Protein AF-0000000078801993 (afdb_homodimer)

Sequence (586 aa):
MRALAEVVNDGVCADDKLSDLYARVQRRPVNREADTLVFENTMMALHNLSSLKSMNENARDKYDICRSAIISWYYSIYFSASAMVAASSGSIQETHTATAKVWQSDIAEKELIPYPFNLLLTSLVSKTADAEITAYRGSNRYDLNDRAYDNETAHGALVSYLKGTHGYKKWETEERVRTSRDFKALGVDNFRTKAAREVRDRALEKGQVNFLIQAFRYRGKANYRDSIFLSYGDNNEATIEEFIQDLYDVSIGFIRSTSHYCSRRVERGAWAEFVEDISDNSRLSIDPIVLEIMRALAEVVNDGVCADDKLSDLYARVQRRPVNREADTLVFENTMMALHNLSSLKSMNENARDKYDICRSAIISWYYSIYFSASAMVAASSGSIQETHTATAKVWQSDIAEKELIPYPFNLLLTSLVSKTADAEITAYRGSNRYDLNDRAYDNETAHGALVSYLKGTHGYKKWETEERVRTSRDFKALGVDNFRTKAAREVRDRALEKGQVNFLIQAFRYRGKANYRDSIFLSYGDNNEATIEEFIQDLYDVSIGFIRSTSHYCSRRVERGAWAEFVEDISDNSRLSIDPIVLEI

Organism: NCBI:txid675817

Nearest PDB structures (foldseek):
  4tql-assembly1_A  TM=1.986E-01  e=1.973E+00  synthetic construct
  1x0i-assembly1_1  TM=2.907E-01  e=7.068E+00  Halobacterium salinarum
  4tql-assembly1_A  TM=1.986E-01  e=2.171E+00  synthetic construct
  1x0i-assembly1_1  TM=2.910E-01  e=7.757E+00  Halobacterium salinarum

pLDDT: mean 94.58, std 6.26, range [57.09, 98.75]

Radius of gyration: 25.3 Å; Cα contacts (8 Å, |Δi|>4): 920; chains: 2; bounding box: 64×71×62 Å

Foldseek 3Di:
DQLLLQVLVVDCLPPVNLCVLCVPPAAAPADVLLLVLLLVLLVQLVVLLLVLVCLLPPPPALLVCLLVLLVSLLSNLQSLLQSLLSLQPNDHDDDLVVSVLSSVVRDLVVPLFTPPQNDKQQWLPCVRRVVSLCVQCPPQDEACVDRDDHNSNSSRHSSNLQVVLSVVVLVVQLVVLQPDPLLVVVVDNDCPDPSSVVSSRVSRNSDMGGNSSSSVVCSVCCNPPVSVVQSDDDPPRVVSSVVSVSSSSSSLSSLLSSLSSSCNHHPPPVLVVSLVCCVVPPPRPDRSVSNPD/DQLLLQVLVVDCLPPVNLCVLCVPPAAAPADVLLLVLLLVLLVQLVVLLLVLVCLLPPPPALLVCLLVLLVSLLSNLQSLLQSLLSLQPNDHDDDLVVSVLSSCVRDLVVPLFTPPQNDKQQWLPCVRRVVSLCVQCPPQDEACVDRDDHNSNSSRHSSNLQVVLSVVVLVVQLVVLQPDPLLVVVVDNDCPDPSSVVSSRVSRNSDMGGNSSSSVVCSVCCNPPVSVVQSDDDPPRVVSSVVSVSSSSSSLSSLLSSLSSSCNHHPPPVLVVSLVCCVVPPPRPDRSVSNPD

Solvent-accessible surface area (backbone atoms only — not comparable to full-atom values): 30286 Å² total; per-residue (Å²): 97,57,28,56,22,47,44,41,72,70,45,50,48,32,67,70,51,46,48,61,70,47,62,79,56,65,60,44,76,86,46,68,69,25,42,51,46,22,54,53,23,42,51,52,12,48,46,23,46,27,25,31,48,40,50,62,74,36,40,88,55,57,59,23,36,48,53,58,40,45,53,23,35,46,46,21,49,50,25,26,50,49,13,39,38,12,38,66,74,46,54,81,64,91,43,72,67,55,41,37,54,50,37,37,68,68,28,40,74,64,62,70,45,55,71,80,59,37,55,64,35,83,27,42,39,61,73,61,31,51,52,54,49,47,63,72,40,64,87,58,82,45,29,75,87,44,79,44,83,43,62,68,37,12,48,17,21,50,52,43,50,52,53,51,46,43,54,52,54,38,49,54,50,50,54,51,44,64,70,30,69,75,45,47,71,67,72,56,94,62,61,81,47,70,70,42,36,50,57,50,48,57,56,27,52,73,32,64,41,38,43,57,51,48,48,52,52,46,45,56,46,43,52,61,53,46,42,51,54,55,29,36,66,66,90,46,63,70,59,48,50,52,48,47,50,24,45,46,49,38,41,50,34,51,39,32,50,35,32,55,50,33,51,41,20,36,49,89,66,48,49,61,50,48,53,52,47,45,68,73,31,43,58,47,81,59,68,63,65,57,60,61,124,98,57,28,56,22,47,44,39,72,71,44,51,48,32,66,71,52,46,49,62,70,47,65,80,57,65,59,46,78,84,48,69,70,24,42,51,46,21,51,52,24,42,51,52,14,48,46,22,46,27,25,33,48,40,50,62,73,36,40,88,55,56,58,22,36,48,53,59,39,45,52,23,37,46,45,20,49,50,25,26,49,48,14,41,37,10,39,68,74,46,55,82,66,91,42,73,65,55,40,38,54,50,36,37,67,67,27,39,75,66,62,69,45,55,71,79,58,36,56,64,35,82,28,42,38,60,72,61,30,50,52,53,49,46,62,73,41,64,85,58,83,44,28,75,86,45,77,46,83,45,62,68,36,10,47,18,22,51,50,42,50,50,51,52,46,44,54,49,54,39,50,54,50,52,55,52,43,64,71,30,70,75,44,46,70,68,72,56,93,61,62,81,47,70,70,43,36,50,55,48,48,58,57,29,51,73,32,65,37,38,44,58,51,47,47,53,51,46,45,56,46,43,55,61,51,46,42,52,54,55,31,35,68,66,89,47,63,70,59,48,51,50,48,48,50,24,46,46,48,37,42,49,32,52,41,30,49,35,33,55,51,34,51,42,19,35,48,88,65,46,48,62,50,49,55,51,46,46,68,74,31,42,58,48,82,58,69,64,65,57,59,60,125

Structure (mmCIF, N/CA/C/O backbone):
data_AF-0000000078801993-model_v1
#
loop_
_entity.id
_entity.type
_entity.pdbx_description
1 polymer 'Uncharacterized protein'
#
loop_
_atom_site.group_PDB
_atom_site.id
_atom_site.type_symbol
_atom_site.label_atom_id
_atom_site.label_alt_id
_atom_site.label_comp_id
_atom_site.label_asym_id
_atom_site.label_entity_id
_atom_site.label_seq_id
_atom_site.pdbx_PDB_ins_code
_atom_site.Cartn_x
_atom_site.Cartn_y
_atom_site.Cartn_z
_atom_site.occupancy
_atom_site.B_iso_or_equiv
_atom_site.auth_seq_id
_atom_site.auth_comp_id
_atom_site.auth_asym_id
_atom_site.auth_atom_id
_atom_site.pdbx_PDB_model_num
ATOM 1 N N . MET A 1 1 ? 12.398 -14.734 -3.248 1 95.38 1 MET A N 1
ATOM 2 C CA . MET A 1 1 ? 12.289 -14.055 -4.535 1 95.38 1 MET A CA 1
ATOM 3 C C . MET A 1 1 ? 13.273 -14.625 -5.543 1 95.38 1 MET A C 1
ATOM 5 O O . MET A 1 1 ? 12.938 -14.82 -6.711 1 95.38 1 MET A O 1
ATOM 9 N N . ARG A 1 2 ? 14.461 -14.914 -5.07 1 96.38 2 ARG A N 1
ATOM 10 C CA . ARG A 1 2 ? 15.453 -15.539 -5.945 1 96.38 2 ARG A CA 1
ATOM 11 C C . ARG A 1 2 ? 14.938 -16.875 -6.484 1 96.38 2 ARG A C 1
ATOM 13 O O . ARG A 1 2 ? 15.117 -17.172 -7.668 1 96.38 2 ARG A O 1
ATOM 20 N N . ALA A 1 3 ? 14.352 -17.625 -5.633 1 98.19 3 ALA A N 1
ATOM 21 C CA . ALA A 1 3 ? 13.805 -18.922 -6.039 1 98.19 3 ALA A CA 1
ATOM 22 C C . ALA A 1 3 ? 12.727 -18.75 -7.105 1 98.19 3 ALA A C 1
ATOM 24 O O . ALA A 1 3 ? 12.719 -19.453 -8.109 1 98.19 3 ALA A O 1
ATOM 25 N N . LEU A 1 4 ? 11.773 -17.844 -6.906 1 98.56 4 LEU A N 1
ATOM 26 C CA . LEU A 1 4 ? 10.742 -17.562 -7.902 1 98.56 4 LEU A CA 1
ATOM 27 C C . LEU A 1 4 ? 11.367 -17.172 -9.234 1 98.56 4 LEU A C 1
ATOM 29 O O . LEU A 1 4 ? 10.953 -17.672 -10.289 1 98.56 4 LEU A O 1
ATOM 33 N N . ALA A 1 5 ? 12.32 -16.281 -9.164 1 98.5 5 ALA A N 1
ATOM 34 C CA . ALA A 1 5 ? 12.961 -15.758 -10.367 1 98.5 5 ALA A CA 1
ATOM 35 C C . ALA A 1 5 ? 13.688 -16.875 -11.125 1 98.5 5 ALA A C 1
ATOM 37 O O . ALA A 1 5 ? 13.672 -16.891 -12.359 1 98.5 5 ALA A O 1
ATOM 38 N N . GLU A 1 6 ? 14.336 -17.766 -10.359 1 98.44 6 GLU A N 1
ATOM 39 C CA . GLU A 1 6 ? 15.047 -18.875 -10.992 1 98.44 6 GLU A CA 1
ATOM 40 C C . GLU A 1 6 ? 14.094 -19.719 -11.836 1 98.44 6 GLU A C 1
ATOM 42 O O . GLU A 1 6 ? 14.422 -20.094 -12.961 1 98.44 6 GLU A O 1
ATOM 47 N N . VAL A 1 7 ? 12.984 -20.016 -11.312 1 98.56 7 VAL A N 1
ATOM 48 C CA . VAL A 1 7 ? 12.016 -20.859 -11.992 1 98.56 7 VAL A CA 1
ATOM 49 C C . VAL A 1 7 ? 11.422 -20.109 -13.188 1 98.56 7 VAL A C 1
ATOM 51 O O . VAL A 1 7 ? 11.305 -20.672 -14.281 1 98.56 7 VAL A O 1
ATOM 54 N N . VAL A 1 8 ? 11.062 -18.859 -13 1 98.44 8 VAL A N 1
ATOM 55 C CA . VAL A 1 8 ? 10.469 -18.047 -14.055 1 98.44 8 VAL A CA 1
ATOM 56 C C . VAL A 1 8 ? 11.469 -17.875 -15.195 1 98.44 8 VAL A C 1
ATOM 58 O O . VAL A 1 8 ? 11.109 -18 -16.375 1 98.44 8 VAL A O 1
ATOM 61 N N . ASN A 1 9 ? 12.703 -17.656 -14.859 1 97.88 9 ASN A N 1
ATOM 62 C CA . ASN A 1 9 ? 13.742 -17.422 -15.852 1 97.88 9 ASN A CA 1
ATOM 63 C C . ASN A 1 9 ? 14.102 -18.703 -16.594 1 97.88 9 ASN A C 1
ATOM 65 O O . ASN A 1 9 ? 14.727 -18.641 -17.656 1 97.88 9 ASN A O 1
ATOM 69 N N . ASP A 1 10 ? 13.766 -19.781 -16.047 1 97.5 10 ASP A N 1
ATOM 70 C CA . ASP A 1 10 ? 14.016 -21.047 -16.719 1 97.5 10 ASP A CA 1
ATOM 71 C C . ASP A 1 10 ? 12.945 -21.344 -17.766 1 97.5 10 ASP A C 1
ATOM 73 O O . ASP A 1 10 ? 12.984 -22.375 -18.422 1 97.5 10 ASP A O 1
ATOM 77 N N . GLY A 1 11 ? 11.906 -20.578 -17.875 1 97.06 11 GLY A N 1
ATOM 78 C CA . GLY A 1 11 ? 11.047 -20.594 -19.047 1 97.06 11 GLY A CA 1
ATOM 79 C C . GLY A 1 11 ? 9.664 -21.156 -18.766 1 97.06 11 GLY A C 1
ATOM 80 O O . GLY A 1 11 ? 8.945 -21.531 -19.703 1 97.06 11 GLY A O 1
ATOM 81 N N . VAL A 1 12 ? 9.234 -21.188 -17.531 1 96.81 12 VAL A N 1
ATOM 82 C CA . VAL A 1 12 ? 7.949 -21.781 -17.188 1 96.81 12 VAL A CA 1
ATOM 83 C C . VAL A 1 12 ? 6.816 -20.906 -17.703 1 96.81 12 VAL A C 1
ATOM 85 O O . VAL A 1 12 ? 5.699 -21.375 -17.922 1 96.81 12 VAL A O 1
ATOM 88 N N . CYS A 1 13 ? 7.125 -19.641 -17.953 1 97.12 13 CYS A N 1
ATOM 89 C CA . CYS A 1 13 ? 6.113 -18.703 -18.422 1 97.12 13 CYS A CA 1
ATOM 90 C C . CYS A 1 13 ? 6.383 -18.297 -19.875 1 97.12 13 CYS A C 1
ATOM 92 O O . CYS A 1 13 ? 5.965 -17.234 -20.312 1 97.12 13 CYS A O 1
ATOM 94 N N . ALA A 1 14 ? 7.105 -19.156 -20.578 1 96.75 14 ALA A N 1
ATOM 95 C CA . ALA A 1 14 ? 7.34 -18.906 -22 1 96.75 14 ALA A CA 1
ATOM 96 C C . ALA A 1 14 ? 6.062 -19.125 -22.812 1 96.75 14 ALA A C 1
ATOM 98 O O . ALA A 1 14 ? 5.176 -19.875 -22.391 1 96.75 14 ALA A O 1
ATOM 99 N N . ASP A 1 15 ? 5.973 -18.578 -23.953 1 95.94 15 ASP A N 1
ATOM 100 C CA . ASP A 1 15 ? 4.766 -18.547 -24.766 1 95.94 15 ASP A CA 1
ATOM 101 C C . ASP A 1 15 ? 4.285 -19.953 -25.094 1 95.94 15 ASP A C 1
ATOM 103 O O . ASP A 1 15 ? 3.084 -20.234 -25.031 1 95.94 15 ASP A O 1
ATOM 107 N N . ASP A 1 16 ? 5.184 -20.781 -25.5 1 96.62 16 ASP A N 1
ATOM 108 C CA . ASP A 1 16 ? 4.797 -22.125 -25.875 1 96.62 16 ASP A CA 1
ATOM 109 C C . ASP A 1 16 ? 4.199 -22.891 -24.703 1 96.62 16 ASP A C 1
ATOM 111 O O . ASP A 1 16 ? 3.191 -23.578 -24.844 1 96.62 16 ASP A O 1
ATOM 115 N N . LYS A 1 17 ? 4.809 -22.75 -23.562 1 97.62 17 LYS A N 1
ATOM 116 C CA . LYS A 1 17 ? 4.305 -23.406 -22.359 1 97.62 17 LYS A CA 1
ATOM 117 C C . LYS A 1 17 ? 2.936 -22.859 -21.953 1 97.62 17 LYS A C 1
ATOM 119 O O . LYS A 1 17 ? 2.043 -23.625 -21.594 1 97.62 17 LYS A O 1
ATOM 124 N N . LEU A 1 18 ? 2.791 -21.547 -22.031 1 98.06 18 LEU A N 1
ATOM 125 C CA . LEU A 1 18 ? 1.528 -20.922 -21.656 1 98.06 18 LEU A CA 1
ATOM 126 C C . LEU A 1 18 ? 0.438 -21.25 -22.672 1 98.06 18 LEU A C 1
ATOM 128 O O . LEU A 1 18 ? -0.72 -21.453 -22.297 1 98.06 18 LEU A O 1
ATOM 132 N N . SER A 1 19 ? 0.785 -21.328 -23.922 1 97 19 SER A N 1
ATOM 133 C CA . SER A 1 19 ? -0.174 -21.719 -24.938 1 97 19 SER A CA 1
ATOM 134 C C . SER A 1 19 ? -0.695 -23.141 -24.672 1 97 19 SER A C 1
ATOM 136 O O . SER A 1 19 ? -1.886 -23.406 -24.859 1 97 19 SER A O 1
ATOM 138 N N . ASP A 1 20 ? 0.195 -23.984 -24.281 1 97.62 20 ASP A N 1
ATOM 139 C CA . ASP A 1 20 ? -0.199 -25.359 -23.969 1 97.62 20 ASP A CA 1
ATOM 140 C C . ASP A 1 20 ? -1.116 -25.391 -22.75 1 97.62 20 ASP A C 1
ATOM 142 O O . ASP A 1 20 ? -2.121 -26.109 -22.734 1 97.62 20 ASP A O 1
ATOM 146 N N . LEU A 1 21 ? -0.79 -24.656 -21.766 1 97.81 21 LEU A N 1
ATOM 147 C CA . LEU A 1 21 ? -1.556 -24.625 -20.531 1 97.81 21 LEU A CA 1
ATOM 148 C C . LEU A 1 21 ? -2.982 -24.156 -20.781 1 97.81 21 LEU A C 1
ATOM 150 O O . LEU A 1 21 ? -3.926 -24.656 -20.156 1 97.81 21 LEU A O 1
ATOM 154 N N . TYR A 1 22 ? -3.098 -23.156 -21.656 1 97.81 22 TYR A N 1
ATOM 155 C CA . TYR A 1 22 ? -4.398 -22.516 -21.781 1 97.81 22 TYR A CA 1
ATOM 156 C C . TYR A 1 22 ? -5.105 -22.969 -23.062 1 97.81 22 TYR A C 1
ATOM 158 O O . TYR A 1 22 ? -6.105 -22.375 -23.469 1 97.81 22 TYR A O 1
ATOM 166 N N . ALA A 1 23 ? -4.574 -24 -23.734 1 96.38 23 ALA A N 1
ATOM 167 C CA . ALA A 1 23 ? -5.094 -24.484 -25 1 96.38 23 ALA A CA 1
ATOM 168 C C . ALA A 1 23 ? -6.559 -24.906 -24.875 1 96.38 23 ALA A C 1
ATOM 170 O O . ALA A 1 23 ? -7.34 -24.734 -25.812 1 96.38 23 ALA A O 1
ATOM 171 N N . ARG A 1 24 ? -6.957 -25.391 -23.672 1 95.38 24 ARG A N 1
ATOM 172 C CA . ARG A 1 24 ? -8.297 -25.953 -23.531 1 95.38 24 ARG A CA 1
ATOM 173 C C . ARG A 1 24 ? -9.219 -24.984 -22.812 1 95.38 24 ARG A C 1
ATOM 175 O O . ARG A 1 24 ? -10.375 -25.312 -22.531 1 95.38 24 ARG A O 1
ATOM 182 N N . VAL A 1 25 ? -8.633 -23.875 -22.453 1 96.81 25 VAL A N 1
ATOM 183 C CA . VAL A 1 25 ? -9.461 -22.875 -21.781 1 96.81 25 VAL A CA 1
ATOM 184 C C . VAL A 1 25 ? -10.492 -22.312 -22.766 1 96.81 25 VAL A C 1
ATOM 186 O O . VAL A 1 25 ? -10.141 -21.875 -23.859 1 96.81 25 VAL A O 1
ATOM 189 N N . GLN A 1 26 ? -11.734 -22.344 -22.344 1 94.81 26 GLN A N 1
ATOM 190 C CA . GLN A 1 26 ? -12.82 -21.875 -23.203 1 94.81 26 GLN A CA 1
ATOM 191 C C . GLN A 1 26 ? -13.125 -20.406 -22.953 1 94.81 26 GLN A C 1
ATOM 193 O O . GLN A 1 26 ? -13.008 -19.922 -21.828 1 94.81 26 GLN A O 1
ATOM 198 N N . ARG A 1 27 ? -13.57 -19.828 -24.016 1 94.94 27 ARG A N 1
ATOM 199 C CA . ARG A 1 27 ? -14.023 -18.453 -23.906 1 94.94 27 ARG A CA 1
ATOM 200 C C . ARG A 1 27 ? -15.32 -18.344 -23.109 1 94.94 27 ARG A C 1
ATOM 202 O O . ARG A 1 27 ? -16.203 -19.203 -23.234 1 94.94 27 ARG A O 1
ATOM 209 N N . ARG A 1 28 ? -15.312 -17.375 -22.312 1 93.62 28 ARG A N 1
ATOM 210 C CA . ARG A 1 28 ? -16.547 -17.141 -21.562 1 93.62 28 ARG A CA 1
ATOM 211 C C . ARG A 1 28 ? -17.609 -16.5 -22.438 1 93.62 28 ARG A C 1
ATOM 213 O O . ARG A 1 28 ? -17.297 -15.859 -23.438 1 93.62 28 ARG A O 1
ATOM 220 N N . PRO A 1 29 ? -18.969 -16.75 -22.047 1 94.5 29 PRO A N 1
ATOM 221 C CA . PRO A 1 29 ? -19.984 -15.93 -22.703 1 94.5 29 PRO A CA 1
ATOM 222 C C . PRO A 1 29 ? -19.688 -14.43 -22.625 1 94.5 29 PRO A C 1
ATOM 224 O O . PRO A 1 29 ? -19.156 -13.961 -21.609 1 94.5 29 PRO A O 1
ATOM 227 N N . VAL A 1 30 ? -20.141 -13.789 -23.688 1 95.88 30 VAL A N 1
ATOM 228 C CA . VAL A 1 30 ? -19.828 -12.367 -23.781 1 95.88 30 VAL A CA 1
ATOM 229 C C . VAL A 1 30 ? -20.359 -11.648 -22.531 1 95.88 30 VAL A C 1
ATOM 231 O O . VAL A 1 30 ? -21.531 -11.766 -22.188 1 95.88 30 VAL A O 1
ATOM 234 N N . ASN A 1 31 ? -19.531 -11.031 -21.781 1 96.06 31 ASN A N 1
ATOM 235 C CA . ASN A 1 31 ? -19.766 -10.203 -20.609 1 96.06 31 ASN A CA 1
ATOM 236 C C . ASN A 1 31 ? -18.875 -8.969 -20.609 1 96.06 31 ASN A C 1
ATOM 238 O O . ASN A 1 31 ? -17.766 -8.984 -20.047 1 96.06 31 ASN A O 1
ATOM 242 N N . ARG A 1 32 ? -19.359 -7.914 -21.125 1 95 32 ARG A N 1
ATOM 243 C CA . ARG A 1 32 ? -18.562 -6.719 -21.391 1 95 32 ARG A CA 1
ATOM 244 C C . ARG A 1 32 ? -18.141 -6.051 -20.094 1 95 32 ARG A C 1
ATOM 246 O O . ARG A 1 32 ? -17.047 -5.473 -20.016 1 95 32 ARG A O 1
ATOM 253 N N . GLU A 1 33 ? -19.016 -6.191 -19.078 1 96.12 33 GLU A N 1
ATOM 254 C CA . GLU A 1 33 ? -18.641 -5.652 -17.781 1 96.12 33 GLU A CA 1
ATOM 255 C C . GLU A 1 33 ? -17.438 -6.379 -17.203 1 96.12 33 GLU A C 1
ATOM 257 O O . GLU A 1 33 ? -16.516 -5.746 -16.688 1 96.12 33 GLU A O 1
ATOM 262 N N . ALA A 1 34 ? -17.453 -7.625 -17.328 1 97 34 ALA A N 1
ATOM 263 C CA . ALA A 1 34 ? -16.312 -8.422 -16.875 1 97 34 ALA A CA 1
ATOM 264 C C . ALA A 1 34 ? -15.062 -8.125 -17.688 1 97 34 ALA A C 1
ATOM 266 O O . ALA A 1 34 ? -13.961 -8.062 -17.141 1 97 34 ALA A O 1
ATOM 267 N N . ASP A 1 35 ? -15.219 -7.969 -18.984 1 97.75 35 ASP A N 1
ATOM 268 C CA . ASP A 1 35 ? -14.078 -7.641 -19.844 1 97.75 35 ASP A CA 1
ATOM 269 C C . ASP A 1 35 ? -13.469 -6.301 -19.453 1 97.75 35 ASP A C 1
ATOM 271 O O . ASP A 1 35 ? -12.242 -6.16 -19.422 1 97.75 35 ASP A O 1
ATOM 275 N N . THR A 1 36 ? -14.367 -5.328 -19.141 1 96.19 36 THR A N 1
ATOM 276 C CA . THR A 1 36 ? -13.883 -4.027 -18.703 1 96.19 36 THR A CA 1
ATOM 277 C C . THR A 1 36 ? -13.047 -4.164 -17.422 1 96.19 36 THR A C 1
ATOM 279 O O . THR A 1 36 ? -12 -3.531 -17.297 1 96.19 36 THR A O 1
ATOM 282 N N . LEU A 1 37 ? -13.5 -5.008 -16.531 1 95.81 37 LEU A N 1
ATOM 283 C CA . LEU A 1 37 ? -12.758 -5.262 -15.297 1 95.81 37 LEU A CA 1
ATOM 284 C C . LEU A 1 37 ? -11.414 -5.906 -15.594 1 95.81 37 LEU A C 1
ATOM 286 O O . LEU A 1 37 ? -10.406 -5.578 -14.953 1 95.81 37 LEU A O 1
ATOM 290 N N . VAL A 1 38 ? -11.438 -6.828 -16.5 1 97.62 38 VAL A N 1
ATOM 291 C CA . VAL A 1 38 ? -10.203 -7.488 -16.906 1 97.62 38 VAL A CA 1
ATOM 292 C C . VAL A 1 38 ? -9.203 -6.449 -17.422 1 97.62 38 VAL A C 1
ATOM 294 O O . VAL A 1 38 ? -8.047 -6.426 -16.984 1 97.62 38 VAL A O 1
ATOM 297 N N . PHE A 1 39 ? -9.633 -5.574 -18.266 1 96.06 39 PHE A N 1
ATOM 298 C CA . PHE A 1 39 ? -8.758 -4.59 -18.906 1 96.06 39 PHE A CA 1
ATOM 299 C C . PHE A 1 39 ? -8.281 -3.564 -17.875 1 96.06 39 PHE A C 1
ATOM 301 O O . PHE A 1 39 ? -7.109 -3.178 -17.891 1 96.06 39 PHE A O 1
ATOM 308 N N . GLU A 1 40 ? -9.156 -3.154 -17.016 1 92.69 40 GLU A N 1
ATOM 309 C CA . GLU A 1 40 ? -8.781 -2.201 -15.984 1 92.69 40 GLU A CA 1
ATOM 310 C C . GLU A 1 40 ? -7.691 -2.771 -15.078 1 92.69 40 GLU A C 1
ATOM 312 O O . GLU A 1 40 ? -6.699 -2.098 -14.789 1 92.69 40 GLU A O 1
ATOM 317 N N . ASN A 1 41 ? -7.91 -3.961 -14.648 1 94.69 41 ASN A N 1
ATOM 318 C CA . ASN A 1 41 ? -6.945 -4.59 -13.758 1 94.69 41 ASN A CA 1
ATOM 319 C C . ASN A 1 41 ? -5.621 -4.867 -14.469 1 94.69 41 ASN A C 1
ATOM 321 O O . ASN A 1 41 ? -4.551 -4.746 -13.867 1 94.69 41 ASN A O 1
ATOM 325 N N . THR A 1 42 ? -5.68 -5.242 -15.703 1 95.62 42 THR A N 1
ATOM 326 C CA . THR A 1 42 ? -4.461 -5.465 -16.484 1 95.62 42 THR A CA 1
ATOM 327 C C . THR A 1 42 ? -3.672 -4.168 -16.625 1 95.62 42 THR A C 1
ATOM 329 O O . THR A 1 42 ? -2.445 -4.164 -16.5 1 95.62 42 THR A O 1
ATOM 332 N N . MET A 1 43 ? -4.387 -3.125 -16.844 1 93 43 MET A N 1
ATOM 333 C CA . MET A 1 43 ? -3.727 -1.827 -16.953 1 93 43 MET A CA 1
ATOM 334 C C . MET A 1 43 ? -3.061 -1.438 -15.641 1 93 43 MET A C 1
ATOM 336 O O . MET A 1 43 ? -1.957 -0.888 -15.641 1 93 43 MET A O 1
ATOM 340 N N . MET A 1 44 ? -3.715 -1.701 -14.57 1 92.5 44 MET A N 1
ATOM 341 C CA . MET A 1 44 ? -3.137 -1.41 -13.258 1 92.5 44 MET A CA 1
ATOM 342 C C . MET A 1 44 ? -1.882 -2.244 -13.023 1 92.5 44 MET A C 1
ATOM 344 O O . MET A 1 44 ? -0.9 -1.75 -12.469 1 92.5 44 MET A O 1
ATOM 348 N N . ALA A 1 45 ? -1.966 -3.479 -13.414 1 94.75 45 ALA A N 1
ATOM 349 C CA . ALA A 1 45 ? -0.793 -4.34 -13.297 1 94.75 45 ALA A CA 1
ATOM 350 C C . ALA A 1 45 ? 0.37 -3.801 -14.125 1 94.75 45 ALA A C 1
ATOM 352 O O . ALA A 1 45 ? 1.515 -3.787 -13.664 1 94.75 45 ALA A O 1
ATOM 353 N N . LEU A 1 46 ? 0.043 -3.324 -15.289 1 94.56 46 LEU A N 1
ATOM 354 C CA . LEU A 1 46 ? 1.053 -2.789 -16.188 1 94.56 46 LEU A CA 1
ATOM 355 C C . LEU A 1 46 ? 1.682 -1.522 -15.625 1 94.56 46 LEU A C 1
ATOM 357 O O . LEU A 1 46 ? 2.881 -1.289 -15.789 1 94.56 46 LEU A O 1
ATOM 361 N N . HIS A 1 47 ? 0.857 -0.735 -15.016 1 93.06 47 HIS A N 1
ATOM 362 C CA . HIS A 1 47 ? 1.365 0.467 -14.367 1 93.06 47 HIS A CA 1
ATOM 363 C C . HIS A 1 47 ? 2.418 0.123 -13.32 1 93.06 47 HIS A C 1
ATOM 365 O O . HIS A 1 47 ? 3.475 0.757 -13.266 1 93.06 47 HIS A O 1
ATOM 371 N N . ASN A 1 48 ? 2.146 -0.811 -12.539 1 95.12 48 ASN A N 1
ATOM 372 C CA . ASN A 1 48 ? 3.076 -1.214 -11.492 1 95.12 48 ASN A CA 1
ATOM 373 C C . ASN A 1 48 ? 4.324 -1.875 -12.07 1 95.12 48 ASN A C 1
ATOM 375 O O . ASN A 1 48 ? 5.426 -1.697 -11.555 1 95.12 48 ASN A O 1
ATOM 379 N N . LEU A 1 49 ? 4.121 -2.617 -13.133 1 97.12 49 LEU A N 1
ATOM 380 C CA . LEU A 1 49 ? 5.281 -3.197 -13.805 1 97.12 49 LEU A CA 1
ATOM 381 C C . LEU A 1 49 ? 6.176 -2.105 -14.383 1 97.12 49 LEU A C 1
ATOM 383 O O . LEU A 1 49 ? 7.402 -2.201 -14.312 1 97.12 49 LEU A O 1
ATOM 387 N N . SER A 1 50 ? 5.527 -1.161 -14.984 1 96.25 50 SER A N 1
ATOM 388 C CA . SER A 1 50 ? 6.273 -0.039 -15.539 1 96.25 50 SER A CA 1
ATOM 389 C C . SER A 1 50 ? 7.078 0.677 -14.461 1 96.25 50 SER A C 1
ATOM 391 O O . SER A 1 50 ? 8.227 1.071 -14.688 1 96.25 50 SER A O 1
ATOM 393 N N . SER A 1 51 ? 6.461 0.857 -13.328 1 96 51 SER A N 1
ATOM 394 C CA . SER A 1 51 ? 7.16 1.457 -12.203 1 96 51 SER A CA 1
ATOM 395 C C . SER A 1 51 ? 8.367 0.622 -11.789 1 96 51 SER A C 1
ATOM 397 O O . SER A 1 51 ? 9.453 1.16 -11.562 1 96 51 SER A O 1
ATOM 399 N N . LEU A 1 52 ? 8.148 -0.617 -11.672 1 97.12 52 LEU A N 1
ATOM 400 C CA . LEU A 1 52 ? 9.211 -1.534 -11.273 1 97.12 52 LEU A CA 1
ATOM 401 C C . LEU A 1 52 ? 10.352 -1.521 -12.281 1 97.12 52 LEU A C 1
ATOM 403 O O . LEU A 1 52 ? 11.523 -1.508 -11.906 1 97.12 52 LEU A O 1
ATOM 407 N N . LYS A 1 53 ? 10.031 -1.497 -13.516 1 97.69 53 LYS A N 1
ATOM 408 C CA . LYS A 1 53 ? 11.031 -1.414 -14.578 1 97.69 53 LYS A CA 1
ATOM 409 C C . LYS A 1 53 ? 11.836 -0.122 -14.477 1 97.69 53 LYS A C 1
ATOM 411 O O . LYS A 1 53 ? 13.062 -0.143 -14.555 1 97.69 53 LYS A O 1
ATOM 416 N N . SER A 1 54 ? 11.109 0.943 -14.328 1 97.38 54 SER A N 1
ATOM 417 C CA . SER A 1 54 ? 11.75 2.246 -14.219 1 97.38 54 SER A CA 1
ATOM 418 C C . SER A 1 54 ? 12.695 2.295 -13.023 1 97.38 54 SER A C 1
ATOM 420 O O . SER A 1 54 ? 13.836 2.762 -13.141 1 97.38 54 SER A O 1
ATOM 422 N N . MET A 1 55 ? 12.266 1.848 -11.898 1 97.19 55 MET A N 1
ATOM 423 C CA . MET A 1 55 ? 13.102 1.808 -10.703 1 97.19 55 MET A CA 1
ATOM 424 C C . MET A 1 55 ? 14.32 0.918 -10.922 1 97.19 55 MET A C 1
ATOM 426 O O . MET A 1 55 ? 15.438 1.276 -10.531 1 97.19 55 MET A O 1
ATOM 430 N N . ASN A 1 56 ? 14.102 -0.184 -11.5 1 96.62 56 ASN A N 1
ATOM 431 C CA . ASN A 1 56 ? 15.172 -1.137 -11.758 1 96.62 56 ASN A CA 1
ATOM 432 C C . ASN A 1 56 ? 16.234 -0.557 -12.688 1 96.62 56 ASN A C 1
ATOM 434 O O . ASN A 1 56 ? 17.422 -0.704 -12.445 1 96.62 56 ASN A O 1
ATOM 438 N N . GLU A 1 57 ? 15.805 0.126 -13.695 1 97.19 57 GLU A N 1
ATOM 439 C CA . GLU A 1 57 ? 16.719 0.573 -14.75 1 97.19 57 GLU A CA 1
ATOM 440 C C . GLU A 1 57 ? 17.312 1.933 -14.414 1 97.19 57 GLU A C 1
ATOM 442 O O . GLU A 1 57 ? 18.453 2.217 -14.789 1 97.19 57 GLU A O 1
ATOM 447 N N . ASN A 1 58 ? 16.562 2.771 -13.711 1 96.81 58 ASN A N 1
ATOM 448 C CA . ASN A 1 58 ? 16.953 4.176 -13.648 1 96.81 58 ASN A CA 1
ATOM 449 C C . ASN A 1 58 ? 17.516 4.539 -12.281 1 96.81 58 ASN A C 1
ATOM 451 O O . ASN A 1 58 ? 18.312 5.48 -12.164 1 96.81 58 ASN A O 1
ATOM 455 N N . ALA A 1 59 ? 17.094 3.871 -11.219 1 96 59 ALA A N 1
ATOM 456 C CA . ALA A 1 59 ? 17.547 4.262 -9.883 1 96 59 ALA A CA 1
ATOM 457 C C . ALA A 1 59 ? 19.062 4.148 -9.758 1 96 59 ALA A C 1
ATOM 459 O O . ALA A 1 59 ? 19.641 3.117 -10.094 1 96 59 ALA A O 1
ATOM 460 N N . ARG A 1 60 ? 19.781 5.098 -9.273 1 94.75 60 ARG A N 1
ATOM 461 C CA . ARG A 1 60 ? 21.219 5.102 -9.086 1 94.75 60 ARG A CA 1
ATOM 462 C C . ARG A 1 60 ? 21.625 4.234 -7.895 1 94.75 60 ARG A C 1
ATOM 464 O O . ARG A 1 60 ? 22.625 3.512 -7.957 1 94.75 60 ARG A O 1
ATOM 471 N N . ASP A 1 61 ? 20.875 4.371 -6.848 1 93.81 61 ASP A N 1
ATOM 472 C CA . ASP A 1 61 ? 21.062 3.588 -5.633 1 93.81 61 ASP A CA 1
ATOM 473 C C . ASP A 1 61 ? 19.828 2.744 -5.316 1 93.81 61 ASP A C 1
ATOM 475 O O . ASP A 1 61 ? 18.812 3.266 -4.852 1 93.81 61 ASP A O 1
ATOM 479 N N . LYS A 1 62 ? 20.047 1.471 -5.367 1 93.75 62 LYS A N 1
ATOM 480 C CA . LYS A 1 62 ? 18.891 0.573 -5.27 1 93.75 62 LYS A CA 1
ATOM 481 C C . LYS A 1 62 ? 18.391 0.483 -3.83 1 93.75 62 LYS A C 1
ATOM 483 O O . LYS A 1 62 ? 17.266 0.064 -3.59 1 93.75 62 LYS A O 1
ATOM 488 N N . TYR A 1 63 ? 19.219 0.842 -2.896 1 92.56 63 TYR A N 1
ATOM 489 C CA . TYR A 1 63 ? 18.75 0.882 -1.511 1 92.56 63 TYR A CA 1
ATOM 490 C C . TYR A 1 63 ? 17.578 1.835 -1.351 1 92.56 63 TYR A C 1
ATOM 492 O O . TYR A 1 63 ? 16.672 1.59 -0.545 1 92.56 63 TYR A O 1
ATOM 500 N N . ASP A 1 64 ? 17.516 2.854 -2.135 1 94.12 64 ASP A N 1
ATOM 501 C CA . ASP A 1 64 ? 16.531 3.918 -1.998 1 94.12 64 ASP A CA 1
ATOM 502 C C . ASP A 1 64 ? 15.148 3.438 -2.422 1 94.12 64 ASP A C 1
ATOM 504 O O . ASP A 1 64 ? 14.133 3.914 -1.906 1 94.12 64 ASP A O 1
ATOM 508 N N . ILE A 1 65 ? 15.148 2.451 -3.316 1 94.69 65 ILE A N 1
ATOM 509 C CA . ILE A 1 65 ? 13.867 2.141 -3.943 1 94.69 65 ILE A CA 1
ATOM 510 C C . ILE A 1 65 ? 13.414 0.745 -3.523 1 94.69 65 ILE A C 1
ATOM 512 O O . ILE A 1 65 ? 12.383 0.253 -3.992 1 94.69 65 ILE A O 1
ATOM 516 N N . CYS A 1 66 ? 14.102 0.15 -2.684 1 92.75 66 CYS A N 1
ATOM 517 C CA . CYS A 1 66 ? 13.852 -1.254 -2.375 1 92.75 66 CYS A CA 1
ATOM 518 C C . CYS A 1 66 ? 12.422 -1.462 -1.897 1 92.75 66 CYS A C 1
ATOM 520 O O . CYS A 1 66 ? 11.727 -2.357 -2.381 1 92.75 66 CYS A O 1
ATOM 522 N N . ARG A 1 67 ? 11.961 -0.636 -1.048 1 92 67 ARG A N 1
ATOM 523 C CA . ARG A 1 67 ? 10.609 -0.78 -0.502 1 92 67 ARG A CA 1
ATOM 524 C C . ARG A 1 67 ? 9.555 -0.511 -1.569 1 92 67 ARG A C 1
ATOM 526 O O . ARG A 1 67 ? 8.586 -1.263 -1.695 1 92 67 ARG A O 1
ATOM 533 N N . SER A 1 68 ? 9.719 0.517 -2.309 1 93.81 68 SER A N 1
ATOM 534 C CA . SER A 1 68 ? 8.773 0.858 -3.369 1 93.81 68 SER A CA 1
ATOM 535 C C . SER A 1 68 ? 8.727 -0.229 -4.438 1 93.81 68 SER A C 1
ATOM 537 O O . SER A 1 68 ? 7.672 -0.487 -5.02 1 93.81 68 SER A O 1
ATOM 539 N N . ALA A 1 69 ? 9.891 -0.816 -4.656 1 95.62 69 ALA A N 1
ATOM 540 C CA . ALA A 1 69 ? 9.945 -1.906 -5.625 1 95.62 69 ALA A CA 1
ATOM 541 C C . ALA A 1 69 ? 9.125 -3.104 -5.152 1 95.62 69 ALA A C 1
ATOM 543 O O . ALA A 1 69 ? 8.406 -3.725 -5.941 1 95.62 69 ALA A O 1
ATOM 544 N N . ILE A 1 70 ? 9.219 -3.412 -3.904 1 95.12 70 ILE A N 1
ATOM 545 C CA . ILE A 1 70 ? 8.469 -4.52 -3.33 1 95.12 70 ILE A CA 1
ATOM 546 C C . ILE A 1 70 ? 6.969 -4.254 -3.471 1 95.12 70 ILE A C 1
ATOM 548 O O . ILE A 1 70 ? 6.207 -5.145 -3.854 1 95.12 70 ILE A O 1
ATOM 552 N N . ILE A 1 71 ? 6.574 -3.057 -3.221 1 93.88 71 ILE A N 1
ATOM 553 C CA . ILE A 1 71 ? 5.164 -2.68 -3.289 1 93.88 71 ILE A CA 1
ATOM 554 C C . ILE A 1 71 ? 4.676 -2.764 -4.73 1 93.88 71 ILE A C 1
ATOM 556 O O . ILE A 1 71 ? 3.592 -3.285 -4.996 1 93.88 71 ILE A O 1
ATOM 560 N N . SER A 1 72 ? 5.461 -2.275 -5.625 1 95.75 72 SER A N 1
ATOM 561 C CA . SER A 1 72 ? 5.09 -2.34 -7.035 1 95.75 72 SER A CA 1
ATOM 562 C C . SER A 1 72 ? 4.973 -3.785 -7.508 1 95.75 72 SER A C 1
ATOM 564 O O . SER A 1 72 ? 4.074 -4.117 -8.289 1 95.75 72 SER A O 1
ATOM 566 N N . TRP A 1 73 ? 5.945 -4.578 -7.047 1 97.38 73 TRP A N 1
ATOM 567 C CA . TRP A 1 73 ? 5.867 -6 -7.375 1 97.38 73 TRP A CA 1
ATOM 568 C C . TRP A 1 73 ? 4.551 -6.598 -6.891 1 97.38 73 TRP A C 1
ATOM 570 O O . TRP A 1 73 ? 3.842 -7.254 -7.66 1 97.38 73 TRP A O 1
ATOM 580 N N . TYR A 1 74 ? 4.234 -6.332 -5.691 1 96.88 74 TYR A N 1
ATOM 581 C CA . TYR A 1 74 ? 3.033 -6.926 -5.109 1 96.88 74 TYR A CA 1
ATOM 582 C C . TYR A 1 74 ? 1.787 -6.492 -5.871 1 96.88 74 TYR A C 1
ATOM 584 O O . TYR A 1 74 ? 0.922 -7.316 -6.18 1 96.88 74 TYR A O 1
ATOM 592 N N . TYR A 1 75 ? 1.687 -5.289 -6.203 1 95.12 75 TYR A N 1
ATOM 593 C CA . TYR A 1 75 ? 0.466 -4.805 -6.844 1 95.12 75 TYR A CA 1
ATOM 594 C C . TYR A 1 75 ? 0.407 -5.238 -8.305 1 95.12 75 TYR A C 1
ATOM 596 O O . TYR A 1 75 ? -0.678 -5.41 -8.859 1 95.12 75 TYR A O 1
ATOM 604 N N . SER A 1 76 ? 1.584 -5.414 -8.875 1 97.19 76 SER A N 1
ATOM 605 C CA . SER A 1 76 ? 1.575 -6.027 -10.203 1 97.19 76 SER A CA 1
ATOM 606 C C . SER A 1 76 ? 0.955 -7.422 -10.156 1 97.19 76 SER A C 1
ATOM 608 O O . SER A 1 76 ? 0.13 -7.766 -11.008 1 97.19 76 SER A O 1
ATOM 610 N N . ILE A 1 77 ? 1.312 -8.18 -9.141 1 98.44 77 ILE A N 1
ATOM 611 C CA . ILE A 1 77 ? 0.799 -9.531 -8.953 1 98.44 77 ILE A CA 1
ATOM 612 C C . ILE A 1 77 ? -0.688 -9.477 -8.609 1 98.44 77 ILE A C 1
ATOM 614 O O . ILE A 1 77 ? -1.497 -10.18 -9.211 1 98.44 77 ILE A O 1
ATOM 618 N N . TYR A 1 78 ? -1.026 -8.617 -7.727 1 97.19 78 TYR A N 1
ATOM 619 C CA . TYR A 1 78 ? -2.387 -8.539 -7.203 1 97.19 78 TYR A CA 1
ATOM 620 C C . TYR A 1 78 ? -3.371 -8.164 -8.305 1 97.19 78 TYR A C 1
ATOM 622 O O . TYR A 1 78 ? -4.406 -8.812 -8.469 1 97.19 78 TYR A O 1
ATOM 630 N N . PHE A 1 79 ? -3.053 -7.18 -9.062 1 95.94 79 PHE A N 1
ATOM 631 C CA . PHE A 1 79 ? -3.977 -6.727 -10.094 1 95.94 79 PHE A CA 1
ATOM 632 C C . PHE A 1 79 ? -4.039 -7.727 -11.242 1 95.94 79 PHE A C 1
ATOM 634 O O . PHE A 1 79 ? -5.086 -7.902 -11.867 1 95.94 79 PHE A O 1
ATOM 641 N N . SER A 1 80 ? -2.914 -8.359 -11.523 1 97.94 80 SER A N 1
ATOM 642 C CA . SER A 1 80 ? -2.943 -9.438 -12.5 1 97.94 80 SER A CA 1
ATOM 643 C C . SER A 1 80 ? -3.883 -10.562 -12.07 1 97.94 80 SER A C 1
ATOM 645 O O . SER A 1 80 ? -4.688 -11.047 -12.859 1 97.94 80 SER A O 1
ATOM 647 N N . ALA A 1 81 ? -3.732 -10.93 -10.82 1 98.38 81 ALA A N 1
ATOM 648 C CA . ALA A 1 81 ? -4.605 -11.969 -10.289 1 98.38 81 ALA A CA 1
ATOM 649 C C . ALA A 1 81 ? -6.07 -11.531 -10.344 1 98.38 81 ALA A C 1
ATOM 651 O O . ALA A 1 81 ? -6.949 -12.344 -10.648 1 98.38 81 ALA A O 1
ATOM 652 N N . SER A 1 82 ? -6.32 -10.297 -10.055 1 97.69 82 SER A N 1
ATOM 653 C CA . SER A 1 82 ? -7.676 -9.75 -10.117 1 97.69 82 SER A CA 1
ATOM 654 C C . SER A 1 82 ? -8.219 -9.805 -11.539 1 97.69 82 SER A C 1
ATOM 656 O O . SER A 1 82 ? -9.414 -10.07 -11.75 1 97.69 82 SER A O 1
ATOM 658 N N . ALA A 1 83 ? -7.348 -9.555 -12.484 1 97.81 83 ALA A N 1
ATOM 659 C CA . ALA A 1 83 ? -7.758 -9.664 -13.883 1 97.81 83 ALA A CA 1
ATOM 660 C C . ALA A 1 83 ? -8.172 -11.094 -14.227 1 97.81 83 ALA A C 1
ATOM 662 O O . ALA A 1 83 ? -9.172 -11.305 -14.906 1 97.81 83 ALA A O 1
ATOM 663 N N . MET A 1 84 ? -7.418 -12.031 -13.758 1 98.38 84 MET A N 1
ATOM 664 C CA . MET A 1 84 ? -7.73 -13.43 -14.031 1 98.38 84 MET A CA 1
ATOM 665 C C . MET A 1 84 ? -9.055 -13.828 -13.383 1 98.38 84 MET A C 1
ATOM 667 O O . MET A 1 84 ? -9.859 -14.539 -13.992 1 98.38 84 MET A O 1
ATOM 671 N N . VAL A 1 85 ? -9.273 -13.367 -12.148 1 97.94 85 VAL A N 1
ATOM 672 C CA . VAL A 1 85 ? -10.523 -13.656 -11.453 1 97.94 85 VAL A CA 1
ATOM 673 C C . VAL A 1 85 ? -11.695 -13.039 -12.219 1 97.94 85 VAL A C 1
ATOM 675 O O . VAL A 1 85 ? -12.727 -13.695 -12.414 1 97.94 85 VAL A O 1
ATOM 678 N N . ALA A 1 86 ? -11.516 -11.805 -12.633 1 97.62 86 ALA A N 1
ATOM 679 C CA . ALA A 1 86 ? -12.547 -11.156 -13.438 1 97.62 86 ALA A CA 1
ATOM 680 C C . ALA A 1 86 ? -12.812 -11.938 -14.719 1 97.62 86 ALA A C 1
ATOM 682 O O . ALA A 1 86 ? -13.961 -12.07 -15.148 1 97.62 86 ALA A O 1
ATOM 683 N N . ALA A 1 87 ? -11.781 -12.422 -15.336 1 98.19 87 ALA A N 1
ATOM 684 C CA . ALA A 1 87 ? -11.906 -13.195 -16.578 1 98.19 87 ALA A CA 1
ATOM 685 C C . ALA A 1 87 ? -12.602 -14.531 -16.312 1 98.19 87 ALA A C 1
ATOM 687 O O . ALA A 1 87 ? -13.336 -15.031 -17.172 1 98.19 87 ALA A O 1
ATOM 688 N N . SER A 1 88 ? -12.359 -15.094 -15.211 1 97.25 88 SER A N 1
ATOM 689 C CA . SER A 1 88 ? -12.922 -16.391 -14.875 1 97.25 88 SER A CA 1
ATOM 690 C C . SER A 1 88 ? -14.422 -16.297 -14.609 1 97.25 88 SER A C 1
ATOM 692 O O . SER A 1 88 ? -15.211 -16.969 -15.266 1 97.25 88 SER A O 1
ATOM 694 N N . SER A 1 89 ? -14.852 -15.383 -13.703 1 94.06 89 SER A N 1
ATOM 695 C CA . SER A 1 89 ? -16.234 -15.414 -13.242 1 94.06 89 SER A CA 1
ATOM 696 C C . SER A 1 89 ? -16.859 -14.023 -13.289 1 94.06 89 SER A C 1
ATOM 698 O O . SER A 1 89 ? -18.047 -13.852 -12.984 1 94.06 89 SER A O 1
ATOM 700 N N . GLY A 1 90 ? -16.078 -13.047 -13.594 1 93.06 90 GLY A N 1
ATOM 701 C CA . GLY A 1 90 ? -16.578 -11.688 -13.562 1 93.06 90 GLY A CA 1
ATOM 702 C C . GLY A 1 90 ? -16.688 -11.109 -12.164 1 93.06 90 GLY A C 1
ATOM 703 O O . GLY A 1 90 ? -17.156 -9.984 -11.984 1 93.06 90 GLY A O 1
ATOM 704 N N . SER A 1 91 ? -16.234 -11.812 -11.242 1 91.94 91 SER A N 1
ATOM 705 C CA . SER A 1 91 ? -16.328 -11.375 -9.852 1 91.94 91 SER A CA 1
ATOM 706 C C . SER A 1 91 ? -15.289 -10.305 -9.531 1 91.94 91 SER A C 1
ATOM 708 O O . SER A 1 91 ? -14.227 -10.266 -10.148 1 91.94 91 SER A O 1
ATOM 710 N N . ILE A 1 92 ? -15.656 -9.422 -8.672 1 90.19 92 ILE A N 1
ATOM 711 C CA . ILE A 1 92 ? -14.766 -8.383 -8.18 1 90.19 92 ILE A CA 1
ATOM 712 C C . ILE A 1 92 ? -14.727 -8.422 -6.652 1 90.19 92 ILE A C 1
ATOM 714 O O . ILE A 1 92 ? -15.75 -8.625 -6.004 1 90.19 92 ILE A O 1
ATOM 718 N N . GLN A 1 93 ? -13.523 -8.375 -6.133 1 87.81 93 GLN A N 1
ATOM 719 C CA . GLN A 1 93 ? -13.367 -8.359 -4.684 1 87.81 93 GLN A CA 1
ATOM 720 C C . GLN A 1 93 ? -12.766 -7.043 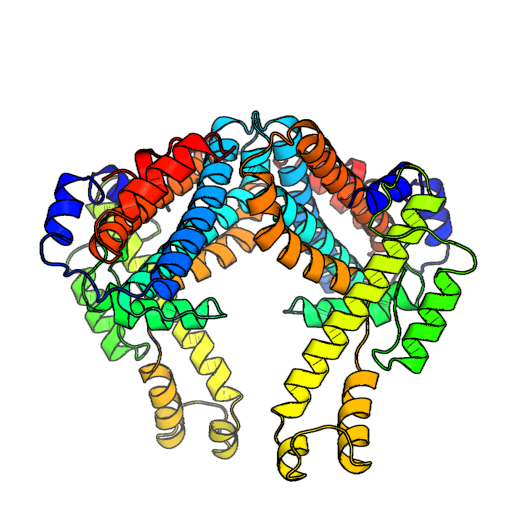-4.207 1 87.81 93 GLN A C 1
ATOM 722 O O . GLN A 1 93 ? -11.977 -6.422 -4.922 1 87.81 93 GLN A O 1
ATOM 727 N N . GLU A 1 94 ? -13.086 -6.711 -2.992 1 82.06 94 GLU A N 1
ATOM 728 C CA . GLU A 1 94 ? -12.688 -5.402 -2.482 1 82.06 94 GLU A CA 1
ATOM 729 C C . GLU A 1 94 ? -11.438 -5.508 -1.607 1 82.06 94 GLU A C 1
ATOM 731 O O . GLU A 1 94 ? -10.781 -4.504 -1.332 1 82.06 94 GLU A O 1
ATOM 736 N N . THR A 1 95 ? -11.125 -6.688 -1.148 1 87.94 95 THR A N 1
ATOM 737 C CA . THR A 1 95 ? -9.984 -6.828 -0.248 1 87.94 95 THR A CA 1
ATOM 738 C C . THR A 1 95 ? -8.984 -7.844 -0.793 1 87.94 95 THR A C 1
ATOM 740 O O . THR A 1 95 ? -9.359 -8.734 -1.564 1 87.94 95 THR A O 1
ATOM 743 N N . HIS A 1 96 ? -7.777 -7.695 -0.382 1 91.62 96 HIS A N 1
ATOM 744 C CA . HIS A 1 96 ? -6.727 -8.625 -0.771 1 91.62 96 HIS A CA 1
ATOM 745 C C . HIS A 1 96 ? -7.078 -10.055 -0.363 1 91.62 96 HIS A C 1
ATOM 747 O O . HIS A 1 96 ? -6.859 -10.992 -1.13 1 91.62 96 HIS A O 1
ATOM 753 N N . THR A 1 97 ? -7.68 -10.188 0.823 1 91.12 97 THR A N 1
ATOM 754 C CA . THR A 1 97 ? -8.031 -11.508 1.345 1 91.12 97 THR A CA 1
ATOM 755 C C . THR A 1 97 ? -9.133 -12.141 0.506 1 91.12 97 THR A C 1
ATOM 757 O O . THR A 1 97 ? -9.062 -13.328 0.177 1 91.12 97 THR A O 1
ATOM 760 N N . ALA A 1 98 ? -10.125 -11.367 0.226 1 93.62 98 ALA A N 1
ATOM 761 C CA . ALA A 1 98 ? -11.227 -11.891 -0.583 1 93.62 98 ALA A CA 1
ATOM 762 C C . ALA A 1 98 ? -10.742 -12.273 -1.98 1 93.62 98 ALA A C 1
ATOM 764 O O . ALA A 1 98 ? -11.188 -13.273 -2.541 1 93.62 98 ALA A O 1
ATOM 765 N N . THR A 1 99 ? -9.883 -11.516 -2.535 1 96 99 THR A N 1
ATOM 766 C CA . THR A 1 99 ? -9.328 -11.812 -3.852 1 96 99 THR A CA 1
ATOM 767 C C . THR A 1 99 ? -8.562 -13.133 -3.826 1 96 99 THR A C 1
ATOM 769 O O . THR A 1 99 ? -8.703 -13.961 -4.73 1 96 99 THR A O 1
ATOM 772 N N . ALA A 1 100 ? -7.766 -13.305 -2.768 1 96.94 100 ALA A N 1
ATOM 773 C CA . ALA A 1 100 ? -6.98 -14.531 -2.646 1 96.94 100 ALA A CA 1
ATOM 774 C C . ALA A 1 100 ? -7.887 -15.75 -2.527 1 96.94 100 ALA A C 1
ATOM 776 O O . ALA A 1 100 ? -7.566 -16.828 -3.039 1 96.94 100 ALA A O 1
ATOM 777 N N . LYS A 1 101 ? -8.977 -15.57 -1.857 1 95.75 101 LYS A N 1
ATOM 778 C CA . LYS A 1 101 ? -9.914 -16.672 -1.696 1 95.75 101 LYS A CA 1
ATOM 779 C C . LYS A 1 101 ? -10.539 -17.062 -3.035 1 95.75 101 LYS A C 1
ATOM 781 O O . LYS A 1 101 ? -10.602 -18.25 -3.369 1 95.75 101 LYS A O 1
ATOM 786 N N . VAL A 1 102 ? -10.984 -16.094 -3.74 1 97.06 102 VAL A N 1
ATOM 787 C CA . VAL A 1 102 ? -11.617 -16.375 -5.027 1 97.06 102 VAL A CA 1
ATOM 788 C C . VAL A 1 102 ? -10.57 -16.891 -6.012 1 97.06 102 VAL A C 1
ATOM 790 O O . VAL A 1 102 ? -10.859 -17.75 -6.848 1 97.06 102 VAL A O 1
ATOM 793 N N . TRP A 1 103 ? -9.359 -16.375 -5.938 1 97.44 103 TRP A N 1
ATOM 794 C CA . TRP A 1 103 ? -8.25 -16.844 -6.754 1 97.44 103 TRP A CA 1
ATOM 795 C C . TRP A 1 103 ? -8.008 -18.328 -6.543 1 97.44 103 TRP A C 1
ATOM 797 O O . TRP A 1 103 ? -7.727 -19.062 -7.496 1 97.44 103 TRP A O 1
ATOM 807 N N . GLN A 1 104 ? -8.125 -18.781 -5.355 1 96.75 104 GLN A N 1
ATOM 808 C CA . GLN A 1 104 ? -7.949 -20.188 -5.031 1 96.75 104 GLN A CA 1
ATOM 809 C C . GLN A 1 104 ? -8.922 -21.062 -5.82 1 96.75 104 GLN A C 1
ATOM 811 O O . GLN A 1 104 ? -8.508 -22.016 -6.488 1 96.75 104 GLN A O 1
ATOM 816 N N . SER A 1 105 ? -10.156 -20.719 -5.723 1 96.31 105 SER A N 1
ATOM 817 C CA . SER A 1 105 ? -11.195 -21.547 -6.32 1 96.31 105 SER A CA 1
ATOM 818 C C . SER A 1 105 ? -11.242 -21.359 -7.836 1 96.31 105 SER A C 1
ATOM 820 O O . SER A 1 105 ? -11.438 -22.328 -8.57 1 96.31 105 SER A O 1
ATOM 822 N N . ASP A 1 106 ? -11 -20.188 -8.328 1 97.06 106 ASP A N 1
ATOM 823 C CA . ASP A 1 106 ? -11.227 -19.859 -9.734 1 97.06 106 ASP A CA 1
ATOM 824 C C . ASP A 1 106 ? -10 -20.203 -10.578 1 97.06 106 ASP A C 1
ATOM 826 O O . ASP A 1 106 ? -10.117 -20.438 -11.789 1 97.06 106 ASP A O 1
ATOM 830 N N . ILE A 1 107 ? -8.797 -20.203 -9.938 1 98.06 107 ILE A N 1
ATOM 831 C CA . ILE A 1 107 ? -7.598 -20.266 -10.766 1 98.06 107 ILE A CA 1
ATOM 832 C C . ILE A 1 107 ? -6.691 -21.391 -10.281 1 98.06 107 ILE A C 1
ATOM 834 O O . ILE A 1 107 ? -6.398 -22.328 -11.031 1 98.06 107 ILE A O 1
ATOM 838 N N . ALA A 1 108 ? -6.297 -21.359 -9.008 1 97.44 108 ALA A N 1
ATOM 839 C CA . ALA A 1 108 ? -5.273 -22.266 -8.492 1 97.44 108 ALA A CA 1
ATOM 840 C C . ALA A 1 108 ? -5.773 -23.719 -8.484 1 97.44 108 ALA A C 1
ATOM 842 O O . ALA A 1 108 ? -5.109 -24.609 -9.008 1 97.44 108 ALA A O 1
ATOM 843 N N . GLU A 1 109 ? -6.926 -23.922 -7.977 1 96.94 109 GLU A N 1
ATOM 844 C CA . GLU A 1 109 ? -7.461 -25.266 -7.867 1 96.94 109 GLU A CA 1
ATOM 845 C C . GLU A 1 109 ? -7.82 -25.828 -9.234 1 96.94 109 GLU A C 1
ATOM 847 O O . GLU A 1 109 ? -7.863 -27.047 -9.422 1 96.94 109 GLU A O 1
ATOM 852 N N . LYS A 1 110 ? -8.047 -24.969 -10.141 1 97.12 110 LYS A N 1
ATOM 853 C CA . LYS A 1 110 ? -8.367 -25.406 -11.5 1 97.12 110 LYS A CA 1
ATOM 854 C C . LYS A 1 110 ? -7.113 -25.531 -12.352 1 97.12 110 LYS A C 1
ATOM 856 O O . LYS A 1 110 ? -7.195 -25.766 -13.555 1 97.12 110 LYS A O 1
ATOM 861 N N . GLU A 1 111 ? -5.949 -25.266 -11.75 1 96.56 111 GLU A N 1
ATOM 862 C CA . GLU A 1 111 ? -4.645 -25.438 -12.383 1 96.56 111 GLU A CA 1
ATOM 863 C C . GLU A 1 111 ? -4.512 -24.516 -13.602 1 96.56 111 GLU A C 1
ATOM 865 O O . GLU A 1 111 ? -4.051 -24.953 -14.656 1 96.56 111 GLU A O 1
ATOM 870 N N . LEU A 1 112 ? -4.949 -23.266 -13.414 1 98.19 112 LEU A N 1
ATOM 871 C CA . LEU A 1 112 ? -4.949 -22.312 -14.516 1 98.19 112 LEU A CA 1
ATOM 872 C C . LEU A 1 112 ? -3.809 -21.312 -14.359 1 98.19 112 LEU A C 1
ATOM 874 O O . LEU A 1 112 ? -3.891 -20.188 -14.859 1 98.19 112 LEU A O 1
ATOM 878 N N . ILE A 1 113 ? -2.811 -21.625 -13.594 1 98.56 113 ILE A N 1
ATOM 879 C CA . ILE A 1 113 ? -1.595 -20.844 -13.43 1 98.56 113 ILE A CA 1
ATOM 880 C C . ILE A 1 113 ? -0.385 -21.766 -13.344 1 98.56 113 ILE A C 1
ATOM 882 O O . ILE A 1 113 ? -0.456 -22.828 -12.734 1 98.56 113 ILE A O 1
ATOM 886 N N . PRO A 1 114 ? 0.652 -21.484 -14.016 1 98.31 114 PRO A N 1
ATOM 887 C CA . PRO A 1 114 ? 1.785 -22.406 -14.062 1 98.31 114 PRO A CA 1
ATOM 888 C C . PRO A 1 114 ? 2.588 -22.422 -12.758 1 98.31 114 PRO A C 1
ATOM 890 O O . PRO A 1 114 ? 2.486 -21.484 -11.961 1 98.31 114 PRO A O 1
ATOM 893 N N . TYR A 1 115 ? 3.303 -23.516 -12.547 1 97.88 115 TYR A N 1
ATOM 894 C CA . TYR A 1 115 ? 4.363 -23.531 -11.555 1 97.88 115 TYR A CA 1
ATOM 895 C C . TYR A 1 115 ? 5.34 -22.375 -11.781 1 97.88 115 TYR A C 1
ATOM 897 O O . TYR A 1 115 ? 5.676 -22.062 -12.93 1 97.88 115 TYR A O 1
ATOM 905 N N . PRO A 1 116 ? 5.699 -21.672 -10.719 1 98.25 116 PRO A N 1
ATOM 906 C CA . PRO A 1 116 ? 5.543 -22.016 -9.305 1 98.25 116 PRO A CA 1
ATOM 907 C C . PRO A 1 116 ? 4.328 -21.344 -8.672 1 98.25 116 PRO A C 1
ATOM 909 O O . PRO A 1 116 ? 4.121 -21.453 -7.457 1 98.25 116 PRO A O 1
ATOM 912 N N . PHE A 1 117 ? 3.51 -20.688 -9.43 1 98.75 117 PHE A N 1
ATOM 913 C CA . PHE A 1 117 ? 2.438 -19.859 -8.898 1 98.75 117 PHE A CA 1
ATOM 914 C C . PHE A 1 117 ? 1.226 -20.703 -8.531 1 98.75 117 PHE A C 1
ATOM 916 O O . PHE A 1 117 ? 0.275 -20.219 -7.922 1 98.75 117 PHE A O 1
ATOM 923 N N . ASN A 1 118 ? 1.254 -22 -8.852 1 98.12 118 ASN A N 1
ATOM 924 C CA . ASN A 1 118 ? 0.119 -22.891 -8.648 1 98.12 118 ASN A CA 1
ATOM 925 C C . ASN A 1 118 ? 0.239 -23.656 -7.332 1 98.12 118 ASN A C 1
ATOM 927 O O . ASN A 1 118 ? -0.633 -24.453 -6.992 1 98.12 118 ASN A O 1
ATOM 931 N N . LEU A 1 119 ? 1.365 -23.453 -6.613 1 98.19 119 LEU A N 1
ATOM 932 C CA . LEU A 1 119 ? 1.495 -24.109 -5.312 1 98.19 119 LEU A CA 1
ATOM 933 C C . LEU A 1 119 ? 0.442 -23.594 -4.34 1 98.19 119 LEU A C 1
ATOM 935 O O . LEU A 1 119 ? 0.268 -22.375 -4.191 1 98.19 119 LEU A O 1
ATOM 939 N N . LEU A 1 120 ? -0.312 -24.484 -3.74 1 98.56 120 LEU A N 1
ATOM 940 C CA . LEU A 1 120 ? -1.369 -24.094 -2.814 1 98.56 120 LEU A CA 1
ATOM 941 C C . LEU A 1 120 ? -1.583 -25.156 -1.752 1 98.56 120 LEU A C 1
ATOM 943 O O . LEU A 1 120 ? -1.108 -26.281 -1.898 1 98.56 120 LEU A O 1
ATOM 947 N N . LEU A 1 121 ? -2.092 -24.797 -0.677 1 98.5 121 LEU A N 1
ATOM 948 C CA . LEU A 1 121 ? -2.59 -25.703 0.359 1 98.5 121 LEU A CA 1
ATOM 949 C C . LEU A 1 121 ? -4.098 -25.547 0.534 1 98.5 121 LEU A C 1
ATOM 951 O O . LEU A 1 121 ? -4.602 -24.422 0.646 1 98.5 121 LEU A O 1
ATOM 955 N N . THR A 1 122 ? -4.812 -26.656 0.628 1 97.12 122 THR A N 1
ATOM 956 C CA . THR A 1 122 ? -6.27 -26.641 0.557 1 97.12 122 THR A CA 1
ATOM 957 C C . THR A 1 122 ? -6.875 -26.406 1.938 1 97.12 122 THR A C 1
ATOM 959 O O . THR A 1 122 ? -8.07 -26.141 2.059 1 97.12 122 THR A O 1
ATOM 962 N N . SER A 1 123 ? -6.031 -26.531 2.957 1 96.44 123 SER A N 1
ATOM 963 C CA . SER A 1 123 ? -6.52 -26.359 4.324 1 96.44 123 SER A CA 1
ATOM 964 C C . SER A 1 123 ? -5.414 -25.875 5.25 1 96.44 123 SER A C 1
ATOM 966 O O . SER A 1 123 ? -4.23 -26.078 4.969 1 96.44 123 SER A O 1
ATOM 968 N N . LEU A 1 124 ? -5.816 -25.219 6.32 1 98 124 LEU A N 1
ATOM 969 C CA . LEU A 1 124 ? -4.852 -24.828 7.344 1 98 124 LEU A CA 1
ATOM 970 C C . LEU A 1 124 ? -4.711 -25.906 8.406 1 98 124 LEU A C 1
ATOM 972 O O . LEU A 1 124 ? -3.877 -25.797 9.312 1 98 124 LEU A O 1
ATOM 976 N N . VAL A 1 125 ? -5.555 -26.922 8.297 1 96.62 125 VAL A N 1
ATOM 977 C CA . VAL A 1 125 ? -5.402 -28.047 9.219 1 96.62 125 VAL A CA 1
ATOM 978 C C . VAL A 1 125 ? -4.047 -28.719 9.008 1 96.62 125 VAL A C 1
ATOM 980 O O . VAL A 1 125 ? -3.713 -29.125 7.887 1 96.62 125 VAL A O 1
ATOM 983 N N . SER A 1 126 ? -3.309 -28.906 10.07 1 95.75 126 SER A N 1
ATOM 984 C CA . SER A 1 126 ? -1.908 -29.297 10 1 95.75 126 SER A CA 1
ATOM 985 C C . SER A 1 126 ? -1.752 -30.656 9.305 1 95.75 126 SER A C 1
ATOM 987 O O . SER A 1 126 ? -0.876 -30.812 8.445 1 95.75 126 SER A O 1
ATOM 989 N N . LYS A 1 127 ? -2.559 -31.578 9.648 1 95.69 127 LYS A N 1
ATOM 990 C CA . LYS A 1 127 ? -2.43 -32.906 9.055 1 95.69 127 LYS A CA 1
ATOM 991 C C . LYS A 1 127 ? -2.57 -32.844 7.539 1 95.69 127 LYS A C 1
ATOM 993 O O . LYS A 1 127 ? -1.778 -33.438 6.809 1 95.69 127 LYS A O 1
ATOM 998 N N . THR A 1 128 ? -3.559 -32.188 7.059 1 96.81 128 THR A N 1
ATOM 999 C CA . THR A 1 128 ? -3.811 -32.031 5.629 1 96.81 128 THR A CA 1
ATOM 1000 C C . THR A 1 128 ? -2.691 -31.25 4.953 1 96.81 128 THR A C 1
ATOM 1002 O O . THR A 1 128 ? -2.158 -31.672 3.928 1 96.81 128 THR A O 1
ATOM 1005 N N . ALA A 1 129 ? -2.32 -30.141 5.492 1 97.94 129 ALA A N 1
ATOM 1006 C CA . ALA A 1 129 ? -1.298 -29.281 4.922 1 97.94 129 ALA A CA 1
ATOM 1007 C C . ALA A 1 129 ? 0.058 -29.969 4.879 1 97.94 129 ALA A C 1
ATOM 1009 O O . ALA A 1 129 ? 0.798 -29.844 3.9 1 97.94 129 ALA A O 1
ATOM 1010 N N . ASP A 1 130 ? 0.387 -30.672 5.973 1 97.81 130 ASP A N 1
ATOM 1011 C CA . ASP A 1 130 ? 1.666 -31.359 6.039 1 97.81 130 ASP A CA 1
ATOM 1012 C C . ASP A 1 130 ? 1.762 -32.438 4.957 1 97.81 130 ASP A C 1
ATOM 1014 O O . ASP A 1 130 ? 2.828 -32.656 4.375 1 97.81 130 ASP A O 1
ATOM 1018 N N . ALA A 1 131 ? 0.668 -33.125 4.758 1 98.38 131 ALA A N 1
ATOM 1019 C CA . ALA A 1 131 ? 0.652 -34.125 3.707 1 98.38 131 ALA A CA 1
ATOM 1020 C C . ALA A 1 131 ? 0.889 -33.5 2.336 1 98.38 131 ALA A C 1
ATOM 1022 O O . ALA A 1 131 ? 1.631 -34.031 1.516 1 98.38 131 ALA A O 1
ATOM 1023 N N . GLU A 1 132 ? 0.223 -32.406 2.047 1 98.38 132 GLU A N 1
ATOM 1024 C CA . GLU A 1 132 ? 0.39 -31.719 0.778 1 98.38 132 GLU A CA 1
ATOM 1025 C C . GLU A 1 132 ? 1.814 -31.188 0.622 1 98.38 132 GLU A C 1
ATOM 1027 O O . GLU A 1 132 ? 2.404 -31.281 -0.456 1 98.38 132 GLU A O 1
ATOM 1032 N N . ILE A 1 133 ? 2.406 -30.672 1.672 1 98.56 133 ILE A N 1
ATOM 1033 C CA . ILE A 1 133 ? 3.768 -30.141 1.66 1 98.56 133 ILE A CA 1
ATOM 1034 C C . ILE A 1 133 ? 4.758 -31.281 1.406 1 98.56 133 ILE A C 1
ATOM 1036 O O . ILE A 1 133 ? 5.719 -31.109 0.654 1 98.56 133 ILE A O 1
ATOM 1040 N N . THR A 1 134 ? 4.484 -32.375 2.082 1 98.31 134 THR A N 1
ATOM 1041 C CA . THR A 1 134 ? 5.336 -33.531 1.885 1 98.31 134 THR A CA 1
ATOM 1042 C C . THR A 1 134 ? 5.301 -34 0.429 1 98.31 134 THR A C 1
ATOM 1044 O O . THR A 1 134 ? 6.328 -34.406 -0.129 1 98.31 134 THR A O 1
ATOM 1047 N N . ALA A 1 135 ? 4.125 -33.969 -0.137 1 98.44 135 ALA A N 1
ATOM 1048 C CA . ALA A 1 135 ? 3.98 -34.344 -1.538 1 98.44 135 ALA A CA 1
ATOM 1049 C C . ALA A 1 135 ? 4.758 -33.406 -2.451 1 98.44 135 ALA A C 1
ATOM 1051 O O . ALA A 1 135 ? 5.383 -33.844 -3.42 1 98.44 135 ALA A O 1
ATOM 1052 N N . TYR A 1 136 ? 4.707 -32.094 -2.238 1 98.38 136 TYR A N 1
ATOM 1053 C CA . TYR A 1 136 ? 5.469 -31.125 -3.014 1 98.38 136 TYR A CA 1
ATOM 1054 C C . TYR A 1 136 ? 6.969 -31.359 -2.855 1 98.38 136 TYR A C 1
ATOM 1056 O O . TYR A 1 136 ? 7.723 -31.25 -3.826 1 98.38 136 TYR A O 1
ATOM 1064 N N . ARG A 1 137 ? 7.359 -31.625 -1.604 1 97.94 137 ARG A N 1
ATOM 1065 C CA . ARG A 1 137 ? 8.773 -31.672 -1.261 1 97.94 137 ARG A CA 1
ATOM 1066 C C . ARG A 1 137 ? 9.422 -32.938 -1.831 1 97.94 137 ARG A C 1
ATOM 1068 O O . ARG A 1 137 ? 10.555 -32.875 -2.33 1 97.94 137 ARG A O 1
ATOM 1075 N N . GLY A 1 138 ? 8.711 -34.062 -1.686 1 97.19 138 GLY A N 1
ATOM 1076 C CA . GLY A 1 138 ? 9.305 -35.344 -2.074 1 97.19 138 GLY A CA 1
ATOM 1077 C C . GLY A 1 138 ? 10.656 -35.594 -1.428 1 97.19 138 GLY A C 1
ATOM 1078 O O . GLY A 1 138 ? 10.789 -35.5 -0.204 1 97.19 138 GLY A O 1
ATOM 1079 N N . SER A 1 139 ? 11.68 -35.781 -2.23 1 97.31 139 SER A N 1
ATOM 1080 C CA . SER A 1 139 ? 13.016 -36.062 -1.719 1 97.31 139 SER A CA 1
ATOM 1081 C C . SER A 1 139 ? 13.875 -34.781 -1.676 1 97.31 139 SER A C 1
ATOM 1083 O O . SER A 1 139 ? 15.062 -34.844 -1.344 1 97.31 139 SER A O 1
ATOM 1085 N N . ASN A 1 140 ? 13.328 -33.656 -2.029 1 97.88 140 ASN A N 1
ATOM 1086 C CA . ASN A 1 140 ? 14.062 -32.406 -2.039 1 97.88 140 ASN A CA 1
ATOM 1087 C C . ASN A 1 140 ? 14.484 -32 -0.631 1 97.88 140 ASN A C 1
ATOM 1089 O O . ASN A 1 140 ? 13.664 -32 0.291 1 97.88 140 ASN A O 1
ATOM 1093 N N . ARG A 1 141 ? 15.711 -31.688 -0.383 1 96.31 141 ARG A N 1
ATOM 1094 C CA . ARG A 1 141 ? 16.234 -31.438 0.955 1 96.31 141 ARG A CA 1
ATOM 1095 C C . ARG A 1 141 ? 16.562 -29.953 1.151 1 96.31 141 ARG A C 1
ATOM 1097 O O . ARG A 1 141 ? 17 -29.547 2.227 1 96.31 141 ARG A O 1
ATOM 1104 N N . TYR A 1 142 ? 16.375 -29.109 0.165 1 97.38 142 TYR A N 1
ATOM 1105 C CA . TYR A 1 142 ? 16.766 -27.703 0.218 1 97.38 142 TYR A CA 1
ATOM 1106 C C . TYR A 1 142 ? 15.672 -26.859 0.878 1 97.38 142 TYR A C 1
ATOM 1108 O O . TYR A 1 142 ? 14.523 -27.297 0.975 1 97.38 142 TYR A O 1
ATOM 1116 N N . ASP A 1 143 ? 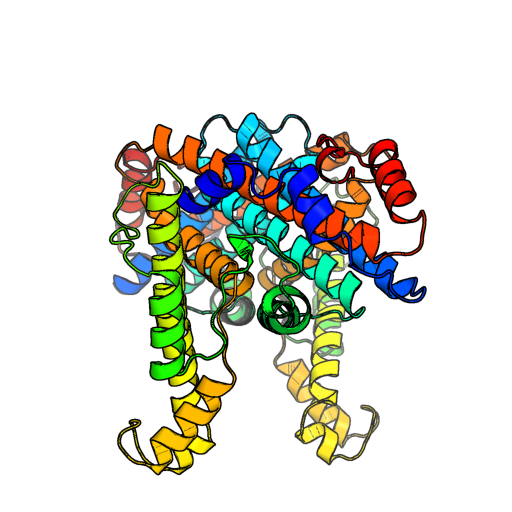16.078 -25.734 1.368 1 96.69 143 ASP A N 1
ATOM 1117 C CA . ASP A 1 143 ? 15.148 -24.828 2.035 1 96.69 143 ASP A CA 1
ATOM 1118 C C . ASP A 1 143 ? 15.547 -23.375 1.821 1 96.69 143 ASP A C 1
ATOM 1120 O O . ASP A 1 143 ? 16.266 -23.062 0.876 1 96.69 143 ASP A O 1
ATOM 1124 N N . LEU A 1 144 ? 15.047 -22.438 2.629 1 94.88 144 LEU A N 1
ATOM 1125 C CA . LEU A 1 144 ? 15.203 -21 2.439 1 94.88 144 LEU A CA 1
ATOM 1126 C C . LEU A 1 144 ? 16.625 -20.562 2.766 1 94.88 144 LEU A C 1
ATOM 1128 O O . LEU A 1 144 ? 17.047 -19.469 2.395 1 94.88 144 LEU A O 1
ATOM 1132 N N . ASN A 1 145 ? 17.297 -21.391 3.441 1 93.31 145 ASN A N 1
ATOM 1133 C CA . ASN A 1 145 ? 18.672 -21.062 3.809 1 93.31 145 ASN A CA 1
ATOM 1134 C C . ASN A 1 145 ? 19.656 -21.359 2.674 1 93.31 145 ASN A C 1
ATOM 1136 O O . ASN A 1 145 ? 20.797 -20.922 2.697 1 93.31 145 ASN A O 1
ATOM 1140 N N . ASP A 1 146 ? 19.125 -22.078 1.751 1 92.81 146 ASP A N 1
ATOM 1141 C CA . ASP A 1 146 ? 19.922 -22.391 0.572 1 92.81 146 ASP A CA 1
ATOM 1142 C C . ASP A 1 146 ? 19.719 -21.344 -0.525 1 92.81 146 ASP A C 1
ATOM 1144 O O . ASP A 1 146 ? 18.578 -20.953 -0.807 1 92.81 146 ASP A O 1
ATOM 1148 N N . ARG A 1 147 ? 20.797 -20.875 -1 1 91.19 147 ARG A N 1
ATOM 1149 C CA . ARG A 1 147 ? 20.656 -19.984 -2.145 1 91.19 147 ARG A CA 1
ATOM 1150 C C . ARG A 1 147 ? 20.078 -20.719 -3.352 1 91.19 147 ARG A C 1
ATOM 1152 O O . ARG A 1 147 ? 20.578 -21.781 -3.717 1 91.19 147 ARG A O 1
ATOM 1159 N N . ALA A 1 148 ? 19.094 -20.156 -4.012 1 95 148 ALA A N 1
ATOM 1160 C CA . ALA A 1 148 ? 18.5 -20.75 -5.211 1 95 148 ALA A CA 1
ATOM 1161 C C . ALA A 1 148 ? 19.344 -20.453 -6.445 1 95 148 ALA A C 1
ATOM 1163 O O . ALA A 1 148 ? 19.469 -19.297 -6.859 1 95 148 ALA A O 1
ATOM 1164 N N . TYR A 1 149 ? 19.969 -21.516 -7.031 1 94.75 149 TYR A N 1
ATOM 1165 C CA . TYR A 1 149 ? 20.781 -21.328 -8.219 1 94.75 149 TYR A CA 1
ATOM 1166 C C . TYR A 1 149 ? 20.312 -22.219 -9.359 1 94.75 149 TYR A C 1
ATOM 1168 O O . TYR A 1 149 ? 20.828 -22.141 -10.477 1 94.75 149 TYR A O 1
ATOM 1176 N N . ASP A 1 150 ? 19.422 -23.094 -9.062 1 96.19 150 ASP A N 1
ATOM 1177 C CA . ASP A 1 150 ? 18.781 -23.922 -10.07 1 96.19 150 ASP A CA 1
ATOM 1178 C C . ASP A 1 150 ? 17.359 -24.297 -9.641 1 96.19 150 ASP A C 1
ATOM 1180 O O . ASP A 1 150 ? 16.906 -23.891 -8.57 1 96.19 150 ASP A O 1
ATOM 1184 N N . ASN A 1 151 ? 16.656 -25.047 -10.445 1 96.75 151 ASN A N 1
ATOM 1185 C CA . ASN A 1 151 ? 15.258 -25.359 -10.195 1 96.75 151 ASN A CA 1
ATOM 1186 C C . ASN A 1 151 ? 15.094 -26.234 -8.961 1 96.75 151 ASN A C 1
ATOM 1188 O O . ASN A 1 151 ? 14.094 -26.125 -8.242 1 96.75 151 ASN A O 1
ATOM 1192 N N . GLU A 1 152 ? 16.062 -27.109 -8.758 1 97.5 152 GLU A N 1
ATOM 1193 C CA . GLU A 1 152 ? 15.977 -27.984 -7.598 1 97.5 152 GLU A CA 1
ATOM 1194 C C . GLU A 1 152 ? 16.078 -27.203 -6.293 1 97.5 152 GLU A C 1
ATOM 1196 O O . GLU A 1 152 ? 15.25 -27.375 -5.395 1 97.5 152 GLU A O 1
ATOM 1201 N N . THR A 1 153 ? 17.094 -26.375 -6.207 1 98.12 153 THR A N 1
ATOM 1202 C CA . THR A 1 153 ? 17.266 -25.547 -5.016 1 98.12 153 THR A CA 1
ATOM 1203 C C . THR A 1 153 ? 16.125 -24.531 -4.898 1 98.12 153 THR A C 1
ATOM 1205 O O . THR A 1 153 ? 15.672 -24.234 -3.795 1 98.12 153 THR A O 1
ATOM 1208 N N . ALA A 1 154 ? 15.664 -24.031 -5.965 1 98.62 154 ALA A N 1
ATOM 1209 C CA . ALA A 1 154 ? 14.547 -23.094 -5.961 1 98.62 154 ALA A CA 1
ATOM 1210 C C . ALA A 1 154 ? 13.281 -23.75 -5.43 1 98.62 154 ALA A C 1
ATOM 1212 O O . ALA A 1 154 ? 12.57 -23.172 -4.598 1 98.62 154 ALA A O 1
ATOM 1213 N N . HIS A 1 155 ? 13.055 -24.984 -5.902 1 98.62 155 HIS A N 1
ATOM 1214 C CA . HIS A 1 155 ? 11.859 -25.703 -5.48 1 98.62 155 HIS A CA 1
ATOM 1215 C C . HIS A 1 155 ? 11.844 -25.922 -3.971 1 98.62 155 HIS A C 1
ATOM 1217 O O . HIS A 1 155 ? 10.812 -25.734 -3.32 1 98.62 155 HIS A O 1
ATOM 1223 N N . GLY A 1 156 ? 12.969 -26.297 -3.457 1 98.62 156 GLY A N 1
ATOM 1224 C CA . GLY A 1 156 ? 13.07 -26.469 -2.016 1 98.62 156 GLY A CA 1
ATOM 1225 C C . GLY A 1 156 ? 12.734 -25.203 -1.238 1 98.62 156 GLY A C 1
ATOM 1226 O O . GLY A 1 156 ? 12.023 -25.266 -0.231 1 98.62 156 GLY A O 1
ATOM 1227 N N . ALA A 1 157 ? 13.25 -24.094 -1.716 1 98.44 157 ALA A N 1
ATOM 1228 C CA . ALA A 1 157 ? 12.992 -22.812 -1.072 1 98.44 157 ALA A CA 1
ATOM 1229 C C . ALA A 1 157 ? 11.516 -22.438 -1.178 1 98.44 157 ALA A C 1
ATOM 1231 O O . ALA A 1 157 ? 10.922 -21.938 -0.215 1 98.44 157 ALA A O 1
ATOM 1232 N N . LEU A 1 158 ? 10.906 -22.672 -2.291 1 98.69 158 LEU A N 1
ATOM 1233 C CA . LEU A 1 158 ? 9.508 -22.328 -2.525 1 98.69 158 LEU A CA 1
ATOM 1234 C C . LEU A 1 158 ? 8.594 -23.156 -1.623 1 98.69 158 LEU A C 1
ATOM 1236 O O . LEU A 1 158 ? 7.66 -22.609 -1.022 1 98.69 158 LEU A O 1
ATOM 1240 N N . VAL A 1 159 ? 8.859 -24.391 -1.505 1 98.75 159 VAL A N 1
ATOM 1241 C CA . VAL A 1 159 ? 8.055 -25.281 -0.665 1 98.75 159 VAL A CA 1
ATOM 1242 C C . VAL A 1 159 ? 8.227 -24.891 0.802 1 98.75 159 VAL A C 1
ATOM 1244 O O . VAL A 1 159 ? 7.262 -24.922 1.574 1 98.75 159 VAL A O 1
ATOM 1247 N N . SER A 1 160 ? 9.422 -24.531 1.151 1 98.44 160 SER A N 1
ATOM 1248 C CA . SER A 1 160 ? 9.672 -24.094 2.52 1 98.44 160 SER A CA 1
ATOM 1249 C C . SER A 1 160 ? 8.906 -22.812 2.838 1 98.44 160 SER A C 1
ATOM 1251 O O . SER A 1 160 ? 8.391 -22.641 3.945 1 98.44 160 SER A O 1
ATOM 1253 N N . TYR A 1 161 ? 8.883 -21.891 1.896 1 98.12 161 TYR A N 1
ATOM 1254 C CA . TYR A 1 161 ? 8.141 -20.656 2.125 1 98.12 161 TYR A CA 1
ATOM 1255 C C . TYR A 1 161 ? 6.641 -20.938 2.221 1 98.12 161 TYR A C 1
ATOM 1257 O O . TYR A 1 161 ? 5.938 -20.297 3.014 1 98.12 161 TYR A O 1
ATOM 1265 N N . LEU A 1 162 ? 6.164 -21.844 1.427 1 98.62 162 LEU A N 1
ATOM 1266 C CA . LEU A 1 162 ? 4.773 -22.281 1.499 1 98.62 162 LEU A CA 1
ATOM 1267 C C . LEU A 1 162 ? 4.441 -22.828 2.885 1 98.62 162 LEU A C 1
ATOM 1269 O O . LEU A 1 162 ? 3.43 -22.453 3.479 1 98.62 162 LEU A O 1
ATOM 1273 N N . LYS A 1 163 ? 5.301 -23.656 3.346 1 98.38 163 LYS A N 1
ATOM 1274 C CA . LYS A 1 163 ? 5.137 -24.25 4.672 1 98.38 163 LYS A CA 1
ATOM 1275 C C . LYS A 1 163 ? 5.148 -23.172 5.754 1 98.38 163 LYS A C 1
ATOM 1277 O O . LYS A 1 163 ? 4.32 -23.188 6.664 1 98.38 163 LYS A O 1
ATOM 1282 N N . GLY A 1 164 ? 6.094 -22.297 5.617 1 97.81 164 GLY A N 1
ATOM 1283 C CA . GLY A 1 164 ? 6.152 -21.203 6.57 1 97.81 164 GLY A CA 1
ATOM 1284 C C . GLY A 1 164 ? 4.914 -20.328 6.543 1 97.81 164 GLY A C 1
ATOM 1285 O O . GLY A 1 164 ? 4.453 -19.859 7.586 1 97.81 164 GLY A O 1
ATOM 1286 N N . THR A 1 165 ? 4.395 -20.062 5.379 1 98.25 165 THR A N 1
ATOM 1287 C CA . THR A 1 165 ? 3.186 -19.25 5.242 1 98.25 165 THR A CA 1
ATOM 1288 C C . THR A 1 165 ? 1.992 -19.953 5.883 1 98.25 165 THR A C 1
ATOM 1290 O O . THR A 1 165 ? 1.146 -19.312 6.508 1 98.25 165 THR A O 1
ATOM 1293 N N . HIS A 1 166 ? 1.947 -21.234 5.672 1 98.56 166 HIS A N 1
ATOM 1294 C CA . HIS A 1 166 ? 0.919 -22.016 6.352 1 98.56 166 HIS A CA 1
ATOM 1295 C C . HIS A 1 166 ? 0.977 -21.812 7.859 1 98.56 166 HIS A C 1
ATOM 1297 O O . HIS A 1 166 ? -0.052 -21.562 8.5 1 98.56 166 HIS A O 1
ATOM 1303 N N . GLY A 1 167 ? 2.154 -21.953 8.438 1 98.06 167 GLY A N 1
ATOM 1304 C CA . GLY A 1 167 ? 2.309 -21.75 9.867 1 98.06 167 GLY A CA 1
ATOM 1305 C C . GLY A 1 167 ? 1.811 -20.406 10.336 1 98.06 167 GLY A C 1
ATOM 1306 O O . GLY A 1 167 ? 1.13 -20.297 11.359 1 98.06 167 GLY A O 1
ATOM 1307 N N . TYR A 1 168 ? 2.109 -19.438 9.602 1 96.81 168 TYR A N 1
ATOM 1308 C CA . TYR A 1 168 ? 1.704 -18.078 9.945 1 96.81 168 TYR A CA 1
ATOM 1309 C C . TYR A 1 168 ? 0.19 -17.938 9.875 1 96.81 168 TYR A C 1
ATOM 1311 O O . TYR A 1 168 ? -0.428 -17.375 10.789 1 96.81 168 TYR A O 1
ATOM 1319 N N . LYS A 1 169 ? -0.423 -18.344 8.836 1 97.44 169 LYS A N 1
ATOM 1320 C CA . LYS A 1 169 ? -1.864 -18.219 8.648 1 97.44 169 LYS A CA 1
ATOM 1321 C C . LYS A 1 169 ? -2.633 -19.031 9.68 1 97.44 169 LYS A C 1
ATOM 1323 O O . LYS A 1 169 ? -3.711 -18.641 10.125 1 97.44 169 LYS A O 1
ATOM 1328 N N . LYS A 1 170 ? -2.092 -20.172 9.992 1 97.75 170 LYS A N 1
ATOM 1329 C CA . LYS A 1 170 ? -2.691 -20.969 11.047 1 97.75 170 LYS A CA 1
ATOM 1330 C C . LYS A 1 170 ? -2.686 -20.219 12.383 1 97.75 170 LYS A C 1
ATOM 1332 O O . LYS A 1 170 ? -3.709 -20.156 13.062 1 97.75 170 LYS A O 1
ATOM 1337 N N . TRP A 1 171 ? -1.566 -19.703 12.68 1 96.69 171 TRP A N 1
ATOM 1338 C CA . TRP A 1 171 ? -1.443 -18.906 13.898 1 96.69 171 TRP A CA 1
ATOM 1339 C C . TRP A 1 171 ? -2.428 -17.75 13.906 1 96.69 171 TRP A C 1
ATOM 1341 O O . TRP A 1 171 ? -3.129 -17.531 14.898 1 96.69 171 TRP A O 1
ATOM 1351 N N . GLU A 1 172 ? -2.459 -16.984 12.883 1 95.5 172 GLU A N 1
ATOM 1352 C CA . GLU A 1 172 ? -3.377 -15.852 12.773 1 95.5 172 GLU A CA 1
ATOM 1353 C C . GLU A 1 172 ? -4.82 -16.297 13 1 95.5 172 GLU A C 1
ATOM 1355 O O . GLU A 1 172 ? -5.578 -15.609 13.703 1 95.5 172 GLU A O 1
ATOM 1360 N N . THR A 1 173 ? -5.176 -17.391 12.391 1 96.69 173 THR A N 1
ATOM 1361 C CA . THR A 1 173 ? -6.531 -17.906 12.508 1 96.69 173 THR A CA 1
ATOM 1362 C C . THR A 1 173 ? -6.82 -18.344 13.945 1 96.69 173 THR A C 1
ATOM 1364 O O . THR A 1 173 ? -7.906 -18.078 14.469 1 96.69 173 THR A O 1
ATOM 1367 N N . GLU A 1 174 ? -5.922 -18.984 14.516 1 96.44 174 GLU A N 1
ATOM 1368 C CA . GLU A 1 174 ? -6.094 -19.422 15.898 1 96.44 174 GLU A CA 1
ATOM 1369 C C . GLU A 1 174 ? -6.262 -18.219 16.844 1 96.44 174 GLU A C 1
ATOM 1371 O O . GLU A 1 174 ? -7.078 -18.266 17.766 1 96.44 174 GLU A O 1
ATOM 1376 N N . GLU A 1 175 ? -5.523 -17.172 16.609 1 94.94 175 GLU A N 1
ATOM 1377 C CA . GLU A 1 175 ? -5.656 -15.969 17.422 1 94.94 175 GLU A CA 1
ATOM 1378 C C . GLU A 1 175 ? -7.039 -15.344 17.25 1 94.94 175 GLU A C 1
ATOM 1380 O O . GLU A 1 175 ? -7.633 -14.875 18.234 1 94.94 175 GLU A O 1
ATOM 1385 N N . ARG A 1 176 ? -7.48 -15.367 16.172 1 94.06 176 ARG A N 1
ATOM 1386 C CA . ARG A 1 176 ? -8.82 -14.836 15.906 1 94.06 176 ARG A CA 1
ATOM 1387 C C . ARG A 1 176 ? -9.883 -15.68 16.594 1 94.06 176 ARG A C 1
ATOM 1389 O O . ARG A 1 176 ? -10.844 -15.141 17.141 1 94.06 176 ARG A O 1
ATOM 1396 N N . VAL A 1 177 ? -9.734 -16.969 16.516 1 95.44 177 VAL A N 1
ATOM 1397 C CA . VAL A 1 177 ? -10.68 -17.891 17.141 1 95.44 177 VAL A CA 1
ATOM 1398 C C . VAL A 1 177 ? -10.703 -17.656 18.656 1 95.44 177 VAL A C 1
ATOM 1400 O O . VAL A 1 177 ? -11.773 -17.641 19.266 1 95.44 177 VAL A O 1
ATOM 1403 N N . ARG A 1 178 ? -9.602 -17.438 19.234 1 95.31 178 ARG A N 1
ATOM 1404 C CA . ARG A 1 178 ? -9.5 -17.25 20.672 1 95.31 178 ARG A CA 1
ATOM 1405 C C . ARG A 1 178 ? -10.273 -16.016 21.109 1 95.31 178 ARG A C 1
ATOM 1407 O O . ARG A 1 178 ? -10.773 -15.953 22.234 1 95.31 178 ARG A O 1
ATOM 1414 N N . THR A 1 179 ? -10.445 -15.062 20.219 1 93.31 179 THR A N 1
ATOM 1415 C CA . THR A 1 179 ? -11.109 -13.82 20.594 1 93.31 179 THR A CA 1
ATOM 1416 C C . THR A 1 179 ? -12.578 -13.844 20.156 1 93.31 179 THR A C 1
ATOM 1418 O O . THR A 1 179 ? -13.312 -12.891 20.406 1 93.31 179 THR A O 1
ATOM 1421 N N . SER A 1 180 ? -12.953 -14.906 19.578 1 93.12 180 SER A N 1
ATOM 1422 C CA . SER A 1 180 ? -14.32 -15.008 19.062 1 93.12 180 SER A CA 1
ATOM 1423 C C . SER A 1 180 ? -15.305 -15.297 20.188 1 93.12 180 SER A C 1
ATOM 1425 O O . SER A 1 180 ? -14.93 -15.852 21.234 1 93.12 180 SER A O 1
ATOM 1427 N N . ARG A 1 181 ? -16.547 -14.867 20.016 1 91.12 181 ARG A N 1
ATOM 1428 C CA . ARG A 1 181 ? -17.625 -15.086 20.984 1 91.12 181 ARG A CA 1
ATOM 1429 C C . ARG A 1 181 ? -17.828 -16.578 21.25 1 91.12 181 ARG A C 1
ATOM 1431 O O . ARG A 1 181 ? -18 -17 22.391 1 91.12 181 ARG A O 1
ATOM 1438 N N . ASP A 1 182 ? -17.828 -17.406 20.141 1 91.75 182 ASP A N 1
ATOM 1439 C CA . ASP A 1 182 ? -18.062 -18.844 20.234 1 91.75 182 ASP A CA 1
ATOM 1440 C C . ASP A 1 182 ? -17.016 -19.516 21.125 1 91.75 182 ASP A C 1
ATOM 1442 O O . ASP A 1 182 ? -17.344 -20.391 21.922 1 91.75 182 ASP A O 1
ATOM 1446 N N . PHE A 1 183 ? -15.797 -19.156 20.953 1 95.12 183 PHE A N 1
ATOM 1447 C CA . PHE A 1 183 ? -14.727 -19.75 21.734 1 95.12 183 PHE A CA 1
ATOM 1448 C C . PHE A 1 183 ? -14.789 -19.266 23.188 1 95.12 183 PHE A C 1
ATOM 1450 O O . PHE A 1 183 ? -14.617 -20.062 24.109 1 95.12 183 PHE A O 1
ATOM 1457 N N . LYS A 1 184 ? -15.023 -17.984 23.359 1 94.12 184 LYS A N 1
ATOM 1458 C CA . LYS A 1 184 ? -15.125 -17.438 24.719 1 94.12 184 LYS A CA 1
ATOM 1459 C C . LYS A 1 184 ? -16.266 -18.094 25.484 1 94.12 184 LYS A C 1
ATOM 1461 O O . LYS A 1 184 ? -16.172 -18.281 26.703 1 94.12 184 LYS A O 1
ATOM 1466 N N . ALA A 1 185 ? -17.312 -18.422 24.797 1 94.88 185 ALA A N 1
ATOM 1467 C CA . ALA A 1 185 ? -18.484 -19.047 25.422 1 94.88 185 ALA A CA 1
ATOM 1468 C C . ALA A 1 185 ? -18.125 -20.406 26.016 1 94.88 185 ALA A C 1
ATOM 1470 O O . ALA A 1 185 ? -18.828 -20.891 26.906 1 94.88 185 ALA A O 1
ATOM 1471 N N . LEU A 1 186 ? -17.109 -20.984 25.5 1 95.5 186 LEU A N 1
ATOM 1472 C CA . LEU A 1 186 ? -16.688 -22.297 26 1 95.5 186 LEU A CA 1
ATOM 1473 C C . LEU A 1 186 ? -16.031 -22.156 27.375 1 95.5 186 LEU A C 1
ATOM 1475 O O . LEU A 1 186 ? -15.875 -23.141 28.094 1 95.5 186 LEU A O 1
ATOM 1479 N N . GLY A 1 187 ? -15.547 -20.938 27.719 1 94.44 187 GLY A N 1
ATOM 1480 C CA . GLY A 1 187 ? -14.961 -20.656 29.031 1 94.44 187 GLY A CA 1
ATOM 1481 C C . GLY A 1 187 ? -13.57 -21.219 29.188 1 94.44 187 GLY A C 1
ATOM 1482 O O . GLY A 1 187 ? -13.172 -21.609 30.297 1 94.44 187 GLY A O 1
ATOM 1483 N N . VAL A 1 188 ? -12.953 -21.531 28.109 1 94.25 188 VAL A N 1
ATOM 1484 C CA . VAL A 1 188 ? -11.609 -22.094 28.141 1 94.25 188 VAL A CA 1
ATOM 1485 C C . VAL A 1 188 ? -10.609 -21.094 27.578 1 94.25 188 VAL A C 1
ATOM 1487 O O . VAL A 1 188 ? -10.992 -20.109 26.953 1 94.25 188 VAL A O 1
ATOM 1490 N N . ASP A 1 189 ? -9.32 -21.328 27.844 1 91.31 189 ASP A N 1
ATOM 1491 C CA . ASP A 1 189 ? -8.312 -20.375 27.422 1 91.31 189 ASP A CA 1
ATOM 1492 C C . ASP A 1 189 ? -7.406 -20.969 26.344 1 91.31 189 ASP A C 1
ATOM 1494 O O . ASP A 1 189 ? -6.48 -20.312 25.875 1 91.31 189 ASP A O 1
ATOM 1498 N N . ASN A 1 190 ? -7.668 -22.25 26.109 1 93.31 190 ASN A N 1
ATOM 1499 C CA . ASN A 1 190 ? -6.844 -22.938 25.125 1 93.31 190 ASN A CA 1
ATOM 1500 C C . ASN A 1 190 ? -7.641 -23.984 24.344 1 93.31 190 ASN A C 1
ATOM 1502 O O . ASN A 1 190 ? -8.852 -24.109 24.531 1 93.31 190 ASN A O 1
ATOM 1506 N N . PHE A 1 191 ? -6.977 -24.688 23.391 1 95.06 191 PHE A N 1
ATOM 1507 C CA . PHE A 1 191 ? -7.676 -25.594 22.484 1 95.06 191 PHE A CA 1
ATOM 1508 C C . PHE A 1 191 ? -7.562 -27.031 22.984 1 95.06 191 PHE A C 1
ATOM 1510 O O . PHE A 1 191 ? -7.562 -27.969 22.172 1 95.06 191 PHE A O 1
ATOM 1517 N N . ARG A 1 192 ? -7.453 -27.312 24.234 1 94.69 192 ARG A N 1
ATOM 1518 C CA . ARG A 1 192 ? -7.191 -28.641 24.766 1 94.69 192 ARG A CA 1
ATOM 1519 C C . ARG A 1 192 ? -8.469 -29.469 24.828 1 94.69 192 ARG A C 1
ATOM 1521 O O . ARG A 1 192 ? -8.438 -30.688 24.656 1 94.69 192 ARG A O 1
ATOM 1528 N N . THR A 1 193 ? -9.539 -28.875 25.047 1 95.19 193 THR A N 1
ATOM 1529 C CA . THR A 1 193 ? -10.789 -29.625 25.125 1 95.19 193 THR A CA 1
ATOM 1530 C C . THR A 1 193 ? -11.305 -29.953 23.719 1 95.19 193 THR A C 1
ATOM 1532 O O . THR A 1 193 ? -10.977 -29.25 22.766 1 95.19 193 THR A O 1
ATOM 1535 N N . LYS A 1 194 ? -12.07 -31 23.641 1 94.56 194 LYS A N 1
ATOM 1536 C CA . LYS A 1 194 ? -12.633 -31.422 22.359 1 94.56 194 LYS A CA 1
ATOM 1537 C C . LYS A 1 194 ? -13.469 -30.312 21.734 1 94.56 194 LYS A C 1
ATOM 1539 O O . LYS A 1 194 ? -13.367 -30.047 20.531 1 94.56 194 LYS A O 1
ATOM 1544 N N . ALA A 1 195 ? -14.25 -29.734 22.516 1 94.69 195 ALA A N 1
ATOM 1545 C CA . ALA A 1 195 ? -15.125 -28.672 22.047 1 94.69 195 ALA A CA 1
ATOM 1546 C C . ALA A 1 195 ? -14.305 -27.5 21.484 1 94.69 195 ALA A C 1
ATOM 1548 O O . ALA A 1 195 ? -14.664 -26.922 20.453 1 94.69 195 ALA A O 1
ATOM 1549 N N . ALA A 1 196 ? -13.289 -27.094 22.172 1 95.75 196 ALA A N 1
ATOM 1550 C CA . ALA A 1 196 ? -12.414 -26.016 21.734 1 95.75 196 ALA A CA 1
ATOM 1551 C C . ALA A 1 196 ? -11.703 -26.375 20.422 1 95.75 196 ALA A C 1
ATOM 1553 O O . ALA A 1 196 ? -11.57 -25.547 19.531 1 95.75 196 ALA A O 1
ATOM 1554 N N . ARG A 1 197 ? -11.297 -27.578 20.281 1 95.19 197 ARG A N 1
ATOM 1555 C CA . ARG A 1 197 ? -10.633 -28.062 19.078 1 95.19 197 ARG A CA 1
ATOM 1556 C C . ARG A 1 197 ? -11.586 -28.047 17.891 1 95.19 197 ARG A C 1
ATOM 1558 O O . ARG A 1 197 ? -11.18 -27.734 16.766 1 95.19 197 ARG A O 1
ATOM 1565 N N . GLU A 1 198 ? -12.719 -28.422 18.188 1 94.75 198 GLU A N 1
ATOM 1566 C CA . GLU A 1 198 ? -13.703 -28.438 17.109 1 94.75 198 GLU A CA 1
ATOM 1567 C C . GLU A 1 198 ? -13.945 -27.031 16.562 1 94.75 198 GLU A C 1
ATOM 1569 O O . GLU A 1 198 ? -14.055 -26.859 15.344 1 94.75 198 GLU A O 1
ATOM 1574 N N . VAL A 1 199 ? -14.016 -26.125 17.453 1 94.88 199 VAL A N 1
ATOM 1575 C CA . VAL A 1 199 ? -14.195 -24.734 17.031 1 94.88 199 VAL A CA 1
ATOM 1576 C C . VAL A 1 199 ? -12.984 -24.281 16.219 1 94.88 199 VAL A C 1
ATOM 1578 O O . VAL A 1 199 ? -13.141 -23.656 15.164 1 94.88 199 VAL A O 1
ATOM 1581 N N . ARG A 1 200 ? -11.828 -24.516 16.719 1 95.88 200 ARG A N 1
ATOM 1582 C CA . ARG A 1 200 ? -10.586 -24.172 16.031 1 95.88 200 ARG A CA 1
ATOM 1583 C C . ARG A 1 200 ? -10.523 -24.828 14.664 1 95.88 200 ARG A C 1
ATOM 1585 O O . ARG A 1 200 ? -10.242 -24.172 13.656 1 95.88 200 ARG A O 1
ATOM 1592 N N . ASP A 1 201 ? -10.781 -26.109 14.594 1 94.75 201 ASP A N 1
ATOM 1593 C CA . ASP A 1 201 ? -10.617 -26.875 13.375 1 94.75 201 ASP A CA 1
ATOM 1594 C C . ASP A 1 201 ? -11.617 -26.453 12.305 1 94.75 201 ASP A C 1
ATOM 1596 O O . ASP A 1 201 ? -11.32 -26.469 11.109 1 94.75 201 ASP A O 1
ATOM 1600 N N . ARG A 1 202 ? -12.742 -26.094 12.727 1 94.56 202 ARG A N 1
ATOM 1601 C CA . ARG A 1 202 ? -13.727 -25.562 11.781 1 94.56 202 ARG A CA 1
ATOM 1602 C C . ARG A 1 202 ? -13.219 -24.297 11.102 1 94.56 202 ARG A C 1
ATOM 1604 O O . ARG A 1 202 ? -13.438 -24.109 9.906 1 94.56 202 ARG A O 1
ATOM 1611 N N . ALA A 1 203 ? -12.602 -23.484 11.852 1 95.75 203 ALA A N 1
ATOM 1612 C CA . ALA A 1 203 ? -12.039 -22.25 11.305 1 95.75 203 ALA A CA 1
ATOM 1613 C C . ALA A 1 203 ? -10.844 -22.547 10.398 1 95.75 203 ALA A C 1
ATOM 1615 O O . ALA A 1 203 ? -10.688 -21.938 9.344 1 95.75 203 ALA A O 1
ATOM 1616 N N . LEU A 1 204 ? -10.016 -23.453 10.836 1 97.19 204 LEU A N 1
ATOM 1617 C CA . LEU A 1 204 ? -8.82 -23.812 10.086 1 97.19 204 LEU A CA 1
ATOM 1618 C C . LEU A 1 204 ? -9.188 -24.484 8.766 1 97.19 204 LEU A C 1
ATOM 1620 O O . LEU A 1 204 ? -8.5 -24.312 7.762 1 97.19 204 LEU A O 1
ATOM 1624 N N . GLU A 1 205 ? -10.227 -25.25 8.758 1 95.38 205 GLU A N 1
ATOM 1625 C CA . GLU A 1 205 ? -10.656 -25.984 7.578 1 95.38 205 GLU A CA 1
ATOM 1626 C C . GLU A 1 205 ? -11.078 -25.031 6.457 1 95.38 205 GLU A C 1
ATOM 1628 O O . GLU A 1 205 ? -10.961 -25.375 5.277 1 95.38 205 GLU A O 1
ATOM 1633 N N . LYS A 1 206 ? -11.43 -23.922 6.781 1 93.38 206 LYS A N 1
ATOM 1634 C CA . LYS A 1 206 ? -11.898 -22.938 5.805 1 93.38 206 LYS A CA 1
ATOM 1635 C C . LYS A 1 206 ? -10.727 -22.156 5.223 1 93.38 206 LYS A C 1
ATOM 1637 O O . LYS A 1 206 ? -10.867 -21.484 4.191 1 93.38 206 LYS A O 1
ATOM 1642 N N . GLY A 1 207 ? -9.633 -22.219 5.934 1 95.75 207 GLY A N 1
ATOM 1643 C CA . GLY A 1 207 ? -8.484 -21.453 5.48 1 95.75 207 GLY A CA 1
ATOM 1644 C C . GLY A 1 207 ? -7.668 -22.172 4.422 1 95.75 207 GLY A C 1
ATOM 1645 O O . GLY A 1 207 ? -7.707 -23.406 4.332 1 95.75 207 GLY A O 1
ATOM 1646 N N . GLN A 1 208 ? -6.973 -21.406 3.566 1 96.5 208 GLN A N 1
ATOM 1647 C CA . GLN A 1 208 ? -6.113 -21.922 2.508 1 96.5 208 GLN A CA 1
ATOM 1648 C C . GLN A 1 208 ? -4.848 -21.078 2.365 1 96.5 208 GLN A C 1
ATOM 1650 O O . GLN A 1 208 ? -4.746 -20 2.947 1 96.5 208 GLN A O 1
ATOM 1655 N N . VAL A 1 209 ? -3.863 -21.641 1.714 1 98.31 209 VAL A N 1
ATOM 1656 C CA . VAL A 1 209 ? -2.664 -20.891 1.354 1 98.31 209 VAL A CA 1
ATOM 1657 C C . VAL A 1 209 ? -2.4 -21.031 -0.144 1 98.31 209 VAL A C 1
ATOM 1659 O O . VAL A 1 209 ? -2.242 -22.141 -0.655 1 98.31 209 VAL A O 1
ATOM 1662 N N . ASN A 1 210 ? -2.523 -19.984 -0.852 1 98.56 210 ASN A N 1
ATOM 1663 C CA . ASN A 1 210 ? -2.156 -19.922 -2.264 1 98.56 210 ASN A CA 1
ATOM 1664 C C . ASN A 1 210 ? -1.103 -18.859 -2.529 1 98.56 210 ASN A C 1
ATOM 1666 O O . ASN A 1 210 ? -0.575 -18.25 -1.593 1 98.56 210 ASN A O 1
ATOM 1670 N N . PHE A 1 211 ? -0.708 -18.656 -3.754 1 98.75 211 PHE A N 1
ATOM 1671 C CA . PHE A 1 211 ? 0.394 -17.766 -4.105 1 98.75 211 PHE A CA 1
ATOM 1672 C C . PHE A 1 211 ? 0.088 -16.344 -3.684 1 98.75 211 PHE A C 1
ATOM 1674 O O . PHE A 1 211 ? 0.985 -15.602 -3.264 1 98.75 211 PHE A O 1
ATOM 1681 N N . LEU A 1 212 ? -1.202 -15.914 -3.836 1 98.5 212 LEU A N 1
ATOM 1682 C CA . LEU A 1 212 ? -1.547 -14.539 -3.486 1 98.5 212 LEU A CA 1
ATOM 1683 C C . LEU A 1 212 ? -1.395 -14.305 -1.987 1 98.5 212 LEU A C 1
ATOM 1685 O O . LEU A 1 212 ? -0.985 -13.219 -1.562 1 98.5 212 LEU A O 1
ATOM 1689 N N . ILE A 1 213 ? -1.729 -15.258 -1.224 1 98.19 213 ILE A N 1
ATOM 1690 C CA . ILE A 1 213 ? -1.545 -15.164 0.221 1 98.19 213 ILE A CA 1
ATOM 1691 C C . ILE A 1 213 ? -0.055 -15.086 0.546 1 98.19 213 ILE A C 1
ATOM 1693 O O . ILE A 1 213 ? 0.361 -14.289 1.393 1 98.19 213 ILE A O 1
ATOM 1697 N N . GLN A 1 214 ? 0.712 -15.898 -0.114 1 98.38 214 GLN A N 1
ATOM 1698 C CA . GLN A 1 214 ? 2.16 -15.859 0.066 1 98.38 214 GLN A CA 1
ATOM 1699 C C . GLN A 1 214 ? 2.729 -14.5 -0.332 1 98.38 214 GLN A C 1
ATOM 1701 O O . GLN A 1 214 ? 3.586 -13.953 0.363 1 98.38 214 GLN A O 1
ATOM 1706 N N . ALA A 1 215 ? 2.271 -14.008 -1.463 1 98.12 215 ALA A N 1
ATOM 1707 C CA . ALA A 1 215 ? 2.742 -12.719 -1.967 1 98.12 215 ALA A CA 1
ATOM 1708 C C . ALA A 1 215 ? 2.42 -11.594 -0.987 1 98.12 215 ALA A C 1
ATOM 1710 O O . ALA A 1 215 ? 3.248 -10.711 -0.751 1 98.12 215 ALA A O 1
ATOM 1711 N N . PHE A 1 216 ? 1.219 -11.664 -0.462 1 96.19 216 PHE A N 1
ATOM 1712 C CA . PHE A 1 216 ? 0.806 -10.656 0.507 1 96.19 216 PHE A CA 1
ATOM 1713 C C . PHE A 1 216 ? 1.679 -10.711 1.755 1 96.19 216 PHE A C 1
ATOM 1715 O O . PHE A 1 216 ? 2.09 -9.68 2.281 1 96.19 216 PHE A O 1
ATOM 1722 N N . ARG A 1 217 ? 1.896 -11.852 2.258 1 95.5 217 ARG A N 1
ATOM 1723 C CA . ARG A 1 217 ? 2.775 -12.023 3.408 1 95.5 217 ARG A CA 1
ATOM 1724 C C . ARG A 1 217 ? 4.184 -11.523 3.102 1 95.5 217 ARG A C 1
ATOM 1726 O O . ARG A 1 217 ? 4.816 -10.875 3.939 1 95.5 217 ARG A O 1
ATOM 1733 N N . TYR A 1 218 ? 4.668 -11.867 1.947 1 94.94 218 TYR A N 1
ATOM 1734 C CA . TYR A 1 218 ? 6.012 -11.469 1.538 1 94.94 218 TYR A CA 1
ATOM 1735 C C . TYR A 1 218 ? 6.148 -9.953 1.515 1 94.94 218 TYR A C 1
ATOM 1737 O O . TYR A 1 218 ? 7.156 -9.406 1.97 1 94.94 218 TYR A O 1
ATOM 1745 N N . ARG A 1 219 ? 5.203 -9.289 0.973 1 93.19 219 ARG A N 1
ATOM 1746 C CA . ARG A 1 219 ? 5.199 -7.832 0.938 1 93.19 219 ARG A CA 1
ATOM 1747 C C . ARG A 1 219 ? 5.324 -7.25 2.342 1 93.19 219 ARG A C 1
ATOM 1749 O O . ARG A 1 219 ? 6.078 -6.297 2.559 1 93.19 219 ARG A O 1
ATOM 1756 N N . GLY A 1 220 ? 4.594 -7.762 3.299 1 86.88 220 GLY A N 1
ATOM 1757 C CA . GLY A 1 220 ? 4.656 -7.301 4.68 1 86.88 220 GLY A CA 1
ATOM 1758 C C . GLY A 1 220 ? 6.008 -7.551 5.328 1 86.88 220 GLY A C 1
ATOM 1759 O O . GLY A 1 220 ? 6.566 -6.656 5.969 1 86.88 220 GLY A O 1
ATOM 1760 N N . LYS A 1 221 ? 6.555 -8.648 5.117 1 84.88 221 LYS A N 1
ATOM 1761 C CA . LYS A 1 221 ? 7.824 -9.039 5.727 1 84.88 221 LYS A CA 1
ATOM 1762 C C . LYS A 1 221 ? 8.992 -8.258 5.117 1 84.88 221 LYS A C 1
ATOM 1764 O O . LYS A 1 221 ? 9.859 -7.773 5.84 1 84.88 221 LYS A O 1
ATOM 1769 N N . ALA A 1 222 ? 8.977 -8.266 3.879 1 75.94 222 ALA A N 1
ATOM 1770 C CA . ALA A 1 222 ? 10.078 -7.633 3.162 1 75.94 222 ALA A CA 1
ATOM 1771 C C . ALA A 1 222 ? 10.062 -6.121 3.359 1 75.94 222 ALA A C 1
ATOM 1773 O O . ALA A 1 222 ? 11.117 -5.492 3.484 1 75.94 222 ALA A O 1
ATOM 1774 N N . ASN A 1 223 ? 8.891 -5.531 3.363 1 69.75 223 ASN A N 1
ATOM 1775 C CA . ASN A 1 223 ? 8.742 -4.09 3.523 1 69.75 223 ASN A CA 1
ATOM 1776 C C . ASN A 1 223 ? 9.133 -3.639 4.93 1 69.75 223 ASN A C 1
ATOM 1778 O O . ASN A 1 223 ? 9.695 -2.557 5.105 1 69.75 223 ASN A O 1
ATOM 1782 N N . TYR A 1 224 ? 8.883 -4.359 5.836 1 63.94 224 TYR A N 1
ATOM 1783 C CA . TYR A 1 224 ? 9.102 -3.9 7.203 1 63.94 224 TYR A CA 1
ATOM 1784 C C . TYR A 1 224 ? 10.469 -4.344 7.715 1 63.94 224 TYR A C 1
ATOM 1786 O O . TYR A 1 224 ? 11.234 -3.535 8.242 1 63.94 224 TYR A O 1
ATOM 1794 N N . ARG A 1 225 ? 10.789 -5.484 7.586 1 62.5 225 ARG A N 1
ATOM 1795 C CA . ARG A 1 225 ? 11.945 -5.992 8.312 1 62.5 225 ARG A CA 1
ATOM 1796 C C . ARG A 1 225 ? 13.172 -6.059 7.402 1 62.5 225 ARG A C 1
ATOM 1798 O O . ARG A 1 225 ? 14.234 -5.527 7.738 1 62.5 225 ARG A O 1
ATOM 1805 N N . ASP A 1 226 ? 12.945 -6.512 6.355 1 62.84 226 ASP A N 1
ATOM 1806 C CA . ASP A 1 226 ? 14.086 -6.824 5.504 1 62.84 226 ASP A CA 1
ATOM 1807 C C . ASP A 1 226 ? 14.664 -5.559 4.871 1 62.84 226 ASP A C 1
ATOM 1809 O O . ASP A 1 226 ? 15.883 -5.395 4.797 1 62.84 226 ASP A O 1
ATOM 1813 N N . SER A 1 227 ? 13.781 -4.711 4.598 1 60.34 227 SER A N 1
ATOM 1814 C CA . SER A 1 227 ? 14.266 -3.504 3.936 1 60.34 227 SER A CA 1
ATOM 1815 C C . SER A 1 227 ? 15.117 -2.662 4.879 1 60.34 227 SER A C 1
ATOM 1817 O O . SER A 1 227 ? 16.141 -2.102 4.469 1 60.34 227 SER A O 1
ATOM 1819 N N . ILE A 1 228 ? 14.734 -2.643 6.012 1 62.81 228 ILE A N 1
ATOM 1820 C CA . ILE A 1 228 ? 15.523 -1.902 6.992 1 62.81 228 ILE A CA 1
ATOM 1821 C C . ILE A 1 228 ? 16.891 -2.574 7.172 1 62.81 228 ILE A C 1
ATOM 1823 O O . ILE A 1 228 ? 17.922 -1.909 7.125 1 62.81 228 ILE A O 1
ATOM 1827 N N . PHE A 1 229 ? 16.766 -3.773 7.215 1 66.62 229 PHE A N 1
ATOM 1828 C CA . PHE A 1 229 ? 18.016 -4.496 7.465 1 66.62 229 PHE A CA 1
ATOM 1829 C C . PHE A 1 229 ? 18.938 -4.43 6.254 1 66.62 229 PHE A C 1
ATOM 1831 O O . PHE A 1 229 ? 20.156 -4.352 6.398 1 66.62 229 PHE A O 1
ATOM 1838 N N . LEU A 1 230 ? 18.312 -4.312 5.227 1 70.69 230 LEU A N 1
ATOM 1839 C CA . LEU A 1 230 ? 19.125 -4.32 4.016 1 70.69 230 LEU A CA 1
ATOM 1840 C C . LEU A 1 230 ? 19.75 -2.953 3.766 1 70.69 230 LEU A C 1
ATOM 1842 O O . LEU A 1 230 ? 20.781 -2.85 3.102 1 70.69 230 LEU A O 1
ATOM 1846 N N . SER A 1 231 ? 19.109 -2.006 4.332 1 75.38 231 SER A N 1
ATOM 1847 C CA . SER A 1 231 ? 19.594 -0.665 4.035 1 75.38 231 SER A CA 1
ATOM 1848 C C . SER A 1 231 ? 20.359 -0.083 5.215 1 75.38 231 SER A C 1
ATOM 1850 O O . SER A 1 231 ? 20.469 1.138 5.352 1 75.38 231 SER A O 1
ATOM 1852 N N . TYR A 1 232 ? 20.766 -1.014 6.086 1 81.25 232 TYR A N 1
ATOM 1853 C CA . TYR A 1 232 ? 21.484 -0.56 7.277 1 81.25 232 TYR A CA 1
ATOM 1854 C C . TYR A 1 232 ? 22.703 -1.437 7.555 1 81.25 232 TYR A C 1
ATOM 1856 O O . TYR A 1 232 ? 22.594 -2.666 7.562 1 81.25 232 TYR A O 1
ATOM 1864 N N . GLY A 1 233 ? 23.906 -0.831 7.785 1 81.12 233 GLY A N 1
ATOM 1865 C CA . GLY A 1 233 ? 25.109 -1.549 8.164 1 81.12 233 GLY A CA 1
ATOM 1866 C C . GLY A 1 233 ? 25.922 -2.023 6.977 1 81.12 233 GLY A C 1
ATOM 1867 O O . GLY A 1 233 ? 26.375 -1.215 6.16 1 81.12 233 GLY A O 1
ATOM 1868 N N . ASP A 1 234 ? 25.875 -3.314 6.719 1 82 234 ASP A N 1
ATOM 1869 C CA . ASP A 1 234 ? 26.734 -3.943 5.715 1 82 234 ASP A CA 1
ATOM 1870 C C . ASP A 1 234 ? 26.297 -3.549 4.301 1 82 234 ASP A C 1
ATOM 1872 O O . ASP A 1 234 ? 25.125 -3.23 4.07 1 82 234 ASP A O 1
ATOM 1876 N N . ASN A 1 235 ? 27.328 -3.578 3.459 1 86.38 235 ASN A N 1
ATOM 1877 C CA . ASN A 1 235 ? 27.047 -3.293 2.055 1 86.38 235 ASN A CA 1
ATOM 1878 C C . ASN A 1 235 ? 26.484 -4.516 1.335 1 86.38 235 ASN A C 1
ATOM 1880 O O . ASN A 1 235 ? 27.188 -5.52 1.173 1 86.38 235 ASN A O 1
ATOM 1884 N N . ASN A 1 236 ? 25.297 -4.402 0.904 1 88.75 236 ASN A N 1
ATOM 1885 C CA . ASN A 1 236 ? 24.594 -5.473 0.203 1 88.75 236 ASN A CA 1
ATOM 1886 C C . ASN A 1 236 ? 24.156 -5.027 -1.187 1 88.75 236 ASN A C 1
ATOM 1888 O O . ASN A 1 236 ? 23.094 -5.438 -1.659 1 88.75 236 ASN A O 1
ATOM 1892 N N . GLU A 1 237 ? 24.906 -4.227 -1.818 1 89.75 237 GLU A N 1
ATOM 1893 C CA . GLU A 1 237 ? 24.531 -3.592 -3.074 1 89.75 237 GLU A CA 1
ATOM 1894 C C . GLU A 1 237 ? 24.234 -4.629 -4.152 1 89.75 237 GLU A C 1
ATOM 1896 O O . GLU A 1 237 ? 23.203 -4.547 -4.84 1 89.75 237 GLU A O 1
ATOM 1901 N N . ALA A 1 238 ? 25.109 -5.598 -4.324 1 91.75 238 ALA A N 1
ATOM 1902 C CA . ALA A 1 238 ? 24.922 -6.625 -5.344 1 91.75 238 ALA A CA 1
ATOM 1903 C C . ALA A 1 238 ? 23.656 -7.43 -5.082 1 91.75 238 ALA A C 1
ATOM 1905 O O . ALA A 1 238 ? 22.922 -7.766 -6.016 1 91.75 238 ALA A O 1
ATOM 1906 N N . THR A 1 239 ? 23.422 -7.715 -3.832 1 90.69 239 THR A N 1
ATOM 1907 C CA . THR A 1 239 ? 22.25 -8.484 -3.438 1 90.69 239 THR A CA 1
ATOM 1908 C C . THR A 1 239 ? 20.969 -7.703 -3.727 1 90.69 239 THR A C 1
ATOM 1910 O O . THR A 1 239 ? 20 -8.258 -4.238 1 90.69 239 THR A O 1
ATOM 1913 N N . ILE A 1 240 ? 20.969 -6.457 -3.459 1 92.38 240 ILE A N 1
ATOM 1914 C CA . ILE A 1 240 ? 19.781 -5.629 -3.654 1 92.38 240 ILE A CA 1
ATOM 1915 C C . ILE A 1 240 ? 19.516 -5.449 -5.148 1 92.38 240 ILE A C 1
ATOM 1917 O O . ILE A 1 240 ? 18.359 -5.418 -5.578 1 92.38 240 ILE A O 1
ATOM 1921 N N . GLU A 1 241 ? 20.547 -5.32 -5.867 1 94.38 241 GLU A N 1
ATOM 1922 C CA . GLU A 1 241 ? 20.406 -5.203 -7.316 1 94.38 241 GLU A CA 1
ATOM 1923 C C . GLU A 1 241 ? 19.766 -6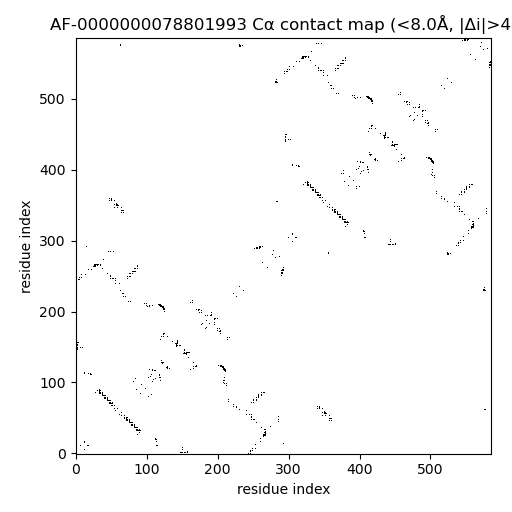.453 -7.91 1 94.38 241 GLU A C 1
ATOM 1925 O O . GLU A 1 241 ? 18.844 -6.355 -8.719 1 94.38 241 GLU A O 1
ATOM 1930 N N . GLU A 1 242 ? 20.266 -7.582 -7.539 1 95.06 242 GLU A N 1
ATOM 1931 C CA . GLU A 1 242 ? 19.672 -8.836 -7.996 1 95.06 242 GLU A CA 1
ATOM 1932 C C . GLU A 1 242 ? 18.234 -8.977 -7.531 1 95.06 242 GLU A C 1
ATOM 1934 O O . GLU A 1 242 ? 17.375 -9.461 -8.273 1 95.06 242 GLU A O 1
ATOM 1939 N N . PHE A 1 243 ? 18.016 -8.547 -6.336 1 94.69 243 PHE A N 1
ATOM 1940 C CA . PHE A 1 243 ? 16.688 -8.633 -5.742 1 94.69 243 PHE A CA 1
ATOM 1941 C C . PHE A 1 243 ? 15.68 -7.836 -6.559 1 94.69 243 PHE A C 1
ATOM 1943 O O . PHE A 1 243 ? 14.594 -8.328 -6.867 1 94.69 243 PHE A O 1
ATOM 1950 N N . ILE A 1 244 ? 16.016 -6.648 -6.906 1 96.06 244 ILE A N 1
ATOM 1951 C CA . ILE A 1 244 ? 15.117 -5.793 -7.676 1 96.06 244 ILE A CA 1
ATOM 1952 C C . ILE A 1 244 ? 14.875 -6.406 -9.055 1 96.06 244 ILE A C 1
ATOM 1954 O O . ILE A 1 244 ? 13.742 -6.402 -9.555 1 96.06 244 ILE A O 1
ATOM 1958 N N . GLN A 1 245 ? 15.898 -6.895 -9.664 1 97.62 245 GLN A N 1
ATOM 1959 C CA . GLN A 1 245 ? 15.75 -7.582 -10.938 1 97.62 245 GLN A CA 1
ATOM 1960 C C . GLN A 1 245 ? 14.828 -8.789 -10.805 1 97.62 245 GLN A C 1
ATOM 1962 O O . GLN A 1 245 ? 14 -9.039 -11.688 1 97.62 245 GLN A O 1
ATOM 1967 N N . ASP A 1 246 ? 15.016 -9.547 -9.727 1 97.88 246 ASP A N 1
ATOM 1968 C CA . ASP A 1 246 ? 14.172 -10.711 -9.492 1 97.88 246 ASP A CA 1
ATOM 1969 C C . ASP A 1 246 ? 12.703 -10.305 -9.391 1 97.88 246 ASP A C 1
ATOM 1971 O O . ASP A 1 246 ? 11.828 -10.992 -9.914 1 97.88 246 ASP A O 1
ATOM 1975 N N . LEU A 1 247 ? 12.422 -9.227 -8.672 1 97.88 247 LEU A N 1
ATOM 1976 C CA . LEU A 1 247 ? 11.055 -8.719 -8.57 1 97.88 247 LEU A CA 1
ATOM 1977 C C . LEU A 1 247 ? 10.477 -8.453 -9.961 1 97.88 247 LEU A C 1
ATOM 1979 O O . LEU A 1 247 ? 9.328 -8.805 -10.234 1 97.88 247 LEU A O 1
ATOM 1983 N N . TYR A 1 248 ? 11.273 -7.891 -10.781 1 98.19 248 TYR A N 1
ATOM 1984 C CA . TYR A 1 248 ? 10.852 -7.535 -12.133 1 98.19 248 TYR A CA 1
ATOM 1985 C C . TYR A 1 248 ? 10.578 -8.781 -12.961 1 98.19 248 TYR A C 1
ATOM 1987 O O . TYR A 1 248 ? 9.523 -8.891 -13.594 1 98.19 248 TYR A O 1
ATOM 1995 N N . ASP A 1 249 ? 11.469 -9.727 -12.914 1 98.31 249 ASP A N 1
ATOM 1996 C CA . ASP A 1 249 ? 11.344 -10.945 -13.703 1 98.31 249 ASP A CA 1
ATOM 1997 C C . ASP A 1 249 ? 10.102 -11.734 -13.297 1 98.31 249 ASP A C 1
ATOM 1999 O O . ASP A 1 249 ? 9.359 -12.219 -14.156 1 98.31 249 ASP A O 1
ATOM 2003 N N . VAL A 1 250 ? 9.906 -11.844 -12.023 1 98.69 250 VAL A N 1
ATOM 2004 C CA . VAL A 1 250 ? 8.758 -12.594 -11.523 1 98.69 250 VAL A CA 1
ATOM 2005 C C . VAL A 1 250 ? 7.465 -11.906 -11.953 1 98.69 250 VAL A C 1
ATOM 2007 O O . VAL A 1 250 ? 6.5 -12.57 -12.336 1 98.69 250 VAL A O 1
ATOM 2010 N N . SER A 1 251 ? 7.449 -10.594 -11.938 1 98.5 251 SER A N 1
ATOM 2011 C CA . SER A 1 251 ? 6.277 -9.836 -12.375 1 98.5 251 SER A CA 1
ATOM 2012 C C . SER A 1 251 ? 5.984 -10.078 -13.852 1 98.5 251 SER A C 1
ATOM 2014 O O . SER A 1 251 ? 4.828 -10.258 -14.242 1 98.5 251 SER A O 1
ATOM 2016 N N . ILE A 1 252 ? 7.02 -10.102 -14.641 1 97.94 252 ILE A N 1
ATOM 2017 C CA . ILE A 1 252 ? 6.855 -10.336 -16.062 1 97.94 252 ILE A CA 1
ATOM 2018 C C . ILE A 1 252 ? 6.234 -11.711 -16.297 1 97.94 252 ILE A C 1
ATOM 2020 O O . ILE A 1 252 ? 5.273 -11.852 -17.047 1 97.94 252 ILE A O 1
ATOM 2024 N N . GLY A 1 253 ? 6.836 -12.68 -15.648 1 98.19 253 GLY A N 1
ATOM 2025 C CA . GLY A 1 253 ? 6.312 -14.031 -15.797 1 98.19 253 GLY A CA 1
ATOM 2026 C C . GLY A 1 253 ? 4.848 -14.148 -15.414 1 98.19 253 GLY A C 1
ATOM 2027 O O . GLY A 1 253 ? 4.07 -14.797 -16.125 1 98.19 253 GLY A O 1
ATOM 2028 N N . PHE A 1 254 ? 4.465 -13.547 -14.328 1 98.62 254 PHE A N 1
ATOM 2029 C CA . PHE A 1 254 ? 3.09 -13.625 -13.852 1 98.62 254 PHE A CA 1
ATOM 2030 C C . PHE A 1 254 ? 2.146 -12.906 -14.812 1 98.62 254 PHE A C 1
ATOM 2032 O O . PHE A 1 254 ? 1.072 -13.422 -15.133 1 98.62 254 PHE A O 1
ATOM 2039 N N . ILE A 1 255 ? 2.533 -11.75 -15.297 1 98 255 ILE A N 1
ATOM 2040 C CA . ILE A 1 255 ? 1.696 -10.961 -16.188 1 98 255 ILE A CA 1
ATOM 2041 C C . ILE A 1 255 ? 1.553 -11.688 -17.531 1 98 255 ILE A C 1
ATOM 2043 O O . ILE A 1 255 ? 0.487 -11.656 -18.156 1 98 255 ILE A O 1
ATOM 2047 N N . ARG A 1 256 ? 2.621 -12.336 -17.969 1 98 256 ARG A N 1
ATOM 2048 C CA . ARG A 1 256 ? 2.52 -13.117 -19.188 1 98 256 ARG A CA 1
ATOM 2049 C C . ARG A 1 256 ? 1.466 -14.211 -19.062 1 98 256 ARG A C 1
ATOM 2051 O O . ARG A 1 256 ? 0.658 -14.422 -19.969 1 98 256 ARG A O 1
ATOM 2058 N N . SER A 1 257 ? 1.521 -14.867 -17.938 1 98.19 257 SER A N 1
ATOM 2059 C CA . SER A 1 257 ? 0.517 -15.891 -17.656 1 98.19 257 SER A CA 1
ATOM 2060 C C . SER A 1 257 ? -0.89 -15.305 -17.672 1 98.19 257 SER A C 1
ATOM 2062 O O . SER A 1 257 ? -1.806 -15.883 -18.266 1 98.19 257 SER A O 1
ATOM 2064 N N . THR A 1 258 ? -1.022 -14.188 -17.062 1 97.75 258 THR A N 1
ATOM 2065 C CA . THR A 1 258 ? -2.299 -13.484 -16.984 1 97.75 258 THR A CA 1
ATOM 2066 C C . THR A 1 258 ? -2.787 -13.086 -18.359 1 97.75 258 THR A C 1
ATOM 2068 O O . THR A 1 258 ? -3.967 -13.242 -18.688 1 97.75 258 THR A O 1
ATOM 2071 N N . SER A 1 259 ? -1.895 -12.602 -19.172 1 98 259 SER A N 1
ATOM 2072 C CA . SER A 1 259 ? -2.242 -12.164 -20.516 1 98 259 SER A CA 1
ATOM 2073 C C . SER A 1 259 ? -2.77 -13.328 -21.359 1 98 259 SER A C 1
ATOM 2075 O O . SER A 1 259 ? -3.787 -13.188 -22.031 1 98 259 SER A O 1
ATOM 2077 N N . HIS A 1 260 ? -2.094 -14.445 -21.297 1 98.25 260 HIS A N 1
ATOM 2078 C CA . HIS A 1 260 ? -2.518 -15.625 -22.062 1 98.25 260 HIS A CA 1
ATOM 2079 C C . HIS A 1 260 ? -3.891 -16.109 -21.609 1 98.25 260 HIS A C 1
ATOM 2081 O O . HIS A 1 260 ? -4.762 -16.375 -22.422 1 98.25 260 HIS A O 1
ATOM 2087 N N . TYR A 1 261 ? -4.074 -16.156 -20.328 1 98.5 261 TYR A N 1
ATOM 2088 C CA . TYR A 1 261 ? -5.34 -16.641 -19.781 1 98.5 261 TYR A CA 1
ATOM 2089 C C . TYR A 1 261 ? -6.48 -15.688 -20.141 1 98.5 261 TYR A C 1
ATOM 2091 O O . TYR A 1 261 ? -7.516 -16.109 -20.656 1 98.5 261 TYR A O 1
ATOM 2099 N N . CYS A 1 262 ? -6.277 -14.422 -19.844 1 98.31 262 CYS A N 1
ATOM 2100 C CA . CYS A 1 262 ? -7.328 -13.43 -20.047 1 98.31 262 CYS A CA 1
ATOM 2101 C C . CYS A 1 262 ? -7.68 -13.312 -21.531 1 98.31 262 CYS A C 1
ATOM 2103 O O . CYS A 1 262 ? -8.852 -13.133 -21.875 1 98.31 262 CYS A O 1
ATOM 2105 N N . SER A 1 263 ? -6.734 -13.453 -22.391 1 97.81 263 SER A N 1
ATOM 2106 C CA . SER A 1 263 ? -6.969 -13.359 -23.828 1 97.81 263 SER A CA 1
ATOM 2107 C C . SER A 1 263 ? -7.91 -14.461 -24.312 1 97.81 263 SER A C 1
ATOM 2109 O O . SER A 1 263 ? -8.656 -14.266 -25.266 1 97.81 263 SER A O 1
ATOM 2111 N N . ARG A 1 264 ? -7.883 -15.562 -23.594 1 97.75 264 ARG A N 1
ATOM 2112 C CA . ARG A 1 264 ? -8.734 -16.688 -23.969 1 97.75 264 ARG A CA 1
ATOM 2113 C C . ARG A 1 264 ? -10.156 -16.5 -23.453 1 97.75 264 ARG A C 1
ATOM 2115 O O . ARG A 1 264 ? -11.102 -17.062 -24 1 97.75 264 ARG A O 1
ATOM 2122 N N . ARG A 1 265 ? -10.258 -15.68 -22.469 1 98.25 265 ARG A N 1
ATOM 2123 C CA . ARG A 1 265 ? -11.516 -15.656 -21.734 1 98.25 265 ARG A CA 1
ATOM 2124 C C . ARG A 1 265 ? -12.391 -14.492 -22.188 1 98.25 265 ARG A C 1
ATOM 2126 O O . ARG A 1 265 ? -13.617 -14.562 -22.125 1 98.25 265 ARG A O 1
ATOM 2133 N N . VAL A 1 266 ? -11.766 -13.43 -22.641 1 97.94 266 VAL A N 1
ATOM 2134 C CA . VAL A 1 266 ? -12.516 -12.242 -23.016 1 97.94 266 VAL A CA 1
ATOM 2135 C C . VAL A 1 266 ? -13.133 -12.438 -24.391 1 97.94 266 VAL A C 1
ATOM 2137 O O . VAL A 1 266 ? -12.82 -13.406 -25.094 1 97.94 266 VAL A O 1
ATOM 2140 N N . GLU A 1 267 ? -14.023 -11.516 -24.797 1 97.56 267 GLU A N 1
ATOM 2141 C CA . GLU A 1 267 ? -14.672 -11.555 -26.109 1 97.56 267 GLU A CA 1
ATOM 2142 C C . GLU A 1 267 ? -13.648 -11.648 -27.234 1 97.56 267 GLU A C 1
ATOM 2144 O O . GLU A 1 267 ? -12.57 -11.055 -27.156 1 97.56 267 GLU A O 1
ATOM 2149 N N . ARG A 1 268 ? -14.055 -12.391 -28.234 1 96.44 268 ARG A N 1
ATOM 2150 C CA . ARG A 1 268 ? -13.156 -12.617 -29.375 1 96.44 268 ARG A CA 1
ATOM 2151 C C . ARG A 1 268 ? -12.695 -11.297 -29.969 1 96.44 268 ARG A C 1
ATOM 2153 O O . ARG A 1 268 ? -13.508 -10.422 -30.266 1 96.44 268 ARG A O 1
ATOM 2160 N N . GLY A 1 269 ? -11.359 -11.148 -30.062 1 96.06 269 GLY A N 1
ATOM 2161 C CA . GLY A 1 269 ? -10.789 -9.961 -30.672 1 96.06 269 GLY A CA 1
ATOM 2162 C C . GLY A 1 269 ? -10.555 -8.828 -29.703 1 96.06 269 GLY A C 1
ATOM 2163 O O . GLY A 1 269 ? -9.773 -7.914 -29.969 1 96.06 269 GLY A O 1
ATOM 2164 N N . ALA A 1 270 ? -11.18 -8.891 -28.547 1 97.38 270 ALA A N 1
ATOM 2165 C CA . ALA A 1 270 ? -11.148 -7.777 -27.609 1 97.38 270 ALA A CA 1
ATOM 2166 C C . ALA A 1 270 ? -9.75 -7.602 -27.016 1 97.38 270 ALA A C 1
ATOM 2168 O O . ALA A 1 270 ? -9.32 -6.48 -26.75 1 97.38 270 ALA A O 1
ATOM 2169 N N . TRP A 1 271 ? -9.086 -8.703 -26.75 1 97.56 271 TRP A N 1
ATOM 2170 C CA . TRP A 1 271 ? -7.754 -8.602 -26.156 1 97.56 271 TRP A CA 1
ATOM 2171 C C . TRP A 1 271 ? -6.789 -7.902 -27.109 1 97.56 271 TRP A C 1
ATOM 2173 O O . TRP A 1 271 ? -6.012 -7.039 -26.703 1 97.56 271 TRP A O 1
ATOM 2183 N N . ALA A 1 272 ? -6.816 -8.289 -28.375 1 96.81 272 ALA A N 1
ATOM 2184 C CA . ALA A 1 272 ? -5.957 -7.66 -29.375 1 96.81 272 ALA A CA 1
ATOM 2185 C C . ALA A 1 272 ? -6.246 -6.164 -29.484 1 96.81 272 ALA A C 1
ATOM 2187 O O . ALA A 1 272 ? -5.328 -5.355 -29.625 1 96.81 272 ALA A O 1
ATOM 2188 N N . GLU A 1 273 ? -7.473 -5.809 -29.422 1 96.88 273 GLU A N 1
ATOM 2189 C CA . GLU A 1 273 ? -7.867 -4.406 -29.453 1 96.88 273 GLU A CA 1
ATOM 2190 C C . GLU A 1 273 ? -7.348 -3.656 -28.234 1 96.88 273 GLU A C 1
ATOM 2192 O O . GLU A 1 273 ? -6.902 -2.512 -28.344 1 96.88 273 GLU A O 1
ATOM 2197 N N . PHE A 1 274 ? -7.492 -4.348 -27.141 1 96.19 274 PHE A N 1
ATOM 2198 C CA . PHE A 1 274 ? -7.004 -3.775 -25.891 1 96.19 274 PHE A CA 1
ATOM 2199 C C . PHE A 1 274 ? -5.504 -3.512 -25.969 1 96.19 274 PHE A C 1
ATOM 2201 O O . PHE A 1 274 ? -5.043 -2.42 -25.625 1 96.19 274 PHE A O 1
ATOM 2208 N N . VAL A 1 275 ? -4.746 -4.465 -26.438 1 96.44 275 VAL A N 1
ATOM 2209 C CA . VAL A 1 275 ? -3.293 -4.348 -26.531 1 96.44 275 VAL A CA 1
ATOM 2210 C C . VAL A 1 275 ? -2.928 -3.234 -27.5 1 96.44 275 VAL A C 1
ATOM 2212 O O . VAL A 1 275 ? -2.018 -2.445 -27.25 1 96.44 275 VAL A O 1
ATOM 2215 N N . GLU A 1 276 ? -3.598 -3.143 -28.609 1 94.94 276 GLU A N 1
ATOM 2216 C CA . GLU A 1 276 ? -3.383 -2.078 -29.578 1 94.94 276 GLU A CA 1
ATOM 2217 C C . GLU A 1 276 ? -3.691 -0.709 -28.984 1 94.94 276 GLU A C 1
ATOM 2219 O O . GLU A 1 276 ? -2.965 0.258 -29.219 1 94.94 276 GLU A O 1
ATOM 2224 N N . ASP A 1 277 ? -4.75 -0.7 -28.234 1 93.5 277 ASP A N 1
ATOM 2225 C CA . ASP A 1 277 ? -5.145 0.553 -27.594 1 93.5 277 ASP A CA 1
ATOM 2226 C C . ASP A 1 277 ? -4.074 1.026 -26.609 1 93.5 277 ASP A C 1
ATOM 2228 O O . ASP A 1 277 ? -3.77 2.219 -26.547 1 93.5 277 ASP A O 1
ATOM 2232 N N . ILE A 1 278 ? -3.566 0.126 -25.859 1 92.12 278 ILE A N 1
ATOM 2233 C CA . ILE A 1 278 ? -2.5 0.447 -24.906 1 92.12 278 ILE A CA 1
ATOM 2234 C C . ILE A 1 278 ? -1.271 0.942 -25.672 1 92.12 278 ILE A C 1
ATOM 2236 O O . ILE A 1 278 ? -0.649 1.933 -25.281 1 92.12 278 ILE A O 1
ATOM 2240 N N . SER A 1 279 ? -0.934 0.274 -26.703 1 91.56 279 SER A N 1
ATOM 2241 C CA . SER A 1 279 ? 0.219 0.643 -27.531 1 91.56 279 SER A CA 1
ATOM 2242 C C . SER A 1 279 ? 0.063 2.045 -28.109 1 91.56 279 SER A C 1
ATOM 2244 O O . SER A 1 279 ? 1.035 2.797 -28.188 1 91.56 279 SER A O 1
ATOM 2246 N N . ASP A 1 280 ? -1.092 2.436 -28.391 1 91.25 280 ASP A N 1
ATOM 2247 C CA . ASP A 1 280 ? -1.351 3.688 -29.094 1 91.25 280 ASP A CA 1
ATOM 2248 C C . ASP A 1 280 ? -1.538 4.84 -28.109 1 91.25 280 ASP A C 1
ATOM 2250 O O . ASP A 1 280 ? -1.231 5.992 -28.438 1 91.25 280 ASP A O 1
ATOM 2254 N N . ASN A 1 281 ? -2.025 4.469 -26.922 1 90.25 281 ASN A N 1
ATOM 2255 C CA . ASN A 1 281 ? -2.557 5.57 -26.125 1 90.25 281 ASN A CA 1
ATOM 2256 C C . ASN A 1 281 ? -1.891 5.645 -24.75 1 90.25 281 ASN A C 1
ATOM 2258 O O . ASN A 1 281 ? -1.981 6.66 -24.062 1 90.25 281 ASN A O 1
ATOM 2262 N N . SER A 1 282 ? -1.279 4.574 -24.359 1 89.69 282 SER A N 1
ATOM 2263 C CA . SER A 1 282 ? -0.615 4.605 -23.062 1 89.69 282 SER A CA 1
ATOM 2264 C C . SER A 1 282 ? 0.62 5.5 -23.094 1 89.69 282 SER A C 1
ATOM 2266 O O . SER A 1 282 ? 1.342 5.535 -24.078 1 89.69 282 SER A O 1
ATOM 2268 N N . ARG A 1 283 ? 0.879 6.211 -22 1 91.31 283 ARG A N 1
ATOM 2269 C CA . ARG A 1 283 ? 2.064 7.055 -21.891 1 91.31 283 ARG A CA 1
ATOM 2270 C C . ARG A 1 283 ? 3.178 6.34 -21.141 1 91.31 283 ARG A C 1
ATOM 2272 O O . ARG A 1 283 ? 4.258 6.898 -20.938 1 91.31 283 ARG A O 1
ATOM 2279 N N . LEU A 1 284 ? 2.902 5.105 -20.734 1 91.88 284 LEU A N 1
ATOM 2280 C CA . LEU A 1 284 ? 3.926 4.305 -20.078 1 91.88 284 LEU A CA 1
ATOM 2281 C C . LEU A 1 284 ? 5.016 3.9 -21.062 1 91.88 284 LEU A C 1
ATOM 2283 O O . LEU A 1 284 ? 4.742 3.67 -22.234 1 91.88 284 LEU A O 1
ATOM 2287 N N . SER A 1 285 ? 6.195 3.816 -20.547 1 91.44 285 SER A N 1
ATOM 2288 C CA . SER A 1 285 ? 7.324 3.492 -21.422 1 91.44 285 SER A CA 1
ATOM 2289 C C . SER A 1 285 ? 7.441 1.986 -21.625 1 91.44 285 SER A C 1
ATOM 2291 O O . SER A 1 285 ? 8.219 1.533 -22.469 1 91.44 285 SER A O 1
ATOM 2293 N N . ILE A 1 286 ? 6.719 1.255 -20.922 1 89.44 286 ILE A N 1
ATOM 2294 C CA . ILE A 1 286 ? 6.844 -0.197 -21 1 89.44 286 ILE A CA 1
ATOM 2295 C C . ILE A 1 286 ? 6.246 -0.693 -22.312 1 89.44 286 ILE A C 1
ATOM 2297 O O . ILE A 1 286 ? 5.238 -0.163 -22.781 1 89.44 286 ILE A O 1
ATOM 2301 N N . ASP A 1 287 ? 7.02 -1.618 -22.906 1 83.44 287 ASP A N 1
ATOM 2302 C CA . ASP A 1 287 ? 6.547 -2.244 -24.125 1 83.44 287 ASP A CA 1
ATOM 2303 C C . ASP A 1 287 ? 5.402 -3.211 -23.844 1 83.44 287 ASP A C 1
ATOM 2305 O O . ASP A 1 287 ? 5.496 -4.047 -22.953 1 83.44 287 ASP A O 1
ATOM 2309 N N . PRO A 1 288 ? 4.395 -3.084 -24.625 1 84.94 288 PRO A N 1
ATOM 2310 C CA . PRO A 1 288 ? 3.244 -3.955 -24.375 1 84.94 288 PRO A CA 1
ATOM 2311 C C . PRO A 1 288 ? 3.518 -5.414 -24.734 1 84.94 288 PRO A C 1
ATOM 2313 O O . PRO A 1 288 ? 2.607 -6.242 -24.688 1 84.94 288 PRO A O 1
ATOM 2316 N N . ILE A 1 289 ? 4.746 -5.777 -24.953 1 84.94 289 ILE A N 1
ATOM 2317 C CA . ILE A 1 289 ? 5.121 -7.137 -25.328 1 84.94 289 ILE A CA 1
ATOM 2318 C C . ILE A 1 289 ? 4.676 -8.109 -24.234 1 84.94 289 ILE A C 1
ATOM 2320 O O . ILE A 1 289 ? 4.336 -9.258 -24.531 1 84.94 289 ILE A O 1
ATOM 2324 N N . VAL A 1 290 ? 4.598 -7.656 -23.062 1 90.94 290 VAL A N 1
ATOM 2325 C CA . VAL A 1 290 ? 4.219 -8.5 -21.938 1 90.94 290 VAL A CA 1
ATOM 2326 C C . VAL A 1 290 ? 2.744 -8.883 -22.047 1 90.94 290 VAL A C 1
ATOM 2328 O O . VAL A 1 290 ? 2.299 -9.859 -21.438 1 90.94 290 VAL A O 1
ATOM 2331 N N . LEU A 1 291 ? 2.004 -8.141 -22.859 1 94.94 291 LEU A N 1
ATOM 2332 C CA . LEU A 1 291 ? 0.577 -8.391 -23.031 1 94.94 291 LEU A CA 1
ATOM 2333 C C . LEU A 1 291 ? 0.314 -9.148 -24.328 1 94.94 291 LEU A C 1
ATOM 2335 O O . LEU A 1 291 ? -0.787 -9.664 -24.547 1 94.94 291 LEU A O 1
ATOM 2339 N N . GLU A 1 292 ? 1.295 -9.211 -25.188 1 92.88 292 GLU A N 1
ATOM 2340 C CA . GLU A 1 292 ? 1.103 -9.805 -26.5 1 92.88 292 GLU A CA 1
ATOM 2341 C C . GLU A 1 292 ? 1.072 -11.328 -26.422 1 92.88 292 GLU A C 1
ATOM 2343 O O . GLU A 1 292 ? 1.812 -11.93 -25.641 1 92.88 292 GLU A O 1
ATOM 2348 N N . ILE A 1 293 ? 0.215 -11.867 -27.234 1 91.69 293 ILE A N 1
ATOM 2349 C CA . ILE A 1 293 ? 0.06 -13.32 -27.25 1 91.69 293 ILE A CA 1
ATOM 2350 C C . ILE A 1 293 ? 0.47 -13.875 -28.609 1 91.69 293 ILE A C 1
ATOM 2352 O O . ILE A 1 293 ? 0.254 -13.227 -29.641 1 91.69 293 ILE A O 1
ATOM 2356 N N . MET B 1 1 ? -2.375 18.562 -4.371 1 95.31 1 MET B N 1
ATOM 2357 C CA . MET B 1 1 ? -0.95 18.438 -4.078 1 95.31 1 MET B CA 1
ATOM 2358 C C . MET B 1 1 ? -0.21 19.734 -4.379 1 95.31 1 MET B C 1
ATOM 2360 O O . MET B 1 1 ? 0.651 20.156 -3.604 1 95.31 1 MET B O 1
ATOM 2364 N N . ARG B 1 2 ? -0.587 20.359 -5.457 1 96.38 2 ARG B N 1
ATOM 2365 C CA . ARG B 1 2 ? 0.013 21.656 -5.789 1 96.38 2 ARG B CA 1
ATOM 2366 C C . ARG B 1 2 ? -0.223 22.672 -4.68 1 96.38 2 ARG B C 1
ATOM 2368 O O . ARG B 1 2 ? 0.683 23.422 -4.316 1 96.38 2 ARG B O 1
ATOM 2375 N N . ALA B 1 3 ? -1.408 22.688 -4.191 1 9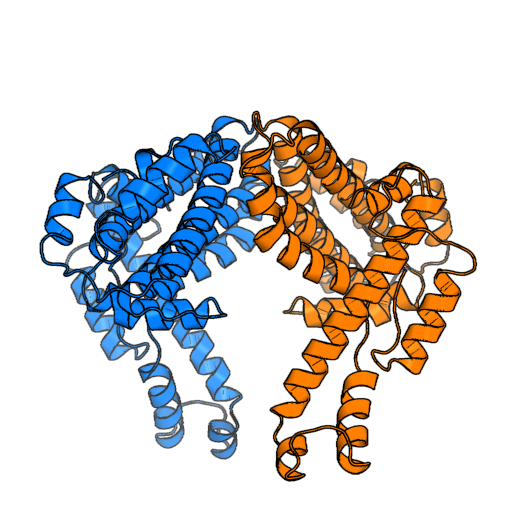8.19 3 ALA B N 1
ATOM 2376 C CA . ALA B 1 3 ? -1.754 23.609 -3.107 1 98.19 3 ALA B CA 1
ATOM 2377 C C . ALA B 1 3 ? -0.902 23.344 -1.869 1 98.19 3 ALA B C 1
ATOM 2379 O O . ALA B 1 3 ? -0.374 24.281 -1.259 1 98.19 3 ALA B O 1
ATOM 2380 N N . LEU B 1 4 ? -0.773 22.094 -1.443 1 98.56 4 LEU B N 1
ATOM 2381 C CA . LEU B 1 4 ? 0.071 21.734 -0.308 1 98.56 4 LEU B CA 1
ATOM 2382 C C . LEU B 1 4 ? 1.507 22.188 -0.533 1 98.56 4 LEU B C 1
ATOM 2384 O O . LEU B 1 4 ? 2.123 22.781 0.361 1 98.56 4 LEU B O 1
ATOM 2388 N N . ALA B 1 5 ? 2.002 21.922 -1.714 1 98.5 5 ALA B N 1
ATOM 2389 C CA . ALA B 1 5 ? 3.387 22.25 -2.043 1 98.5 5 ALA B CA 1
ATOM 2390 C C . ALA B 1 5 ? 3.615 23.75 -2.008 1 98.5 5 ALA B C 1
ATOM 2392 O O . ALA B 1 5 ? 4.668 24.219 -1.563 1 98.5 5 ALA B O 1
ATOM 2393 N N . GLU B 1 6 ? 2.627 24.484 -2.51 1 98.44 6 GLU B N 1
ATOM 2394 C CA . GLU B 1 6 ? 2.738 25.953 -2.502 1 98.44 6 GLU B CA 1
ATOM 2395 C C . GLU B 1 6 ? 2.93 26.484 -1.085 1 98.44 6 GLU B C 1
ATOM 2397 O O . GLU B 1 6 ? 3.777 27.344 -0.849 1 98.44 6 GLU B O 1
ATOM 2402 N N . VAL B 1 7 ? 2.174 26 -0.189 1 98.56 7 VAL B N 1
ATOM 2403 C CA . VAL B 1 7 ? 2.221 26.453 1.196 1 98.56 7 VAL B CA 1
ATOM 2404 C C . VAL B 1 7 ? 3.529 26.016 1.843 1 98.56 7 VAL B C 1
ATOM 2406 O O . VAL B 1 7 ? 4.191 26.797 2.527 1 98.56 7 VAL B O 1
ATOM 2409 N N . VAL B 1 8 ? 3.918 24.766 1.632 1 98.44 8 VAL B N 1
ATOM 2410 C CA . VAL B 1 8 ? 5.137 24.219 2.213 1 98.44 8 VAL B CA 1
ATOM 2411 C C . VAL B 1 8 ? 6.352 24.969 1.671 1 98.44 8 VAL B C 1
ATOM 2413 O O . VAL B 1 8 ? 7.254 25.344 2.428 1 98.44 8 VAL B O 1
ATOM 2416 N N . ASN B 1 9 ? 6.336 25.266 0.407 1 97.81 9 ASN B N 1
ATOM 2417 C CA . ASN B 1 9 ? 7.457 25.938 -0.241 1 97.81 9 ASN B CA 1
ATOM 2418 C C . ASN B 1 9 ? 7.543 27.406 0.169 1 97.81 9 ASN B C 1
ATOM 2420 O O . ASN B 1 9 ? 8.57 28.047 -0.028 1 97.81 9 ASN B O 1
ATOM 2424 N N . ASP B 1 10 ? 6.5 27.906 0.658 1 97.5 10 ASP B N 1
ATOM 2425 C CA . ASP B 1 10 ? 6.504 29.281 1.136 1 97.5 10 ASP B CA 1
ATOM 2426 C C . ASP B 1 10 ? 7.133 29.375 2.525 1 97.5 10 ASP B C 1
ATOM 2428 O O . ASP B 1 10 ? 7.215 30.469 3.1 1 97.5 10 ASP B O 1
ATOM 2432 N N . GLY B 1 11 ? 7.441 28.297 3.191 1 96.94 11 GLY B N 1
ATOM 2433 C CA . GLY B 1 11 ? 8.328 28.328 4.34 1 96.94 11 GLY B CA 1
ATOM 2434 C C . GLY B 1 11 ? 7.629 28.016 5.648 1 96.94 11 GLY B C 1
ATOM 2435 O O . GLY B 1 11 ? 8.148 28.312 6.727 1 96.94 11 GLY B O 1
ATOM 2436 N N . VAL B 1 12 ? 6.48 27.375 5.609 1 96.75 12 VAL B N 1
ATOM 2437 C CA . VAL B 1 12 ? 5.715 27.125 6.824 1 96.75 12 VAL B CA 1
ATOM 2438 C C . VAL B 1 12 ? 6.422 26.062 7.668 1 96.75 12 VAL B C 1
ATOM 2440 O O . VAL B 1 12 ? 6.215 25.984 8.883 1 96.75 12 VAL B O 1
ATOM 2443 N N . CYS B 1 13 ? 7.285 25.281 7.008 1 97.12 13 CYS B N 1
ATOM 2444 C CA . CYS B 1 13 ? 8.008 24.219 7.711 1 97.12 13 CYS B CA 1
ATOM 2445 C C . CYS B 1 13 ? 9.484 24.562 7.824 1 97.12 13 CYS B C 1
ATOM 2447 O O . CYS B 1 13 ? 10.32 23.656 7.945 1 97.12 13 CYS B O 1
ATOM 2449 N N . ALA B 1 14 ? 9.797 25.844 7.746 1 96.69 14 ALA B N 1
ATOM 2450 C CA . ALA B 1 14 ? 11.18 26.281 7.938 1 96.69 14 ALA B CA 1
ATOM 2451 C C . ALA B 1 14 ? 11.602 26.125 9.398 1 96.69 14 ALA B C 1
ATOM 2453 O O . ALA B 1 14 ? 10.766 26.156 10.297 1 96.69 14 ALA B O 1
ATOM 2454 N N . ASP B 1 15 ? 12.836 26.062 9.664 1 95.81 15 ASP B N 1
ATOM 2455 C CA . ASP B 1 15 ? 13.398 25.75 10.977 1 95.81 15 ASP B CA 1
ATOM 2456 C C . ASP B 1 15 ? 12.945 26.766 12.016 1 95.81 15 ASP B C 1
ATOM 2458 O O . ASP B 1 15 ? 12.586 26.406 13.141 1 95.81 15 ASP B O 1
ATOM 2462 N N . ASP B 1 16 ? 13.031 28 11.672 1 96.56 16 ASP B N 1
ATOM 2463 C CA . ASP B 1 16 ? 12.672 29.031 12.633 1 96.56 16 ASP B CA 1
ATOM 2464 C C . ASP B 1 16 ? 11.203 28.938 13.023 1 96.56 16 ASP B C 1
ATOM 2466 O O . ASP B 1 16 ? 10.852 29.062 14.203 1 96.56 16 ASP B O 1
ATOM 2470 N N . LYS B 1 17 ? 10.367 28.688 12.055 1 97.56 17 LYS B N 1
ATOM 2471 C CA . LYS B 1 17 ? 8.938 28.547 12.328 1 97.56 17 LYS B CA 1
ATOM 2472 C C . LYS B 1 17 ? 8.656 27.328 13.188 1 97.56 17 LYS B C 1
ATOM 2474 O O . LYS B 1 17 ? 7.852 27.375 14.117 1 97.56 17 LYS B O 1
ATOM 2479 N N . LEU B 1 18 ? 9.32 26.219 12.852 1 98 18 LEU B N 1
ATOM 2480 C CA . LEU B 1 18 ? 9.109 24.984 13.594 1 98 18 LEU B CA 1
ATOM 2481 C C . LEU B 1 18 ? 9.688 25.094 15 1 98 18 LEU B C 1
ATOM 2483 O O . LEU B 1 18 ? 9.102 24.562 15.953 1 98 18 LEU B O 1
ATOM 2487 N N . SER B 1 19 ? 10.789 25.75 15.148 1 97 19 SER B N 1
ATOM 2488 C CA . SER B 1 19 ? 11.352 25.984 16.484 1 97 19 SER B CA 1
ATOM 2489 C C . SER B 1 19 ? 10.383 26.766 17.359 1 97 19 SER B C 1
ATOM 2491 O O . SER B 1 19 ? 10.234 26.469 18.547 1 97 19 SER B O 1
ATOM 2493 N N . ASP B 1 20 ? 9.766 27.75 16.766 1 97.56 20 ASP B N 1
ATOM 2494 C CA . ASP B 1 20 ? 8.781 28.547 17.5 1 97.56 20 ASP B CA 1
ATOM 2495 C C . ASP B 1 20 ? 7.57 27.688 17.891 1 97.56 20 ASP B C 1
ATOM 2497 O O . ASP B 1 20 ? 7.086 27.781 19.016 1 97.56 20 ASP B O 1
ATOM 2501 N N . LEU B 1 21 ? 7.121 26.906 17 1 97.75 21 LEU B N 1
ATOM 2502 C CA . LEU B 1 21 ? 5.945 26.078 17.234 1 97.75 21 LEU B CA 1
ATOM 2503 C C . LEU B 1 21 ? 6.184 25.109 18.391 1 97.75 21 LEU B C 1
ATOM 2505 O O . LEU B 1 21 ? 5.27 24.828 19.172 1 97.75 21 LEU B O 1
ATOM 2509 N N . TYR B 1 22 ? 7.391 24.578 18.422 1 97.81 22 TYR B N 1
ATOM 2510 C CA . TYR B 1 22 ? 7.629 23.484 19.359 1 97.81 22 TYR B CA 1
ATOM 2511 C C . TYR B 1 22 ? 8.422 23.969 20.562 1 97.81 22 TYR B C 1
ATOM 2513 O O . TYR B 1 22 ? 8.906 23.156 21.359 1 97.81 22 TYR B O 1
ATOM 2521 N N . ALA B 1 23 ? 8.602 25.281 20.719 1 96.38 23 ALA B N 1
ATOM 2522 C CA . ALA B 1 23 ? 9.398 25.875 21.781 1 96.38 23 ALA B CA 1
ATOM 2523 C C . ALA B 1 23 ? 8.883 25.469 23.156 1 96.38 23 ALA B C 1
ATOM 2525 O O . ALA B 1 23 ? 9.656 25.297 24.094 1 96.38 23 ALA B O 1
ATOM 2526 N N . ARG B 1 24 ? 7.543 25.234 23.281 1 95.44 24 ARG B N 1
ATOM 2527 C CA . ARG B 1 24 ? 6.957 25 24.594 1 95.44 24 ARG B CA 1
ATOM 2528 C C . ARG B 1 24 ? 6.641 23.516 24.781 1 95.44 24 ARG B C 1
ATOM 2530 O O . ARG B 1 24 ? 6.07 23.141 25.812 1 95.44 24 ARG B O 1
ATOM 2537 N N . VAL B 1 25 ? 6.941 22.781 23.75 1 96.88 25 VAL B N 1
ATOM 2538 C CA . VAL B 1 25 ? 6.703 21.359 23.875 1 96.88 25 VAL B CA 1
ATOM 2539 C C . VAL B 1 25 ? 7.66 20.75 24.906 1 96.88 25 VAL B C 1
ATOM 2541 O O . VAL B 1 25 ? 8.875 20.969 24.844 1 96.88 25 VAL B O 1
ATOM 2544 N N . GLN B 1 26 ? 7.086 20.047 25.859 1 95.06 26 GLN B N 1
ATOM 2545 C CA . GLN B 1 26 ? 7.875 19.453 26.922 1 95.06 26 GLN B CA 1
ATOM 2546 C C . GLN B 1 26 ? 8.328 18.047 26.578 1 95.06 26 GLN B C 1
ATOM 2548 O O . GLN B 1 26 ? 7.605 17.312 25.906 1 95.06 26 GLN B O 1
ATOM 2553 N N . ARG B 1 27 ? 9.469 17.75 27.109 1 95.19 27 ARG B N 1
ATOM 2554 C CA . ARG B 1 27 ? 9.984 16.391 26.969 1 95.19 27 ARG B CA 1
ATOM 2555 C C . ARG B 1 27 ? 9.156 15.398 27.781 1 95.19 27 ARG B C 1
ATOM 2557 O O . ARG B 1 27 ? 8.742 15.711 28.906 1 95.19 27 ARG B O 1
ATOM 2564 N N . ARG B 1 28 ? 8.922 14.352 27.141 1 93.88 28 ARG B N 1
ATOM 2565 C CA . ARG B 1 28 ? 8.203 13.305 27.859 1 93.88 28 ARG B CA 1
ATOM 2566 C C . ARG B 1 28 ? 9.117 12.586 28.844 1 93.88 28 ARG B C 1
ATOM 2568 O O . ARG B 1 28 ? 10.336 12.57 28.672 1 93.88 28 ARG B O 1
ATOM 2575 N N . PRO B 1 29 ? 8.484 11.984 30 1 94.62 29 PRO B N 1
ATOM 2576 C CA . PRO B 1 29 ? 9.305 11.078 30.797 1 94.62 29 PRO B CA 1
ATOM 2577 C C . PRO B 1 29 ? 9.992 10 29.969 1 94.62 29 PRO B C 1
ATOM 2579 O O . PRO B 1 29 ? 9.406 9.508 29 1 94.62 29 PRO B O 1
ATOM 2582 N N . VAL B 1 30 ? 11.164 9.68 30.469 1 96 30 VAL B N 1
ATOM 2583 C CA . VAL B 1 30 ? 11.961 8.719 29.703 1 96 30 VAL B CA 1
ATOM 2584 C C . VAL B 1 30 ? 11.156 7.438 29.484 1 96 30 VAL B C 1
ATOM 2586 O O . VAL B 1 30 ? 10.656 6.84 30.438 1 96 30 VAL B O 1
ATOM 2589 N N . ASN B 1 31 ? 10.906 7.055 28.312 1 96.19 31 ASN B N 1
ATOM 2590 C CA . ASN B 1 31 ? 10.258 5.848 27.812 1 96.19 31 ASN B CA 1
ATOM 2591 C C . ASN B 1 31 ? 10.984 5.281 26.594 1 96.19 31 ASN B C 1
ATOM 2593 O O . ASN B 1 31 ? 10.648 5.621 25.453 1 96.19 31 ASN B O 1
ATOM 2597 N N . ARG B 1 32 ? 11.859 4.379 26.812 1 95.06 32 ARG B N 1
ATOM 2598 C CA . ARG B 1 32 ? 12.766 3.891 25.781 1 95.06 32 ARG B CA 1
ATOM 2599 C C . ARG B 1 32 ? 12.008 3.107 24.703 1 95.06 32 ARG B C 1
ATOM 2601 O O . ARG B 1 32 ? 12.375 3.135 23.531 1 95.06 32 ARG B O 1
ATOM 2608 N N . GLU B 1 33 ? 10.945 2.43 25.172 1 96.31 33 GLU B N 1
ATOM 2609 C CA . GLU B 1 33 ? 10.117 1.712 24.203 1 96.31 33 GLU B CA 1
ATOM 2610 C C . GLU B 1 33 ? 9.453 2.676 23.234 1 96.31 33 GLU B C 1
ATOM 2612 O O . GLU B 1 33 ? 9.43 2.422 22.016 1 96.31 33 GLU B O 1
ATOM 2617 N N . ALA B 1 34 ? 8.969 3.711 23.734 1 97.19 34 ALA B N 1
ATOM 2618 C CA . ALA B 1 34 ? 8.352 4.727 22.891 1 97.19 34 ALA B CA 1
ATOM 2619 C C . ALA B 1 34 ? 9.383 5.383 21.984 1 97.19 34 ALA B C 1
ATOM 2621 O O . ALA B 1 34 ? 9.094 5.66 20.812 1 97.19 34 ALA B O 1
ATOM 2622 N N . ASP B 1 35 ? 10.57 5.652 22.5 1 97.88 35 ASP B N 1
ATOM 2623 C CA . ASP B 1 35 ? 11.633 6.238 21.688 1 97.88 35 ASP B CA 1
ATOM 2624 C C . ASP B 1 35 ? 12.008 5.316 20.531 1 97.88 35 ASP B C 1
ATOM 2626 O O . ASP B 1 35 ? 12.227 5.777 19.422 1 97.88 35 ASP B O 1
ATOM 2630 N N . THR B 1 36 ? 12.078 4 20.859 1 96.38 36 THR B N 1
ATOM 2631 C CA . THR B 1 36 ? 12.383 3.031 19.812 1 96.38 36 THR B CA 1
ATOM 2632 C C . THR B 1 36 ? 11.336 3.076 18.703 1 96.38 36 THR B C 1
ATOM 2634 O O . THR B 1 36 ? 11.664 3.023 17.516 1 96.38 36 THR B O 1
ATOM 2637 N N . LEU B 1 37 ? 10.086 3.215 19.094 1 96.06 37 LEU B N 1
ATOM 2638 C CA . LEU B 1 37 ? 9 3.324 18.125 1 96.06 37 LEU B CA 1
ATOM 2639 C C . LEU B 1 37 ? 9.141 4.59 17.281 1 96.06 37 LEU B C 1
ATOM 2641 O O . LEU B 1 37 ? 8.883 4.578 16.078 1 96.06 37 LEU B O 1
ATOM 2645 N N . VAL B 1 38 ? 9.492 5.648 17.953 1 97.75 38 VAL B N 1
ATOM 2646 C CA . VAL B 1 38 ? 9.703 6.914 17.266 1 97.75 38 VAL B CA 1
ATOM 2647 C C . VAL B 1 38 ? 10.789 6.742 16.203 1 97.75 38 VAL B C 1
AT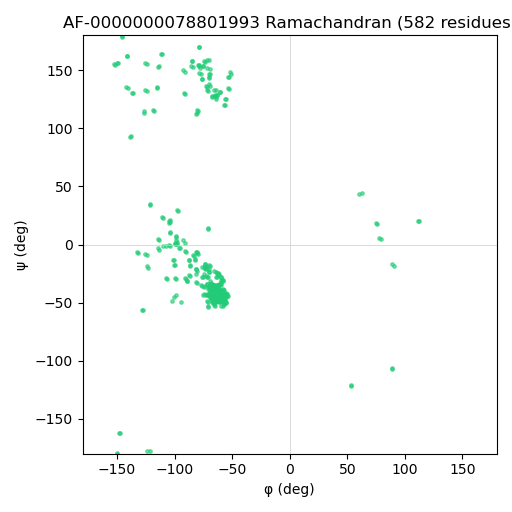OM 2649 O O . VAL B 1 38 ? 10.594 7.121 15.039 1 97.75 38 VAL B O 1
ATOM 2652 N N . PHE B 1 39 ? 11.883 6.137 16.547 1 96.12 39 PHE B N 1
ATOM 2653 C CA . PHE B 1 39 ? 13.023 5.992 15.648 1 96.12 39 PHE B CA 1
ATOM 2654 C C . PHE B 1 39 ? 12.695 5.031 14.508 1 96.12 39 PHE B C 1
ATOM 2656 O O . PHE B 1 39 ? 13.047 5.281 13.359 1 96.12 39 PHE B O 1
ATOM 2663 N N . GLU B 1 40 ? 12.016 3.977 14.82 1 92.94 40 GLU B N 1
ATOM 2664 C CA . GLU B 1 40 ? 11.625 3.014 13.797 1 92.94 40 GLU B CA 1
ATOM 2665 C C . GLU B 1 40 ? 10.719 3.658 12.75 1 92.94 40 GLU B C 1
ATOM 2667 O O . GLU B 1 40 ? 10.938 3.486 11.547 1 92.94 40 GLU B O 1
ATOM 2672 N N . ASN B 1 41 ? 9.742 4.344 13.227 1 94.81 41 ASN B N 1
ATOM 2673 C CA . ASN B 1 41 ? 8.805 4.984 12.305 1 94.81 41 ASN B CA 1
ATOM 2674 C C . ASN B 1 41 ? 9.477 6.094 11.5 1 94.81 41 ASN B C 1
ATOM 2676 O O . ASN B 1 41 ? 9.164 6.285 10.32 1 94.81 41 ASN B O 1
ATOM 2680 N N . THR B 1 42 ? 10.367 6.82 12.109 1 95.69 42 THR B N 1
ATOM 2681 C CA . THR B 1 42 ? 11.109 7.855 11.398 1 95.69 42 THR B CA 1
ATOM 2682 C C . THR B 1 42 ? 11.969 7.246 10.289 1 95.69 42 THR B C 1
ATOM 2684 O O . THR B 1 42 ? 12.031 7.781 9.18 1 95.69 42 THR B O 1
ATOM 2687 N N . MET B 1 43 ? 12.547 6.148 10.609 1 93.06 43 MET B N 1
ATOM 2688 C CA . MET B 1 43 ? 13.359 5.461 9.609 1 93.06 43 MET B CA 1
ATOM 2689 C C . MET B 1 43 ? 12.492 4.992 8.438 1 93.06 43 MET B C 1
ATOM 2691 O O . MET B 1 43 ? 12.906 5.078 7.285 1 93.06 43 MET B O 1
ATOM 2695 N N . MET B 1 44 ? 11.344 4.5 8.734 1 92.56 44 MET B N 1
ATOM 2696 C CA . MET B 1 44 ? 10.43 4.07 7.68 1 92.56 44 MET B CA 1
ATOM 2697 C C . MET B 1 44 ? 10.008 5.25 6.812 1 92.56 44 MET B C 1
ATOM 2699 O O . MET B 1 44 ? 9.898 5.121 5.594 1 92.56 44 MET B O 1
ATOM 2703 N N . ALA B 1 45 ? 9.75 6.34 7.469 1 94.81 45 ALA B N 1
ATOM 2704 C CA . ALA B 1 45 ? 9.406 7.551 6.723 1 94.81 45 ALA B CA 1
ATOM 2705 C C . ALA B 1 45 ? 10.547 7.965 5.797 1 94.81 45 ALA B C 1
ATOM 2707 O O . ALA B 1 45 ? 10.312 8.336 4.645 1 94.81 45 ALA B O 1
ATOM 2708 N N . LEU B 1 46 ? 11.742 7.84 6.297 1 94.56 46 LEU B N 1
ATOM 2709 C CA . LEU B 1 46 ? 12.922 8.219 5.535 1 94.56 46 LEU B CA 1
ATOM 2710 C C . LEU B 1 46 ? 13.117 7.297 4.332 1 94.56 46 LEU B C 1
ATOM 2712 O O . LEU B 1 46 ? 13.539 7.742 3.264 1 94.56 46 LEU B O 1
ATOM 2716 N N . HIS B 1 47 ? 12.844 6.051 4.539 1 93.06 47 HIS B N 1
ATOM 2717 C CA . HIS B 1 47 ? 12.914 5.098 3.436 1 93.06 47 HIS B CA 1
ATOM 2718 C C . HIS B 1 47 ? 11.992 5.516 2.295 1 93.06 47 HIS B C 1
ATOM 2720 O O . HIS B 1 47 ? 12.391 5.492 1.128 1 93.06 47 HIS B O 1
ATOM 2726 N N . ASN B 1 48 ? 10.844 5.867 2.621 1 95.19 48 ASN B N 1
ATOM 2727 C CA . ASN B 1 48 ? 9.875 6.262 1.604 1 95.19 48 ASN B CA 1
ATOM 2728 C C . ASN B 1 48 ? 10.242 7.598 0.966 1 95.19 48 ASN B C 1
ATOM 2730 O O . ASN B 1 48 ? 10.031 7.797 -0.232 1 95.19 48 ASN B O 1
ATOM 2734 N N . LEU B 1 49 ? 10.781 8.477 1.779 1 97.12 49 LEU B N 1
ATOM 2735 C CA . LEU B 1 49 ? 11.25 9.742 1.218 1 97.12 49 LEU B CA 1
ATOM 2736 C C . LEU B 1 49 ? 12.398 9.508 0.243 1 97.12 49 LEU B C 1
ATOM 2738 O O . LEU B 1 49 ? 12.469 10.141 -0.808 1 97.12 49 LEU B O 1
ATOM 2742 N N . SER B 1 50 ? 13.273 8.648 0.665 1 96.19 50 SER B N 1
ATOM 2743 C CA . SER B 1 50 ? 14.398 8.312 -0.204 1 96.19 50 SER B CA 1
ATOM 2744 C C . SER B 1 50 ? 13.914 7.734 -1.531 1 96.19 50 SER B C 1
ATOM 2746 O O . SER B 1 50 ? 14.461 8.055 -2.588 1 96.19 50 SER B O 1
ATOM 2748 N N . SER B 1 51 ? 12.93 6.883 -1.447 1 96 51 SER B N 1
ATOM 2749 C CA . SER B 1 51 ? 12.336 6.336 -2.66 1 96 51 SER B CA 1
ATOM 2750 C C . SER B 1 51 ? 11.758 7.438 -3.539 1 96 51 SER B C 1
ATOM 2752 O O . SER B 1 51 ? 11.969 7.449 -4.754 1 96 51 SER B O 1
ATOM 2754 N N . LEU B 1 52 ? 11.031 8.289 -2.932 1 97.12 52 LEU B N 1
ATOM 2755 C CA . LEU B 1 52 ? 10.398 9.383 -3.652 1 97.12 52 LEU B CA 1
ATOM 2756 C C . LEU B 1 52 ? 11.438 10.289 -4.297 1 97.12 52 LEU B C 1
ATOM 2758 O O . LEU B 1 52 ? 11.289 10.703 -5.449 1 97.12 52 LEU B O 1
ATOM 2762 N N . LYS B 1 53 ? 12.469 10.57 -3.609 1 97.69 53 LYS B N 1
ATOM 2763 C CA . LYS B 1 53 ? 13.57 11.367 -4.141 1 97.69 53 LYS B CA 1
ATOM 2764 C C . LYS B 1 53 ? 14.219 10.688 -5.344 1 97.69 53 LYS B C 1
ATOM 2766 O O . LYS B 1 53 ? 14.453 11.32 -6.371 1 97.69 53 LYS B O 1
ATOM 2771 N N . SER B 1 54 ? 14.508 9.438 -5.152 1 97.38 54 SER B N 1
ATOM 2772 C CA . SER B 1 54 ? 15.125 8.664 -6.223 1 97.38 54 SER B CA 1
ATOM 2773 C C . SER B 1 54 ? 14.25 8.641 -7.469 1 97.38 54 SER B C 1
ATOM 2775 O O . SER B 1 54 ? 14.727 8.859 -8.578 1 97.38 54 SER B O 1
ATOM 2777 N N . MET B 1 55 ? 13 8.375 -7.32 1 97.25 55 MET B N 1
ATOM 2778 C CA . MET B 1 55 ? 12.062 8.375 -8.445 1 97.25 55 MET B CA 1
ATOM 2779 C C . MET B 1 55 ? 12 9.75 -9.102 1 97.25 55 MET B C 1
ATOM 2781 O O . MET B 1 55 ? 12 9.852 -10.328 1 97.25 55 MET B O 1
ATOM 2785 N N . ASN B 1 56 ? 11.938 10.727 -8.297 1 96.69 56 ASN B N 1
ATOM 2786 C CA . ASN B 1 56 ? 11.844 12.094 -8.797 1 96.69 56 ASN B CA 1
ATOM 2787 C C . ASN B 1 56 ? 13.086 12.484 -9.602 1 96.69 56 ASN B C 1
ATOM 2789 O O . ASN B 1 56 ? 12.969 13.094 -10.672 1 96.69 56 ASN B O 1
ATOM 2793 N N . GLU B 1 57 ? 14.219 12.094 -9.148 1 97.25 57 GLU B N 1
ATOM 2794 C CA . GLU B 1 57 ? 15.469 12.555 -9.742 1 97.25 57 GLU B CA 1
ATOM 2795 C C . GLU B 1 57 ? 15.914 11.633 -10.875 1 97.25 57 GLU B C 1
ATOM 2797 O O . GLU B 1 57 ? 16.531 12.094 -11.844 1 97.25 57 GLU B O 1
ATOM 2802 N N . ASN B 1 58 ? 15.602 10.352 -10.766 1 96.94 58 ASN B N 1
ATOM 2803 C CA . ASN B 1 58 ? 16.281 9.391 -11.641 1 96.94 58 ASN B CA 1
ATOM 2804 C C . ASN B 1 58 ? 15.344 8.883 -12.734 1 96.94 58 ASN B C 1
ATOM 2806 O O . ASN B 1 58 ? 15.797 8.469 -13.805 1 96.94 58 ASN B O 1
ATOM 2810 N N . ALA B 1 59 ? 14.039 8.812 -12.492 1 96.06 59 ALA B N 1
ATOM 2811 C CA . ALA B 1 59 ? 13.133 8.234 -13.469 1 96.06 59 ALA B CA 1
ATOM 2812 C C . ALA B 1 59 ? 13.172 9.008 -14.789 1 96.06 59 ALA B C 1
ATOM 2814 O O . ALA B 1 59 ? 13.047 10.234 -14.797 1 96.06 59 ALA B O 1
ATOM 2815 N N . ARG B 1 60 ? 13.305 8.422 -15.914 1 94.81 60 ARG B N 1
ATOM 2816 C CA . ARG B 1 60 ? 13.344 9.047 -17.234 1 94.81 60 ARG B CA 1
ATOM 2817 C C . ARG B 1 60 ? 11.953 9.492 -17.672 1 94.81 60 ARG B C 1
ATOM 2819 O O . ARG B 1 60 ? 11.797 10.57 -18.25 1 94.81 60 ARG B O 1
ATOM 2826 N N . ASP B 1 61 ? 11.008 8.625 -17.438 1 94 61 ASP B N 1
ATOM 2827 C CA . ASP B 1 61 ? 9.602 8.891 -17.734 1 94 61 ASP B CA 1
ATOM 2828 C C . ASP B 1 61 ? 8.758 8.867 -16.453 1 94 61 ASP B C 1
ATOM 2830 O O . ASP B 1 61 ? 8.461 7.793 -15.93 1 94 61 ASP B O 1
ATOM 2834 N N . LYS B 1 62 ? 8.234 10.016 -16.156 1 94.06 62 LYS B N 1
ATOM 2835 C CA . LYS B 1 62 ? 7.559 10.148 -14.867 1 94.06 62 LYS B CA 1
ATOM 2836 C C . LYS B 1 62 ? 6.199 9.453 -14.883 1 94.06 62 LYS B C 1
ATOM 2838 O O . LYS B 1 62 ? 5.637 9.156 -13.828 1 94.06 62 LYS B O 1
ATOM 2843 N N . TYR B 1 63 ? 5.672 9.211 -16.047 1 92.69 63 TYR B N 1
ATOM 2844 C CA . TYR B 1 63 ? 4.426 8.461 -16.125 1 92.69 63 TYR B CA 1
ATOM 2845 C C . TYR B 1 63 ? 4.582 7.074 -15.508 1 92.69 63 TYR B C 1
ATOM 2847 O O . TYR B 1 63 ? 3.641 6.547 -14.906 1 92.69 63 TYR B O 1
ATOM 2855 N N . ASP B 1 64 ? 5.738 6.523 -15.57 1 94.19 64 ASP B N 1
ATOM 2856 C CA . ASP B 1 64 ? 5.996 5.152 -15.141 1 94.19 64 ASP B CA 1
ATOM 2857 C C . ASP B 1 64 ? 5.938 5.031 -13.625 1 94.19 64 ASP B C 1
ATOM 2859 O O . ASP B 1 64 ? 5.574 3.979 -13.094 1 94.19 64 ASP B O 1
ATOM 2863 N N . ILE B 1 65 ? 6.246 6.141 -12.953 1 94.75 65 ILE B N 1
ATOM 2864 C CA . ILE B 1 65 ? 6.461 6.008 -11.516 1 94.75 65 ILE B CA 1
ATOM 2865 C C . ILE B 1 65 ? 5.367 6.754 -10.758 1 94.75 65 ILE B C 1
ATOM 2867 O O . ILE B 1 65 ? 5.387 6.82 -9.531 1 94.75 65 ILE B O 1
ATOM 2871 N N . CYS B 1 66 ? 4.453 7.266 -11.43 1 92.81 66 CYS B N 1
ATOM 2872 C CA . CYS B 1 66 ? 3.482 8.156 -10.805 1 92.81 66 CYS B CA 1
ATOM 2873 C C . CYS B 1 66 ? 2.766 7.465 -9.656 1 92.81 66 CYS B C 1
ATOM 2875 O O . CYS B 1 66 ? 2.658 8.023 -8.562 1 92.81 66 CYS B O 1
ATOM 2877 N N . ARG B 1 67 ? 2.35 6.277 -9.836 1 91.94 67 ARG B N 1
ATOM 2878 C CA . ARG B 1 67 ? 1.62 5.547 -8.805 1 91.94 67 ARG B CA 1
ATOM 2879 C C . ARG B 1 67 ? 2.527 5.211 -7.625 1 91.94 67 ARG B C 1
ATOM 2881 O O . ARG B 1 67 ? 2.143 5.395 -6.469 1 91.94 67 ARG B O 1
ATOM 2888 N N . SER B 1 68 ? 3.686 4.73 -7.895 1 93.75 68 SER B N 1
ATOM 2889 C CA . SER B 1 68 ? 4.641 4.391 -6.844 1 93.75 68 SER B CA 1
ATOM 2890 C C . SER B 1 68 ? 5.039 5.621 -6.039 1 93.75 68 SER B C 1
ATOM 2892 O O . SER B 1 68 ? 5.27 5.531 -4.832 1 93.75 68 SER B O 1
ATOM 2894 N N . ALA B 1 69 ? 5.105 6.734 -6.758 1 95.62 69 ALA B N 1
ATOM 2895 C CA . ALA B 1 69 ? 5.438 7.984 -6.078 1 95.62 69 ALA B CA 1
ATOM 2896 C C . ALA B 1 69 ? 4.34 8.375 -5.094 1 95.62 69 ALA B C 1
ATOM 2898 O O . ALA B 1 69 ? 4.629 8.82 -3.979 1 95.62 69 ALA B O 1
ATOM 2899 N N . ILE B 1 70 ? 3.125 8.219 -5.492 1 95.12 70 ILE B N 1
ATOM 2900 C CA . ILE B 1 70 ? 1.992 8.539 -4.629 1 95.12 70 ILE B CA 1
ATOM 2901 C C . ILE B 1 70 ? 2.029 7.66 -3.379 1 95.12 70 ILE B C 1
ATOM 2903 O O . ILE B 1 70 ? 1.832 8.148 -2.264 1 95.12 70 ILE B O 1
ATOM 2907 N N . ILE B 1 71 ? 2.32 6.426 -3.561 1 93.81 71 ILE B N 1
ATOM 2908 C CA . ILE B 1 71 ? 2.355 5.477 -2.455 1 93.81 71 ILE B CA 1
ATOM 2909 C C . ILE B 1 71 ? 3.502 5.828 -1.509 1 93.81 71 ILE B C 1
ATOM 2911 O O . ILE B 1 71 ? 3.332 5.82 -0.288 1 93.81 71 ILE B O 1
ATOM 2915 N N . SER B 1 72 ? 4.621 6.133 -2.057 1 95.69 72 SER B N 1
ATOM 2916 C CA . SER B 1 72 ? 5.762 6.516 -1.235 1 95.69 72 SER B CA 1
ATOM 2917 C C . SER B 1 72 ? 5.469 7.785 -0.442 1 95.69 72 SER B C 1
ATOM 2919 O O . SER B 1 72 ? 5.859 7.898 0.722 1 95.69 72 SER B O 1
ATOM 2921 N N . TRP B 1 73 ? 4.84 8.719 -1.153 1 97.44 73 TRP B N 1
ATOM 2922 C CA . TRP B 1 73 ? 4.438 9.938 -0.458 1 97.44 73 TRP B CA 1
ATOM 2923 C C . TRP B 1 73 ? 3.547 9.617 0.736 1 97.44 73 TRP B C 1
ATOM 2925 O O . TRP B 1 73 ? 3.803 10.078 1.852 1 97.44 73 TRP B O 1
ATOM 2935 N N . TYR B 1 74 ? 2.584 8.82 0.495 1 96.94 74 TYR B N 1
ATOM 2936 C CA . TYR B 1 74 ? 1.626 8.516 1.551 1 96.94 74 TYR B CA 1
ATOM 2937 C C . TYR B 1 74 ? 2.316 7.848 2.734 1 96.94 74 TYR B C 1
ATOM 2939 O O . TYR B 1 74 ? 2.066 8.203 3.889 1 96.94 74 TYR B O 1
ATOM 2947 N N . TYR B 1 75 ? 3.166 6.949 2.492 1 95.19 75 TYR B N 1
ATOM 2948 C CA . TYR B 1 75 ? 3.775 6.211 3.594 1 95.19 75 TYR B CA 1
ATOM 2949 C C . TYR B 1 75 ? 4.824 7.059 4.305 1 95.19 75 TYR B C 1
ATOM 2951 O O . TYR B 1 75 ? 5.07 6.883 5.5 1 95.19 75 TYR B O 1
ATOM 2959 N N . SER B 1 76 ? 5.402 7.977 3.555 1 97.19 76 SER B N 1
ATOM 2960 C CA . SER B 1 76 ? 6.254 8.938 4.242 1 97.19 76 SER B CA 1
ATOM 2961 C C . SER B 1 76 ? 5.465 9.742 5.27 1 97.19 76 SER B C 1
ATOM 2963 O O . SER B 1 76 ? 5.922 9.945 6.395 1 97.19 76 SER B O 1
ATOM 2965 N N . ILE B 1 77 ? 4.273 10.148 4.883 1 98.44 77 ILE B N 1
ATOM 2966 C CA . ILE B 1 77 ? 3.387 10.914 5.754 1 98.44 77 ILE B CA 1
ATOM 2967 C C . ILE B 1 77 ? 2.902 10.031 6.902 1 98.44 77 ILE B C 1
ATOM 2969 O O . ILE B 1 77 ? 2.969 10.43 8.07 1 98.44 77 ILE B O 1
ATOM 2973 N N . TYR B 1 78 ? 2.496 8.867 6.582 1 97.25 78 TYR B N 1
ATOM 2974 C CA . TYR B 1 78 ? 1.892 7.957 7.547 1 97.25 78 TYR B CA 1
ATOM 2975 C C . TYR B 1 78 ? 2.881 7.59 8.648 1 97.25 78 TYR B C 1
ATOM 2977 O O . TYR B 1 78 ? 2.562 7.684 9.836 1 97.25 78 TYR B O 1
ATOM 2985 N N . PHE B 1 79 ? 4.051 7.227 8.273 1 96.06 79 PHE B N 1
ATOM 2986 C CA . PHE B 1 79 ? 5.027 6.797 9.266 1 96.06 79 PHE B CA 1
ATOM 2987 C C . PHE B 1 79 ? 5.535 7.984 10.078 1 96.06 79 PHE B C 1
ATOM 2989 O O . PHE B 1 79 ? 5.84 7.848 11.266 1 96.06 79 PHE B O 1
ATOM 2996 N N . SER B 1 80 ? 5.637 9.133 9.43 1 97.94 80 SER B N 1
ATOM 2997 C CA . SER B 1 80 ? 5.973 10.336 10.18 1 97.94 80 SER B CA 1
ATOM 2998 C C . SER B 1 80 ? 4.926 10.633 11.25 1 97.94 80 SER B C 1
ATOM 3000 O O . SER B 1 80 ? 5.27 10.93 12.391 1 97.94 80 SER B O 1
ATOM 3002 N N . ALA B 1 81 ? 3.695 10.539 10.836 1 98.44 81 ALA B N 1
ATOM 3003 C CA . ALA B 1 81 ? 2.609 10.758 11.789 1 98.44 81 ALA B CA 1
ATOM 3004 C C . ALA B 1 81 ? 2.65 9.734 12.914 1 98.44 81 ALA B C 1
ATOM 3006 O O . ALA B 1 81 ? 2.396 10.062 14.078 1 98.44 81 ALA B O 1
ATOM 3007 N N . SER B 1 82 ? 2.961 8.516 12.578 1 97.81 82 SER B N 1
ATOM 3008 C CA . SER B 1 82 ? 3.084 7.461 13.578 1 97.81 82 SER B CA 1
ATOM 3009 C C . SER B 1 82 ? 4.215 7.758 14.562 1 97.81 82 SER B C 1
ATOM 3011 O O . SER B 1 82 ? 4.098 7.473 15.758 1 97.81 82 SER B O 1
ATOM 3013 N N . ALA B 1 83 ? 5.277 8.32 14.031 1 97.88 83 ALA B N 1
ATOM 3014 C CA . ALA B 1 83 ? 6.379 8.727 14.906 1 97.88 83 ALA B CA 1
ATOM 3015 C C . ALA B 1 83 ? 5.93 9.797 15.891 1 97.88 83 ALA B C 1
ATOM 3017 O O . ALA B 1 83 ? 6.285 9.742 17.078 1 97.88 83 ALA B O 1
ATOM 3018 N N . MET B 1 84 ? 5.168 10.719 15.422 1 98.44 84 MET B N 1
ATOM 3019 C CA . MET B 1 84 ? 4.68 11.781 16.297 1 98.44 84 MET B CA 1
ATOM 3020 C C . MET B 1 84 ? 3.766 11.219 17.375 1 98.44 84 MET B C 1
ATOM 3022 O O . MET B 1 84 ? 3.848 11.633 18.531 1 98.44 84 MET B O 1
ATOM 3026 N N . VAL B 1 85 ? 2.889 10.297 16.984 1 98.06 85 VAL B N 1
ATOM 3027 C CA . VAL B 1 85 ? 1.979 9.672 17.938 1 98.06 85 VAL B CA 1
ATOM 3028 C C . VAL B 1 85 ? 2.779 8.906 19 1 98.06 85 VAL B C 1
ATOM 3030 O O . VAL B 1 85 ? 2.502 9.016 20.188 1 98.06 85 VAL B O 1
ATOM 3033 N N . ALA B 1 86 ? 3.754 8.164 18.516 1 97.81 86 ALA B N 1
ATOM 3034 C CA . ALA B 1 86 ? 4.625 7.445 19.453 1 97.81 86 ALA B CA 1
ATOM 3035 C C . ALA B 1 86 ? 5.324 8.414 20.406 1 97.81 86 ALA B C 1
ATOM 3037 O O . ALA B 1 86 ? 5.477 8.125 21.594 1 97.81 86 ALA B O 1
ATOM 3038 N N . ALA B 1 87 ? 5.766 9.523 19.891 1 98.25 87 ALA B N 1
ATOM 3039 C CA . ALA B 1 87 ? 6.445 10.531 20.703 1 98.25 87 ALA B CA 1
ATOM 3040 C C . ALA B 1 87 ? 5.484 11.164 21.703 1 98.25 87 ALA B C 1
ATOM 3042 O O . ALA B 1 87 ? 5.887 11.531 22.812 1 98.25 87 ALA B O 1
ATOM 3043 N N . SER B 1 88 ? 4.301 11.328 21.312 1 97.38 88 SER B N 1
ATOM 3044 C CA . SER B 1 88 ? 3.303 11.977 22.156 1 97.38 88 SER B CA 1
ATOM 3045 C C . SER B 1 88 ? 2.908 11.086 23.328 1 97.38 88 SER B C 1
ATOM 3047 O O . SER B 1 88 ? 3.039 11.477 24.5 1 97.38 88 SER B O 1
ATOM 3049 N N . SER B 1 89 ? 2.492 9.82 23.062 1 94.19 89 SER B N 1
ATOM 3050 C CA . SER B 1 89 ? 1.88 9.008 24.109 1 94.19 89 SER B CA 1
ATOM 3051 C C . SER B 1 89 ? 2.498 7.617 24.156 1 94.19 89 SER B C 1
ATOM 3053 O O . SER B 1 89 ? 2.152 6.809 25.031 1 94.19 89 SER B O 1
ATOM 3055 N N . GLY B 1 90 ? 3.33 7.312 23.219 1 93.25 90 GLY B N 1
ATOM 3056 C CA . GLY B 1 90 ? 3.898 5.973 23.172 1 93.25 90 GLY B CA 1
ATOM 3057 C C . GLY B 1 90 ? 2.947 4.945 22.578 1 93.25 90 GLY B C 1
ATOM 3058 O O . GLY B 1 90 ? 3.277 3.762 22.5 1 93.25 90 GLY B O 1
ATOM 3059 N N . SER B 1 91 ? 1.869 5.383 22.125 1 92.44 91 SER B N 1
ATOM 3060 C CA . SER B 1 91 ? 0.869 4.461 21.594 1 92.44 91 SER B CA 1
ATOM 3061 C C . SER B 1 91 ? 1.232 3.996 20.188 1 92.44 91 SER B C 1
ATOM 3063 O O . SER B 1 91 ? 1.926 4.703 19.453 1 92.44 91 SER B O 1
ATOM 3065 N N . ILE B 1 92 ? 0.865 2.812 19.906 1 90.88 92 ILE B N 1
ATOM 3066 C CA . ILE B 1 92 ? 1.05 2.221 18.578 1 90.88 92 ILE B CA 1
ATOM 3067 C C . ILE B 1 92 ? -0.295 1.746 18.031 1 90.88 92 ILE B C 1
ATOM 3069 O O . ILE B 1 92 ? -1.108 1.186 18.781 1 90.88 92 ILE B O 1
ATOM 3073 N N . GLN B 1 93 ? -0.548 2.109 16.812 1 88.5 93 GLN B N 1
ATOM 3074 C CA . GLN B 1 93 ? -1.783 1.666 16.172 1 88.5 93 GLN B CA 1
ATOM 3075 C C . GLN B 1 93 ? -1.494 0.713 15.016 1 88.5 93 GLN B C 1
ATOM 3077 O O . GLN B 1 93 ? -0.465 0.833 14.344 1 88.5 93 GLN B O 1
ATOM 3082 N N . GLU B 1 94 ? -2.451 -0.124 14.75 1 82.5 94 GLU B N 1
ATOM 3083 C CA . GLU B 1 94 ? -2.229 -1.18 13.773 1 82.5 94 GLU B CA 1
ATOM 3084 C C . GLU B 1 94 ? -2.846 -0.818 12.422 1 82.5 94 GLU B C 1
ATOM 3086 O O . GLU B 1 94 ? -2.516 -1.424 11.398 1 82.5 94 GLU B O 1
ATOM 3091 N N . THR B 1 95 ? -3.742 0.137 12.406 1 88.25 95 THR B N 1
ATOM 3092 C CA . THR B 1 95 ? -4.418 0.467 11.156 1 88.25 95 THR B CA 1
ATOM 3093 C C . THR B 1 95 ? -4.273 1.952 10.844 1 88.25 95 THR B C 1
ATOM 3095 O O . THR B 1 95 ? -4.07 2.768 11.742 1 88.25 95 THR B O 1
ATOM 3098 N N . HIS B 1 96 ? -4.387 2.246 9.586 1 92.19 96 HIS B N 1
ATOM 3099 C CA . HIS B 1 96 ? -4.332 3.635 9.141 1 92.19 96 HIS B CA 1
ATOM 3100 C C . HIS B 1 96 ? -5.406 4.473 9.82 1 92.19 96 HIS B C 1
ATOM 3102 O O . HIS B 1 96 ? -5.148 5.605 10.234 1 92.19 96 HIS B O 1
ATOM 3108 N N . THR B 1 97 ? -6.586 3.875 9.992 1 91.44 97 THR B N 1
ATOM 3109 C CA . THR B 1 97 ? -7.711 4.586 10.586 1 91.44 97 THR B CA 1
ATOM 3110 C C . THR B 1 97 ? -7.445 4.871 12.062 1 91.44 97 THR B C 1
ATOM 3112 O O . THR B 1 97 ? -7.703 5.977 12.547 1 91.44 97 THR B O 1
ATOM 3115 N N . ALA B 1 98 ? -6.98 3.879 12.742 1 93.94 98 ALA B N 1
ATOM 3116 C CA . ALA B 1 98 ? -6.684 4.062 14.164 1 93.94 98 ALA B CA 1
ATOM 3117 C C . ALA B 1 98 ? -5.578 5.094 14.367 1 93.94 98 ALA B C 1
ATOM 3119 O O . ALA B 1 98 ? -5.633 5.895 15.305 1 93.94 98 ALA B O 1
ATOM 3120 N N . THR B 1 99 ? -4.625 5.102 13.531 1 96.38 99 THR B N 1
ATOM 3121 C CA . THR B 1 99 ? -3.539 6.074 13.609 1 96.38 99 THR B CA 1
ATOM 3122 C C . THR B 1 99 ? -4.07 7.492 13.414 1 96.38 99 THR B C 1
ATOM 3124 O O . THR B 1 99 ? -3.697 8.406 14.148 1 96.38 99 THR B O 1
ATOM 3127 N N . ALA B 1 100 ? -4.945 7.625 12.414 1 97.12 100 ALA B N 1
ATOM 3128 C CA . ALA B 1 100 ? -5.512 8.938 12.141 1 97.12 100 ALA B CA 1
ATOM 3129 C C . ALA B 1 100 ? -6.324 9.453 13.328 1 97.12 100 ALA B C 1
ATOM 3131 O O . ALA B 1 100 ? -6.324 10.648 13.617 1 97.12 100 ALA B O 1
ATOM 3132 N N . LYS B 1 101 ? -6.988 8.547 13.961 1 95.81 101 LYS B N 1
ATOM 3133 C CA . LYS B 1 101 ? -7.797 8.93 15.117 1 95.81 101 LYS B CA 1
ATOM 3134 C C . LYS B 1 101 ? -6.918 9.43 16.266 1 95.81 101 LYS B C 1
ATOM 3136 O O . LYS B 1 101 ? -7.195 10.469 16.859 1 95.81 101 LYS B O 1
ATOM 3141 N N . VAL B 1 102 ? -5.926 8.68 16.547 1 97.12 102 VAL B N 1
ATOM 3142 C CA . VAL B 1 102 ? -5.039 9.055 17.641 1 97.12 102 VAL B CA 1
ATOM 3143 C C . VAL B 1 102 ? -4.262 10.312 17.266 1 97.12 102 VAL B C 1
ATOM 3145 O O . VAL B 1 102 ? -3.992 11.156 18.125 1 97.12 102 VAL B O 1
ATOM 3148 N N . TRP B 1 103 ? -3.877 10.438 16.016 1 97.44 103 TRP B N 1
ATOM 3149 C CA . TRP B 1 103 ? -3.184 11.625 15.531 1 97.44 103 TRP B CA 1
ATOM 3150 C C . TRP B 1 103 ? -4.039 12.875 15.727 1 97.44 103 TRP B C 1
ATOM 3152 O O . TRP B 1 103 ? -3.518 13.945 16.047 1 97.44 103 TRP B O 1
ATOM 3162 N N . GLN B 1 104 ? -5.305 12.75 15.586 1 96.81 104 GLN B N 1
ATOM 3163 C CA . GLN B 1 104 ? -6.223 13.867 15.812 1 96.81 104 GLN B CA 1
ATOM 3164 C C . GLN B 1 104 ? -6.117 14.383 17.25 1 96.81 104 GLN B C 1
ATOM 3166 O O . GLN B 1 104 ? -5.922 15.578 17.469 1 96.81 104 GLN B O 1
ATOM 3171 N N . SER B 1 105 ? -6.25 13.492 18.156 1 96.44 105 SER B N 1
ATOM 3172 C CA . SER B 1 105 ? -6.293 13.875 19.562 1 96.44 105 SER B CA 1
ATOM 3173 C C . SER B 1 105 ? -4.906 14.258 20.062 1 96.44 105 SER B C 1
ATOM 3175 O O . SER B 1 105 ? -4.762 15.211 20.844 1 96.44 105 SER B O 1
ATOM 3177 N N . ASP B 1 106 ? -3.883 13.602 19.609 1 97.12 106 ASP B N 1
ATOM 3178 C CA . ASP B 1 106 ? -2.545 13.742 20.172 1 97.12 106 ASP B CA 1
ATOM 3179 C C . ASP B 1 106 ? -1.802 14.914 19.531 1 97.12 106 ASP B C 1
ATOM 3181 O O . ASP B 1 106 ? -0.889 15.484 20.141 1 97.12 106 ASP B O 1
ATOM 3185 N N . ILE B 1 107 ? -2.172 15.242 18.25 1 98.12 107 ILE B N 1
ATOM 3186 C CA . ILE B 1 107 ? -1.311 16.172 17.531 1 98.12 107 ILE B CA 1
ATOM 3187 C C . ILE B 1 107 ? -2.141 17.328 16.984 1 98.12 107 ILE B C 1
ATOM 3189 O O . ILE B 1 107 ? -1.895 18.484 17.328 1 98.12 107 ILE B O 1
ATOM 3193 N N . ALA B 1 108 ? -3.166 17.047 16.188 1 97.5 108 ALA B N 1
ATOM 3194 C CA . ALA B 1 108 ? -3.9 18.078 15.461 1 97.5 108 ALA B CA 1
ATOM 3195 C C . ALA B 1 108 ? -4.668 18.984 16.406 1 97.5 108 ALA B C 1
ATOM 3197 O O . ALA B 1 108 ? -4.551 20.203 16.344 1 97.5 108 ALA B O 1
ATOM 3198 N N . GLU B 1 109 ? -5.375 18.406 17.297 1 96.94 109 GLU B N 1
ATOM 3199 C CA . GLU B 1 109 ? -6.203 19.172 18.219 1 96.94 109 GLU B CA 1
ATOM 3200 C C . GLU B 1 109 ? -5.344 19.953 19.219 1 96.94 109 GLU B C 1
ATOM 3202 O O . GLU B 1 109 ? -5.777 20.969 19.75 1 96.94 109 GLU B O 1
ATOM 3207 N N . LYS B 1 110 ? -4.176 19.484 19.406 1 97.12 110 LYS B N 1
ATOM 3208 C CA . LYS B 1 110 ? -3.26 20.172 20.328 1 97.12 110 LYS B CA 1
ATOM 3209 C C . LYS B 1 110 ? -2.391 21.172 19.578 1 97.12 110 LYS B C 1
ATOM 3211 O O . LYS B 1 110 ? -1.47 21.766 20.156 1 97.12 110 LYS B O 1
ATOM 3216 N N . GLU B 1 111 ? -2.633 21.328 18.281 1 96.62 111 GLU B N 1
ATOM 3217 C CA . GLU B 1 111 ? -1.965 22.312 17.438 1 96.62 111 GLU B CA 1
ATOM 3218 C C . GLU B 1 111 ? -0.457 22.078 17.406 1 96.62 111 GLU B C 1
ATOM 3220 O O . GLU B 1 111 ? 0.323 23.016 17.516 1 96.62 111 GLU B O 1
ATOM 3225 N N . LEU B 1 112 ? -0.083 20.797 17.266 1 98.25 112 LEU B N 1
ATOM 3226 C CA . LEU B 1 112 ? 1.325 20.422 17.281 1 98.25 112 LEU B CA 1
ATOM 3227 C C . LEU B 1 112 ? 1.826 20.109 15.875 1 98.25 112 LEU B C 1
ATOM 3229 O O . LEU B 1 112 ? 2.766 19.328 15.711 1 98.25 112 LEU B O 1
ATOM 3233 N N . ILE B 1 113 ? 1.167 20.578 14.867 1 98.56 113 ILE B N 1
ATOM 3234 C CA . ILE B 1 113 ? 1.567 20.469 13.469 1 98.56 113 ILE B CA 1
ATOM 3235 C C . ILE B 1 113 ? 1.227 21.75 12.727 1 98.56 113 ILE B C 1
ATOM 3237 O O . ILE B 1 113 ? 0.183 22.359 12.969 1 98.56 113 ILE B O 1
ATOM 3241 N N . PRO B 1 114 ? 2.088 22.25 11.938 1 98.31 114 PRO B N 1
ATOM 3242 C CA . PRO B 1 114 ? 1.845 23.547 11.305 1 98.31 114 PRO B CA 1
ATOM 3243 C C . PRO B 1 114 ? 0.818 23.469 10.18 1 98.31 114 PRO B C 1
ATOM 3245 O O . PRO B 1 114 ? 0.547 22.391 9.656 1 98.31 114 PRO B O 1
ATOM 3248 N N . TYR B 1 115 ? 0.214 24.625 9.883 1 97.88 115 TYR B N 1
ATOM 3249 C CA . TYR B 1 115 ? -0.513 24.781 8.625 1 97.88 115 TYR B CA 1
ATOM 3250 C C . TYR B 1 115 ? 0.366 24.406 7.438 1 97.88 115 TYR B C 1
ATOM 3252 O O . TYR B 1 115 ? 1.558 24.734 7.414 1 97.88 115 TYR B O 1
ATOM 3260 N N . PRO B 1 116 ? -0.173 23.641 6.512 1 98.25 116 PRO B N 1
ATOM 3261 C CA . PRO B 1 116 ? -1.59 23.328 6.305 1 98.25 116 PRO B CA 1
ATOM 3262 C C . PRO B 1 116 ? -1.996 21.984 6.898 1 98.25 116 PRO B C 1
ATOM 3264 O O . PRO B 1 116 ? -3.135 21.547 6.723 1 98.25 116 PRO B O 1
ATOM 3267 N N . PHE B 1 117 ? -1.136 21.328 7.621 1 98.75 117 PHE B N 1
ATOM 3268 C CA . PHE B 1 117 ? -1.356 19.953 8.07 1 98.75 117 PHE B CA 1
ATOM 3269 C C . PHE B 1 117 ? -2.256 19.922 9.297 1 98.75 117 PHE B C 1
ATOM 3271 O O . PHE B 1 117 ? -2.688 18.859 9.727 1 98.75 117 PHE B O 1
ATOM 3278 N N . ASN B 1 118 ? -2.58 21.094 9.852 1 98.12 118 ASN B N 1
ATOM 3279 C CA . ASN B 1 118 ? -3.354 21.188 11.086 1 98.12 118 ASN B CA 1
ATOM 3280 C C . ASN B 1 118 ? -4.84 21.391 10.805 1 98.12 118 ASN B C 1
ATOM 3282 O O . ASN B 1 118 ? -5.641 21.516 11.727 1 98.12 118 ASN B O 1
ATOM 3286 N N . LEU B 1 119 ? -5.215 21.516 9.5 1 98.19 119 LEU B N 1
ATOM 3287 C CA . LEU B 1 119 ? -6.633 21.625 9.172 1 98.19 119 LEU B CA 1
ATOM 3288 C C . LEU B 1 119 ? -7.379 20.344 9.555 1 98.19 119 LEU B C 1
ATOM 3290 O O . LEU B 1 119 ? -6.953 19.234 9.195 1 98.19 119 LEU B O 1
ATOM 3294 N N . LEU B 1 120 ? -8.422 20.453 10.336 1 98.56 120 LEU B N 1
ATOM 3295 C CA . LEU B 1 120 ? -9.188 19.297 10.789 1 98.56 120 LEU B CA 1
ATOM 3296 C C . LEU B 1 120 ? -10.648 19.672 11 1 98.56 120 LEU B C 1
ATOM 3298 O O . LEU B 1 120 ? -10.992 20.844 11.062 1 98.56 120 LEU B O 1
ATOM 3302 N N . LEU B 1 121 ? -11.484 18.75 10.938 1 98.5 121 LEU B N 1
ATOM 3303 C CA . LEU B 1 121 ? -12.883 18.844 11.336 1 98.5 121 LEU B CA 1
ATOM 3304 C C . LEU B 1 121 ? -13.18 17.938 12.523 1 98.5 121 LEU B C 1
ATOM 3306 O O . LEU B 1 121 ? -12.812 16.75 12.508 1 98.5 121 LEU B O 1
ATOM 3310 N N . THR B 1 122 ? -13.891 18.438 13.516 1 97.06 122 THR B N 1
ATOM 3311 C CA . THR B 1 122 ? -14.023 17.75 14.797 1 97.06 122 THR B CA 1
ATOM 3312 C C . THR B 1 122 ? -15.195 16.766 14.758 1 97.06 122 THR B C 1
ATOM 3314 O O . THR B 1 122 ? -15.336 15.938 15.656 1 97.06 122 THR B O 1
ATOM 3317 N N . SER B 1 123 ? -16.016 16.906 13.727 1 96.44 123 SER B N 1
ATOM 3318 C CA . SER B 1 123 ? -17.203 16.047 13.625 1 96.44 123 SER B CA 1
ATOM 3319 C C . SER B 1 123 ? -17.609 15.844 12.172 1 96.44 123 SER B C 1
ATOM 3321 O O . SER B 1 123 ? -17.281 16.656 11.305 1 96.44 123 SER B O 1
ATOM 3323 N N . LEU B 1 124 ? -18.281 14.742 11.914 1 98 124 LEU B N 1
ATOM 3324 C CA . LEU B 1 124 ? -18.828 14.508 10.586 1 98 124 LEU B CA 1
ATOM 3325 C C . LEU B 1 124 ? -20.25 15.047 10.492 1 98 124 LEU B C 1
ATOM 3327 O O . LEU B 1 124 ? -20.875 15.016 9.422 1 98 124 LEU B O 1
ATOM 3331 N N . VAL B 1 125 ? -20.766 15.508 11.625 1 96.69 125 VAL B N 1
ATOM 3332 C CA . VAL B 1 125 ? -22.078 16.141 11.594 1 96.69 125 VAL B CA 1
ATOM 3333 C C . VAL B 1 125 ? -22.016 17.406 10.727 1 96.69 125 VAL B C 1
ATOM 3335 O O . VAL B 1 125 ? -21.203 18.297 10.977 1 96.69 125 VAL B O 1
ATOM 3338 N N . SER B 1 126 ? -22.922 17.516 9.781 1 95.88 126 SER B N 1
ATOM 3339 C CA . SER B 1 126 ? -22.859 18.531 8.734 1 95.88 126 SER B CA 1
ATOM 3340 C C . SER B 1 126 ? -22.875 19.938 9.328 1 95.88 126 SER B C 1
ATOM 3342 O O . SER B 1 126 ? -22.094 20.797 8.922 1 95.88 126 SER B O 1
ATOM 3344 N N . LYS B 1 127 ? -23.75 20.172 10.25 1 95.81 127 LYS B N 1
ATOM 3345 C CA . LYS B 1 127 ? -23.859 21.5 10.82 1 95.81 127 LYS B CA 1
ATOM 3346 C C . LYS B 1 127 ? -22.531 21.953 11.445 1 95.81 127 LYS B C 1
ATOM 3348 O O . LYS B 1 127 ? -22.078 23.078 11.219 1 95.81 127 LYS B O 1
ATOM 3353 N N . THR B 1 128 ? -21.938 21.109 12.219 1 96.88 128 THR B N 1
ATOM 3354 C CA . THR B 1 128 ? -20.672 21.406 12.883 1 96.88 128 THR B CA 1
ATOM 3355 C C . THR B 1 128 ? -19.547 21.562 11.859 1 96.88 128 THR B C 1
ATOM 3357 O O . THR B 1 128 ? -18.797 22.531 11.906 1 96.88 128 THR B O 1
ATOM 3360 N N . ALA B 1 129 ? -19.422 20.656 10.945 1 97.94 129 ALA B N 1
ATOM 3361 C CA . ALA B 1 129 ? -18.375 20.672 9.938 1 97.94 129 ALA B CA 1
ATOM 3362 C C . ALA B 1 129 ? -18.484 21.891 9.031 1 97.94 129 ALA B C 1
ATOM 3364 O O . ALA B 1 129 ? -17.469 22.5 8.68 1 97.94 129 ALA B O 1
ATOM 3365 N N . ASP B 1 130 ? -19.719 22.188 8.625 1 97.81 130 ASP B N 1
ATOM 3366 C CA . ASP B 1 130 ? -19.938 23.344 7.75 1 97.81 130 ASP B CA 1
ATOM 3367 C C . ASP B 1 130 ? -19.5 24.641 8.43 1 97.81 130 ASP B C 1
ATOM 3369 O O . ASP B 1 130 ? -18.938 25.531 7.781 1 97.81 130 ASP B O 1
ATOM 3373 N N . ALA B 1 131 ? -19.797 24.734 9.695 1 98.38 131 ALA B N 1
ATOM 3374 C CA . ALA B 1 131 ? -19.375 25.906 10.438 1 98.38 131 ALA B CA 1
ATOM 3375 C C . ALA B 1 131 ? -17.859 26.016 10.477 1 98.38 131 ALA B C 1
ATOM 3377 O O . ALA B 1 131 ? -17.297 27.109 10.312 1 98.38 131 ALA B O 1
ATOM 3378 N N . GLU B 1 132 ? -17.172 24.938 10.75 1 98.38 132 GLU B N 1
ATOM 3379 C CA . GLU B 1 132 ? -15.711 24.906 10.789 1 98.38 132 GLU B CA 1
ATOM 3380 C C . GLU B 1 132 ? -15.117 25.234 9.414 1 98.38 132 GLU B C 1
ATOM 3382 O O . GLU B 1 132 ? -14.148 25.984 9.312 1 98.38 132 GLU B O 1
ATOM 3387 N N . ILE B 1 133 ? -15.695 24.734 8.352 1 98.5 133 ILE B N 1
ATOM 3388 C CA . ILE B 1 133 ? -15.242 24.969 6.988 1 98.5 133 ILE B CA 1
ATOM 3389 C C . ILE B 1 133 ? -15.43 26.438 6.633 1 98.5 133 ILE B C 1
ATOM 3391 O O . ILE B 1 133 ? -14.555 27.047 6 1 98.5 133 ILE B O 1
ATOM 3395 N N . THR B 1 134 ? -16.578 26.938 7.039 1 98.25 134 THR B N 1
ATOM 3396 C CA . THR B 1 134 ? -16.844 28.344 6.789 1 98.25 134 THR B CA 1
ATOM 3397 C C . THR B 1 134 ? -15.812 29.219 7.492 1 98.25 134 THR B C 1
ATOM 3399 O O . THR B 1 134 ? -15.367 30.234 6.938 1 98.25 134 THR B O 1
ATOM 3402 N N . ALA B 1 135 ? -15.461 28.828 8.688 1 98.44 135 ALA B N 1
ATOM 3403 C CA . ALA B 1 135 ? -14.453 29.578 9.438 1 98.44 135 ALA B CA 1
ATOM 3404 C C . ALA B 1 135 ? -13.102 29.531 8.742 1 98.44 135 ALA B C 1
ATOM 3406 O O . ALA B 1 135 ? -12.383 30.531 8.695 1 98.44 135 ALA B O 1
ATOM 3407 N N . TYR B 1 136 ? -12.68 28.391 8.234 1 98.31 136 TYR B N 1
ATOM 3408 C CA . TYR B 1 136 ? -11.43 28.266 7.492 1 98.31 136 TYR B CA 1
ATOM 3409 C C . TYR B 1 136 ? -11.461 29.094 6.219 1 98.31 136 TYR B C 1
ATOM 3411 O O . TYR B 1 136 ? -10.461 29.734 5.859 1 98.31 136 TYR B O 1
ATOM 3419 N N . ARG B 1 137 ? -12.617 29.031 5.547 1 97.94 137 ARG B N 1
ATOM 3420 C CA . ARG B 1 137 ? -12.734 29.625 4.223 1 97.94 137 ARG B CA 1
ATOM 3421 C C . ARG B 1 137 ? -12.75 31.156 4.305 1 97.94 137 ARG B C 1
ATOM 3423 O O . ARG B 1 137 ? -12.141 31.828 3.477 1 97.94 137 ARG B O 1
ATOM 3430 N N . GLY B 1 138 ? -13.516 31.672 5.289 1 97.12 138 GLY B N 1
ATOM 3431 C CA . GLY B 1 138 ? -13.703 33.094 5.355 1 97.12 138 GLY B CA 1
ATOM 3432 C C . GLY B 1 138 ? -14.203 33.719 4.055 1 97.12 138 GLY B C 1
ATOM 3433 O O . GLY B 1 138 ? -15.211 33.25 3.504 1 97.12 138 GLY B O 1
ATOM 3434 N N . SER B 1 139 ? -13.453 34.656 3.516 1 97.25 139 SER B N 1
ATOM 3435 C CA . SER B 1 139 ? -13.852 35.312 2.283 1 97.25 139 SER B CA 1
ATOM 3436 C C . SER B 1 139 ? -13.156 34.719 1.071 1 97.25 139 SER B C 1
ATOM 3438 O O . SER B 1 139 ? -13.305 35.219 -0.049 1 97.25 139 SER B O 1
ATOM 3440 N N . ASN B 1 140 ? -12.383 33.688 1.251 1 97.81 140 ASN B N 1
ATOM 3441 C CA . ASN B 1 140 ? -11.656 33.031 0.162 1 97.81 140 ASN B CA 1
ATOM 3442 C C . ASN B 1 140 ? -12.609 32.375 -0.839 1 97.81 140 ASN B C 1
ATOM 3444 O O . ASN B 1 140 ? -13.508 31.625 -0.452 1 97.81 140 ASN B O 1
ATOM 3448 N N . ARG B 1 141 ? -12.484 32.656 -2.111 1 96.38 141 ARG B N 1
ATOM 3449 C CA . ARG B 1 141 ? -13.445 32.219 -3.119 1 96.38 141 ARG B CA 1
ATOM 3450 C C . ARG B 1 141 ? -12.859 31.109 -3.977 1 96.38 141 ARG B C 1
ATOM 3452 O O . ARG B 1 141 ? -13.531 30.594 -4.875 1 96.38 141 ARG B O 1
ATOM 3459 N N . TYR B 1 142 ? -11.641 30.703 -3.777 1 97.31 142 TYR B N 1
ATOM 3460 C CA . TYR B 1 142 ? -10.953 29.734 -4.637 1 97.31 142 TYR B CA 1
ATOM 3461 C C . TYR B 1 142 ? -11.273 28.312 -4.223 1 97.31 142 TYR B C 1
ATOM 3463 O O . TYR B 1 142 ? -11.727 28.078 -3.098 1 97.31 142 TYR B O 1
ATOM 3471 N N . ASP B 1 143 ? -11.094 27.422 -5.145 1 96.75 143 ASP B N 1
ATOM 3472 C CA . ASP B 1 143 ? -11.375 26.016 -4.891 1 96.75 143 ASP B CA 1
ATOM 3473 C C . ASP B 1 143 ? -10.438 25.125 -5.699 1 96.75 143 ASP B C 1
ATOM 3475 O O . ASP B 1 143 ? -9.367 25.562 -6.137 1 96.75 143 ASP B O 1
ATOM 3479 N N . LEU B 1 144 ? -10.766 23.844 -5.887 1 94.81 144 LEU B N 1
ATOM 3480 C CA . LEU B 1 144 ? -9.898 22.844 -6.484 1 94.81 144 LEU B CA 1
ATOM 3481 C C . LEU B 1 144 ? -9.781 23.062 -7.992 1 94.81 144 LEU B C 1
ATOM 3483 O O . LEU B 1 144 ? -8.875 22.516 -8.633 1 94.81 144 LEU B O 1
ATOM 3487 N N . ASN B 1 145 ? -10.672 23.812 -8.5 1 93.31 145 ASN B N 1
ATOM 3488 C CA . ASN B 1 145 ? -10.641 24.078 -9.938 1 93.31 145 ASN B CA 1
ATOM 3489 C C . ASN B 1 145 ? -9.664 25.188 -10.281 1 93.31 145 ASN B C 1
ATOM 3491 O O . ASN B 1 145 ? -9.305 25.375 -11.445 1 93.31 145 ASN B O 1
ATOM 3495 N N . ASP B 1 146 ? -9.273 25.828 -9.234 1 92.62 146 ASP B N 1
ATOM 3496 C CA . ASP B 1 146 ? -8.281 26.891 -9.406 1 92.62 146 ASP B CA 1
ATOM 3497 C C . ASP B 1 146 ? -6.863 26.344 -9.234 1 92.62 146 ASP B C 1
ATOM 3499 O O . ASP B 1 146 ? -6.598 25.578 -8.312 1 92.62 146 ASP B O 1
ATOM 3503 N N . ARG B 1 147 ? -6.07 26.672 -10.172 1 91.06 147 ARG B N 1
ATOM 3504 C CA . ARG B 1 147 ? -4.672 26.312 -9.977 1 91.06 147 ARG B CA 1
ATOM 3505 C C . ARG B 1 147 ? -4.062 27.078 -8.805 1 91.06 147 ARG B C 1
ATOM 3507 O O . ARG B 1 147 ? -4.188 28.297 -8.727 1 91.06 147 ARG B O 1
ATOM 3514 N N . ALA B 1 148 ? -3.357 26.391 -7.922 1 95 148 ALA B N 1
ATOM 3515 C CA . ALA B 1 148 ? -2.688 27.016 -6.781 1 95 148 ALA B CA 1
ATOM 3516 C C . ALA B 1 148 ? -1.36 27.641 -7.199 1 95 148 ALA B C 1
ATOM 3518 O O . ALA B 1 148 ? -0.437 26.938 -7.609 1 95 148 ALA B O 1
ATOM 3519 N N . TYR B 1 149 ? -1.276 28.984 -7.133 1 94.75 149 TYR B N 1
ATOM 3520 C CA . TYR B 1 149 ? -0.034 29.656 -7.504 1 94.75 149 TYR B CA 1
ATOM 3521 C C . TYR B 1 149 ? 0.45 30.562 -6.387 1 94.75 149 TYR B C 1
ATOM 3523 O O . TYR B 1 149 ? 1.523 31.172 -6.484 1 94.75 149 TYR B O 1
ATOM 3531 N N . ASP B 1 150 ? -0.333 30.734 -5.402 1 96.12 150 ASP B N 1
ATOM 3532 C CA . ASP B 1 150 ? 0.049 31.453 -4.191 1 96.12 150 ASP B CA 1
ATOM 3533 C C . ASP B 1 150 ? -0.7 30.906 -2.975 1 96.12 150 ASP B C 1
ATOM 3535 O O . ASP B 1 150 ? -1.496 29.984 -3.092 1 96.12 150 ASP B O 1
ATOM 3539 N N . ASN B 1 151 ? -0.465 31.453 -1.808 1 96.69 151 ASN B N 1
ATOM 3540 C CA . ASN B 1 151 ? -1.033 30.938 -0.566 1 96.69 151 ASN B CA 1
ATOM 3541 C C . ASN B 1 151 ? -2.549 31.109 -0.531 1 96.69 151 ASN B C 1
ATOM 3543 O O . ASN B 1 151 ? -3.26 30.281 0.047 1 96.69 151 ASN B O 1
ATOM 3547 N N . GLU B 1 152 ? -3.002 32.219 -1.132 1 97.5 152 GLU B N 1
ATOM 3548 C CA . GLU B 1 152 ? -4.441 32.438 -1.137 1 97.5 152 GLU B CA 1
ATOM 3549 C C . GLU B 1 152 ? -5.176 31.391 -1.964 1 97.5 152 GLU B C 1
ATOM 3551 O O . GLU B 1 152 ? -6.152 30.797 -1.5 1 97.5 152 GLU B O 1
ATOM 3556 N N . THR B 1 153 ? -4.703 31.188 -3.186 1 98.12 153 THR B N 1
ATOM 3557 C CA . THR B 1 153 ? -5.309 30.188 -4.043 1 98.12 153 THR B CA 1
ATOM 3558 C C . THR B 1 153 ? -5.086 28.781 -3.473 1 98.12 153 THR B C 1
ATOM 3560 O O . THR B 1 153 ? -5.961 27.922 -3.572 1 98.12 153 THR B O 1
ATOM 3563 N N . ALA B 1 154 ? -3.994 28.547 -2.873 1 98.62 154 ALA B N 1
ATOM 3564 C CA . ALA B 1 154 ? -3.711 27.266 -2.244 1 98.62 154 ALA B CA 1
ATOM 3565 C C . ALA B 1 154 ? -4.676 26.984 -1.093 1 98.62 154 ALA B C 1
ATOM 3567 O O . ALA B 1 154 ? -5.219 25.891 -0.978 1 98.62 154 ALA B O 1
ATOM 3568 N N . HIS B 1 155 ? -4.887 28.031 -0.29 1 98.62 155 HIS B N 1
ATOM 3569 C CA . HIS B 1 155 ? -5.77 27.875 0.86 1 98.62 155 HIS B CA 1
ATOM 3570 C C . HIS B 1 155 ? -7.18 27.5 0.423 1 98.62 155 HIS B C 1
ATOM 3572 O O . HIS B 1 155 ? -7.805 26.625 1.022 1 98.62 155 HIS B O 1
ATOM 3578 N N . GLY B 1 156 ? -7.645 28.156 -0.595 1 98.62 156 GLY B N 1
ATOM 3579 C CA . GLY B 1 156 ? -8.961 27.828 -1.124 1 98.62 156 GLY B CA 1
ATOM 3580 C C . GLY B 1 156 ? -9.078 26.375 -1.555 1 98.62 156 GLY B C 1
ATOM 3581 O O . GLY B 1 156 ? -10.078 25.719 -1.268 1 98.62 156 GLY B O 1
ATOM 3582 N N . ALA B 1 157 ? -8.062 25.906 -2.236 1 98.44 157 ALA B N 1
ATOM 3583 C CA . ALA B 1 157 ? -8.039 24.516 -2.697 1 98.44 157 ALA B CA 1
ATOM 3584 C C . ALA B 1 157 ? -7.98 23.547 -1.521 1 98.44 157 ALA B C 1
ATOM 3586 O O . ALA B 1 157 ? -8.664 22.516 -1.521 1 98.44 157 ALA B O 1
ATOM 3587 N N . LEU B 1 158 ? -7.215 23.859 -0.524 1 98.69 158 LEU B N 1
ATOM 3588 C CA . LEU B 1 158 ? -7.047 23 0.643 1 98.69 158 LEU B CA 1
ATOM 3589 C C . LEU B 1 158 ? -8.352 22.875 1.422 1 98.69 158 LEU B C 1
ATOM 3591 O O . LEU B 1 158 ? -8.742 21.781 1.823 1 98.69 158 LEU B O 1
ATOM 3595 N N . VAL B 1 159 ? -9.008 23.953 1.596 1 98.75 159 VAL B N 1
ATOM 3596 C CA . VAL B 1 159 ? -10.273 23.969 2.328 1 98.75 159 VAL B CA 1
ATOM 3597 C C . VAL B 1 159 ? -11.336 23.203 1.534 1 98.75 159 VAL B C 1
ATOM 3599 O O . VAL B 1 159 ? -12.156 22.484 2.111 1 98.75 159 VAL B O 1
ATOM 3602 N N . SER B 1 160 ? -11.297 23.375 0.244 1 98.44 160 SER B N 1
ATOM 3603 C CA . SER B 1 160 ? -12.234 22.641 -0.605 1 98.44 160 SER B CA 1
ATOM 3604 C C . SER B 1 160 ? -12.008 21.141 -0.52 1 98.44 160 SER B C 1
ATOM 3606 O O . SER B 1 160 ? -12.969 20.359 -0.509 1 98.44 160 SER B O 1
ATOM 3608 N N . TYR B 1 161 ? -10.766 20.734 -0.499 1 98.06 161 TYR B N 1
ATOM 3609 C CA . TYR B 1 161 ? -10.484 19.312 -0.383 1 98.06 161 TYR B CA 1
ATOM 3610 C C . TYR B 1 161 ? -10.906 18.781 0.98 1 98.06 161 TYR B C 1
ATOM 3612 O O . TYR B 1 161 ? -11.383 17.641 1.089 1 98.06 161 TYR B O 1
ATOM 3620 N N . LEU B 1 162 ? -10.711 19.562 1.991 1 98.62 162 LEU B N 1
ATOM 3621 C CA . LEU B 1 162 ? -11.18 19.219 3.33 1 98.62 162 LEU B CA 1
ATOM 3622 C C . LEU B 1 162 ? -12.688 19 3.34 1 98.62 162 LEU B C 1
ATOM 3624 O O . LEU B 1 162 ? -13.164 18 3.881 1 98.62 162 LEU B O 1
ATOM 3628 N N . LYS B 1 163 ? -13.367 19.906 2.742 1 98.38 163 LYS B N 1
ATOM 3629 C CA . LYS B 1 163 ? -14.82 19.812 2.641 1 98.38 163 LYS B CA 1
ATOM 3630 C C . LYS B 1 163 ? -15.234 18.562 1.872 1 98.38 163 LYS B C 1
ATOM 3632 O O . LYS B 1 163 ? -16.156 17.859 2.285 1 98.38 163 LYS B O 1
ATOM 3637 N N . GLY B 1 164 ? -14.578 18.375 0.787 1 97.75 164 GLY B N 1
ATOM 3638 C CA . GLY B 1 164 ? -14.867 17.172 0.014 1 97.75 164 GLY B CA 1
ATOM 3639 C C . GLY B 1 164 ? -14.602 15.898 0.777 1 97.75 164 GLY B C 1
ATOM 3640 O O . GLY B 1 164 ? -15.344 14.922 0.651 1 97.75 164 GLY B O 1
ATOM 3641 N N . THR B 1 165 ? -13.531 15.852 1.525 1 98.19 165 THR B N 1
ATOM 3642 C CA . THR B 1 165 ? -13.203 14.68 2.328 1 98.19 165 THR B CA 1
ATOM 3643 C C . THR B 1 165 ? -14.266 14.438 3.398 1 98.19 165 THR B C 1
ATOM 3645 O O . THR B 1 165 ? -14.617 13.297 3.686 1 98.19 165 THR B O 1
ATOM 3648 N N . HIS B 1 166 ? -14.703 15.516 3.977 1 98.5 166 HIS B N 1
ATOM 3649 C CA . HIS B 1 166 ? -15.805 15.398 4.918 1 98.5 166 HIS B CA 1
ATOM 3650 C C . HIS B 1 166 ? -17.016 14.719 4.273 1 98.5 166 HIS B C 1
ATOM 3652 O O . HIS B 1 166 ? -17.594 13.805 4.859 1 98.5 166 HIS B O 1
ATOM 3658 N N . GLY B 1 167 ? -17.406 15.188 3.096 1 98.06 167 GLY B N 1
ATOM 3659 C CA . GLY B 1 167 ? -18.531 14.586 2.398 1 98.06 167 GLY B CA 1
ATOM 3660 C C . GLY B 1 167 ? -18.359 13.094 2.18 1 98.06 167 GLY B C 1
ATOM 3661 O O . GLY B 1 167 ? -19.297 12.32 2.383 1 98.06 167 GLY B O 1
ATOM 3662 N N . TYR B 1 168 ? -17.219 12.734 1.838 1 96.75 168 TYR B N 1
ATOM 3663 C CA . TYR B 1 168 ? -16.922 11.328 1.58 1 96.75 168 TYR B CA 1
ATOM 3664 C C . TYR B 1 168 ? -17 10.508 2.863 1 96.75 168 TYR B C 1
ATOM 3666 O O . TYR B 1 168 ? -17.609 9.438 2.885 1 96.75 168 TYR B O 1
ATOM 3674 N N . LYS B 1 169 ? -16.391 10.922 3.898 1 97.38 169 LYS B N 1
ATOM 3675 C CA . LYS B 1 169 ? -16.375 10.188 5.16 1 97.38 169 LYS B CA 1
ATOM 3676 C C . LYS B 1 169 ? -17.766 10.109 5.773 1 97.38 169 LYS B C 1
ATOM 3678 O O . LYS B 1 169 ? -18.109 9.109 6.41 1 97.38 169 LYS B O 1
ATOM 3683 N N . LYS B 1 170 ? -18.5 11.172 5.605 1 97.75 170 LYS B N 1
ATOM 3684 C CA . LYS B 1 170 ? -19.891 11.141 6.051 1 97.75 170 LYS B CA 1
ATOM 3685 C C . LYS B 1 170 ? -20.672 10.062 5.316 1 97.75 170 LYS B C 1
ATOM 3687 O O . LYS B 1 170 ? -21.375 9.266 5.938 1 97.75 170 LYS B O 1
ATOM 3692 N N . TRP B 1 171 ? -20.531 10.062 4.047 1 96.56 171 TRP B N 1
ATOM 3693 C CA . TRP B 1 171 ? -21.188 9.055 3.232 1 96.56 171 TRP B CA 1
ATOM 3694 C C . TRP B 1 171 ? -20.781 7.652 3.662 1 96.56 171 TRP B C 1
ATOM 3696 O O . TRP B 1 171 ? -21.641 6.777 3.852 1 96.56 171 TRP B O 1
ATOM 3706 N N . GLU B 1 172 ? -19.531 7.395 3.766 1 95.44 172 GLU B N 1
ATOM 3707 C CA . GLU B 1 172 ? -19.031 6.09 4.191 1 95.44 172 GLU B CA 1
ATOM 3708 C C . GLU B 1 172 ? -19.641 5.668 5.52 1 95.44 172 GLU B C 1
ATOM 3710 O O . GLU B 1 172 ? -20.031 4.508 5.691 1 95.44 172 GLU B O 1
ATOM 3715 N N . THR B 1 173 ? -19.688 6.598 6.438 1 96.69 173 THR B N 1
ATOM 3716 C CA . THR B 1 173 ? -20.25 6.324 7.758 1 96.69 173 THR B CA 1
ATOM 3717 C C . THR B 1 173 ? -21.734 6.004 7.672 1 96.69 173 THR B C 1
ATOM 3719 O O . THR B 1 173 ? -22.219 5.082 8.328 1 96.69 173 THR B O 1
ATOM 3722 N N . GLU B 1 174 ? -22.406 6.742 6.922 1 96.44 174 GLU B N 1
ATOM 3723 C CA . GLU B 1 174 ? -23.828 6.504 6.754 1 96.44 174 GLU B CA 1
ATOM 3724 C C . GLU B 1 174 ? -24.094 5.133 6.141 1 96.44 174 GLU B C 1
ATOM 3726 O O . GLU B 1 174 ? -25.031 4.438 6.535 1 96.44 174 GLU B O 1
ATOM 3731 N N . GLU B 1 175 ? -23.281 4.727 5.195 1 94.88 175 GLU B N 1
ATOM 3732 C CA . GLU B 1 175 ? -23.422 3.406 4.59 1 94.88 175 GLU B CA 1
ATOM 3733 C C . GLU B 1 175 ? -23.172 2.301 5.613 1 94.88 175 GLU B C 1
ATOM 3735 O O . GLU B 1 175 ? -23.875 1.288 5.625 1 94.88 175 GLU B O 1
ATOM 3740 N N . ARG B 1 176 ? -22.297 2.496 6.395 1 94.12 176 ARG B N 1
ATOM 3741 C CA . ARG B 1 176 ? -22.016 1.529 7.449 1 94.12 176 ARG B CA 1
ATOM 3742 C C . ARG B 1 176 ? -23.172 1.437 8.438 1 94.12 176 ARG B C 1
ATOM 3744 O O . ARG B 1 176 ? -23.531 0.344 8.883 1 94.12 176 ARG B O 1
ATOM 3751 N N . VAL B 1 177 ? -23.703 2.574 8.805 1 95.38 177 VAL B N 1
ATOM 3752 C CA . VAL B 1 177 ? -24.828 2.621 9.734 1 95.38 177 VAL B CA 1
ATOM 3753 C C . VAL B 1 177 ? -26.016 1.878 9.148 1 95.38 177 VAL B C 1
ATOM 3755 O O . VAL B 1 177 ? -26.703 1.128 9.852 1 95.38 177 VAL B O 1
ATOM 3758 N N . ARG B 1 178 ? -26.266 2.039 7.906 1 95.31 178 ARG B N 1
ATOM 3759 C CA . ARG B 1 178 ? -27.406 1.406 7.246 1 95.31 178 ARG B CA 1
ATOM 3760 C C . ARG B 1 178 ? -27.297 -0.114 7.309 1 95.31 178 ARG B C 1
ATOM 3762 O O . ARG B 1 178 ? -28.312 -0.812 7.328 1 95.31 178 ARG B O 1
ATOM 3769 N N . THR B 1 179 ? -26.094 -0.631 7.43 1 93.19 179 THR B N 1
ATOM 3770 C CA . THR B 1 179 ? -25.906 -2.078 7.426 1 93.19 179 THR B CA 1
ATOM 3771 C C . THR B 1 179 ? -25.75 -2.607 8.852 1 93.19 179 THR B C 1
ATOM 3773 O O . THR B 1 179 ? -25.609 -3.814 9.055 1 93.19 179 THR B O 1
ATOM 3776 N N . SER B 1 180 ? -25.828 -1.738 9.766 1 93.12 180 SER B N 1
ATOM 3777 C CA . SER B 1 180 ? -25.625 -2.131 11.156 1 93.12 180 SER B CA 1
ATOM 3778 C C . SER B 1 180 ? -26.891 -2.793 11.719 1 93.12 180 SER B C 1
ATOM 3780 O O . SER B 1 180 ? -28 -2.549 11.242 1 93.12 180 SER B O 1
ATOM 3782 N N . ARG B 1 181 ? -26.688 -3.656 12.711 1 91.31 181 ARG B N 1
ATOM 3783 C CA . ARG B 1 181 ? -27.797 -4.348 13.367 1 91.31 181 ARG B CA 1
ATOM 3784 C C . ARG B 1 181 ? -28.766 -3.355 14 1 91.31 181 ARG B C 1
ATOM 3786 O O . ARG B 1 181 ? -29.984 -3.527 13.914 1 91.31 181 ARG B O 1
ATOM 3793 N N . ASP B 1 182 ? -28.219 -2.299 14.695 1 91.75 182 ASP B N 1
ATOM 3794 C CA . ASP B 1 182 ? -29.031 -1.297 15.391 1 91.75 182 ASP B CA 1
ATOM 3795 C C . ASP B 1 182 ? -29.969 -0.583 14.414 1 91.75 182 ASP B C 1
ATOM 3797 O O . ASP B 1 182 ? -31.125 -0.328 14.742 1 91.75 182 ASP B O 1
ATOM 3801 N N . PHE B 1 183 ? -29.484 -0.22 13.273 1 95.12 183 PHE B N 1
ATOM 3802 C CA . PHE B 1 183 ? -30.297 0.484 12.297 1 95.12 183 PHE B CA 1
ATOM 3803 C C . PHE B 1 183 ? -31.328 -0.453 11.672 1 95.12 183 PHE B C 1
ATOM 3805 O O . PHE B 1 183 ? -32.469 -0.075 11.492 1 95.12 183 PHE B O 1
ATOM 3812 N N . LYS B 1 184 ? -30.891 -1.643 11.367 1 94.12 184 LYS B N 1
ATOM 3813 C CA . LYS B 1 184 ? -31.812 -2.619 10.789 1 94.12 184 LYS B CA 1
ATOM 3814 C C . LYS B 1 184 ? -32.969 -2.928 11.75 1 94.12 184 LYS B C 1
ATOM 3816 O O . LYS B 1 184 ? -34.094 -3.176 11.312 1 94.12 184 LYS B O 1
ATOM 3821 N N . ALA B 1 185 ? -32.688 -2.932 13.008 1 94.88 185 ALA B N 1
ATOM 3822 C CA . ALA B 1 185 ? -33.688 -3.211 14.039 1 94.88 185 ALA B CA 1
ATOM 3823 C C . ALA B 1 185 ? -34.781 -2.176 14.008 1 94.88 185 ALA B C 1
ATOM 3825 O O . ALA B 1 185 ? -35.906 -2.441 14.469 1 94.88 185 ALA B O 1
ATOM 3826 N N . LEU B 1 186 ? -34.469 -1.031 13.516 1 95.5 186 LEU B N 1
ATOM 3827 C CA . LEU B 1 186 ? -35.469 0.025 13.453 1 95.5 186 LEU B CA 1
ATOM 3828 C C . LEU B 1 186 ? -36.5 -0.261 12.359 1 95.5 186 LEU B C 1
ATOM 3830 O O . LEU B 1 186 ? -37.594 0.338 12.336 1 95.5 186 LEU B O 1
ATOM 3834 N N . GLY B 1 187 ? -36.156 -1.133 11.375 1 94.38 187 GLY B N 1
ATOM 3835 C CA . GLY B 1 187 ? -37.062 -1.549 10.32 1 94.38 187 GLY B CA 1
ATOM 3836 C C . GLY B 1 187 ? -37.281 -0.483 9.258 1 94.38 187 GLY B C 1
ATOM 3837 O O . GLY B 1 187 ? -38.375 -0.387 8.672 1 94.38 187 GLY B O 1
ATOM 3838 N N . VAL B 1 188 ? -36.406 0.458 9.211 1 94.19 188 VAL B N 1
ATOM 3839 C CA . VAL B 1 188 ? -36.531 1.542 8.242 1 94.19 188 VAL B CA 1
ATOM 3840 C C . VAL B 1 188 ? -35.406 1.429 7.211 1 94.19 188 VAL B C 1
ATOM 3842 O O . VAL B 1 188 ? -34.438 0.679 7.41 1 94.19 188 VAL B O 1
ATOM 3845 N N . ASP B 1 189 ? -35.562 2.137 6.082 1 91 189 ASP B N 1
ATOM 3846 C CA . ASP B 1 189 ? -34.562 2.012 5.012 1 91 189 ASP B CA 1
ATOM 3847 C C . ASP B 1 189 ? -33.812 3.32 4.812 1 91 189 ASP B C 1
ATOM 3849 O O . ASP B 1 189 ? -32.969 3.418 3.928 1 91 189 ASP B O 1
ATOM 3853 N N . ASN B 1 190 ? -34.25 4.305 5.586 1 93.19 190 ASN B N 1
ATOM 3854 C CA . ASN B 1 190 ? -33.625 5.605 5.461 1 93.19 190 ASN B CA 1
ATOM 3855 C C . ASN B 1 190 ? -33.562 6.336 6.801 1 93.19 190 ASN B C 1
ATOM 3857 O O . ASN B 1 190 ? -33.969 5.785 7.828 1 93.19 190 ASN B O 1
ATOM 3861 N N . PHE B 1 191 ? -32.969 7.562 6.832 1 94.94 191 PHE B N 1
ATOM 3862 C CA . PHE B 1 191 ? -32.719 8.281 8.078 1 94.94 191 PHE B CA 1
ATOM 3863 C C . PHE B 1 191 ? -33.844 9.305 8.336 1 94.94 191 PHE B C 1
ATOM 3865 O O . PHE B 1 191 ? -33.594 10.336 8.961 1 94.94 191 PHE B O 1
ATOM 3872 N N . ARG B 1 192 ? -35.031 9.125 7.91 1 94.69 192 ARG B N 1
ATOM 3873 C CA . ARG B 1 192 ? -36.094 10.117 7.984 1 94.69 192 ARG B CA 1
ATOM 3874 C C . ARG B 1 192 ? -36.719 10.141 9.375 1 94.69 192 ARG B C 1
ATOM 3876 O O . ARG B 1 192 ? -37.188 11.188 9.844 1 94.69 192 ARG B O 1
ATOM 3883 N N . THR B 1 193 ? -36.781 9.078 10 1 95.31 193 THR B N 1
ATOM 3884 C CA . THR B 1 193 ? -37.375 9.047 11.336 1 95.31 193 THR B CA 1
ATOM 3885 C C . THR B 1 193 ? -36.406 9.562 12.383 1 95.31 193 THR B C 1
ATOM 3887 O O . THR B 1 193 ? -35.188 9.516 12.18 1 95.31 193 THR B O 1
ATOM 3890 N N . LYS B 1 194 ? -36.969 10.055 13.453 1 94.69 194 LYS B N 1
ATOM 3891 C CA . LYS B 1 194 ? -36.125 10.586 14.539 1 94.69 194 LYS B CA 1
ATOM 3892 C C . LYS B 1 194 ? -35.188 9.523 15.078 1 94.69 194 LYS B C 1
ATOM 3894 O O . LYS B 1 194 ? -34 9.797 15.297 1 94.69 194 LYS B O 1
ATOM 3899 N N . ALA B 1 195 ? -35.688 8.406 15.266 1 94.81 195 ALA B N 1
ATOM 3900 C CA . ALA B 1 195 ? -34.875 7.301 15.789 1 94.81 195 ALA B CA 1
ATOM 3901 C C . ALA B 1 195 ? -33.719 6.973 14.859 1 94.81 195 ALA B C 1
ATOM 3903 O O . ALA B 1 195 ? -32.625 6.707 15.312 1 94.81 195 ALA B O 1
ATOM 3904 N N . ALA B 1 196 ? -33.969 6.883 13.586 1 95.75 196 ALA B N 1
ATOM 3905 C CA . ALA B 1 196 ? -32.938 6.598 12.586 1 95.75 196 ALA B CA 1
ATOM 3906 C C . ALA B 1 196 ? -31.891 7.699 12.562 1 95.75 196 ALA B C 1
ATOM 3908 O O . ALA B 1 196 ? -30.688 7.422 12.453 1 95.75 196 ALA B O 1
ATOM 3909 N N . ARG B 1 197 ? -32.281 8.914 12.703 1 95.25 197 ARG B N 1
ATOM 3910 C CA . ARG B 1 197 ? -31.375 10.047 12.719 1 95.25 197 ARG B CA 1
ATOM 3911 C C . ARG B 1 197 ? -30.484 10.008 13.953 1 95.25 197 ARG B C 1
ATOM 3913 O O . ARG B 1 197 ? -29.297 10.359 13.883 1 95.25 197 ARG B O 1
ATOM 3920 N N . GLU B 1 198 ? -31.078 9.648 14.969 1 94.81 198 GLU B N 1
ATOM 3921 C CA . GLU B 1 198 ? -30.312 9.57 16.203 1 94.81 198 GLU B CA 1
ATOM 3922 C C . GLU B 1 198 ? -29.188 8.539 16.094 1 94.81 198 GLU B C 1
ATOM 3924 O O . GLU B 1 198 ? -28.062 8.781 16.547 1 94.81 198 GLU B O 1
ATOM 3929 N N . VAL B 1 199 ? -29.547 7.453 15.492 1 95 199 VAL B N 1
ATOM 3930 C CA . VAL B 1 199 ? -28.531 6.414 15.297 1 95 199 VAL B CA 1
ATOM 3931 C C . VAL B 1 199 ? -27.438 6.93 14.367 1 95 199 VAL B C 1
ATOM 3933 O O . VAL B 1 199 ? -26.25 6.742 14.641 1 95 199 VAL B O 1
ATOM 3936 N N . ARG B 1 200 ? -27.812 7.496 13.281 1 95.94 200 ARG B N 1
ATOM 3937 C CA . ARG B 1 200 ? -26.875 8.07 12.328 1 95.94 200 ARG B CA 1
ATOM 3938 C C . ARG B 1 200 ? -26 9.133 12.984 1 95.94 200 ARG B C 1
ATOM 3940 O O . ARG B 1 200 ? -24.766 9.109 12.852 1 95.94 200 ARG B O 1
ATOM 3947 N N . ASP B 1 201 ? -26.578 10.047 13.688 1 94.75 201 ASP B N 1
ATOM 3948 C CA . ASP B 1 201 ? -25.875 11.188 14.258 1 94.75 201 ASP B CA 1
ATOM 3949 C C . ASP B 1 201 ? -24.891 10.75 15.336 1 94.75 201 ASP B C 1
ATOM 3951 O O . ASP B 1 201 ? -23.828 11.352 15.5 1 94.75 201 ASP B O 1
ATOM 3955 N N . ARG B 1 202 ? -25.234 9.773 16.031 1 94.75 202 ARG B N 1
ATOM 3956 C CA . ARG B 1 202 ? -24.312 9.219 17.016 1 94.75 202 ARG B CA 1
ATOM 3957 C C . ARG B 1 202 ? -23.047 8.703 16.359 1 94.75 202 ARG B C 1
ATOM 3959 O O . ARG B 1 202 ? -21.938 8.875 16.891 1 94.75 202 ARG B O 1
ATOM 3966 N N . ALA B 1 203 ? -23.203 8.07 15.258 1 95.94 203 ALA B N 1
ATOM 3967 C CA . ALA B 1 203 ? -22.047 7.559 14.508 1 95.94 203 ALA B CA 1
ATOM 3968 C C . ALA B 1 203 ? -21.25 8.695 13.898 1 95.94 203 ALA B C 1
ATOM 3970 O O . ALA B 1 203 ? -20.016 8.672 13.906 1 95.94 203 ALA B O 1
ATOM 3971 N N . LEU B 1 204 ? -21.938 9.664 13.352 1 97.19 204 LEU B N 1
ATOM 3972 C CA . LEU B 1 204 ? -21.297 10.805 12.703 1 97.19 204 LEU B CA 1
ATOM 3973 C C . LEU B 1 204 ? -20.531 11.641 13.727 1 97.19 204 LEU B C 1
ATOM 3975 O O . LEU B 1 204 ? -19.469 12.195 13.406 1 97.19 204 LEU B O 1
ATOM 3979 N N . GLU B 1 205 ? -21.031 11.742 14.914 1 95.56 205 GLU B N 1
ATOM 3980 C CA . GLU B 1 205 ? -20.422 12.555 15.961 1 95.56 205 GLU B CA 1
ATOM 3981 C C . GLU B 1 205 ? -19.062 12 16.375 1 95.56 205 GLU B C 1
ATOM 3983 O O . GLU B 1 205 ? -18.188 12.75 16.812 1 95.56 205 GLU B O 1
ATOM 3988 N N . LYS B 1 206 ? -18.859 10.82 16.156 1 93.5 206 LYS B N 1
ATOM 3989 C CA . LYS B 1 206 ? -17.609 10.156 16.531 1 93.5 206 LYS B CA 1
ATOM 3990 C C . LYS B 1 206 ? -16.562 10.305 15.438 1 93.5 206 LYS B C 1
ATOM 3992 O O . LYS B 1 206 ? -15.375 10.07 15.672 1 93.5 206 LYS B O 1
ATOM 3997 N N . GLY B 1 207 ? -17.047 10.656 14.273 1 95.81 207 GLY B N 1
ATOM 3998 C CA . GLY B 1 207 ? -16.109 10.766 13.156 1 95.81 207 GLY B CA 1
ATOM 3999 C C . GLY B 1 207 ? -15.43 12.117 13.086 1 95.81 207 GLY B C 1
ATOM 4000 O O . GLY B 1 207 ? -15.945 13.109 13.602 1 95.81 207 GLY B O 1
ATOM 4001 N N . GLN B 1 208 ? -14.227 12.156 12.5 1 96.56 208 GLN B N 1
ATOM 4002 C CA . GLN B 1 208 ? -13.43 13.367 12.305 1 96.56 208 GLN B CA 1
ATOM 4003 C C . GLN B 1 208 ? -12.727 13.352 10.953 1 96.56 208 GLN B C 1
ATOM 4005 O O . GLN B 1 208 ? -12.688 12.32 10.273 1 96.56 208 GLN B O 1
ATOM 4010 N N . VAL B 1 209 ? -12.297 14.508 10.523 1 98.31 209 VAL B N 1
ATOM 4011 C CA . VAL B 1 209 ? -11.453 14.609 9.336 1 98.31 209 VAL B CA 1
ATOM 4012 C C . VAL B 1 209 ? -10.18 15.383 9.672 1 98.31 209 VAL B C 1
ATOM 4014 O O . VAL B 1 209 ? -10.25 16.531 10.133 1 98.31 209 VAL B O 1
ATOM 4017 N N . ASN B 1 210 ? -9.078 14.75 9.602 1 98.56 210 ASN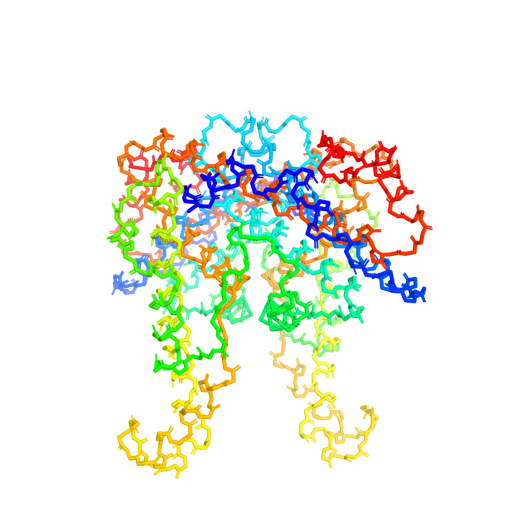 B N 1
ATOM 4018 C CA . ASN B 1 210 ? -7.777 15.398 9.75 1 98.56 210 ASN B CA 1
ATOM 4019 C C . ASN B 1 210 ? -6.883 15.141 8.539 1 98.56 210 ASN B C 1
ATOM 4021 O O . ASN B 1 210 ? -7.324 14.562 7.543 1 98.56 210 ASN B O 1
ATOM 4025 N N . PHE B 1 211 ? -5.676 15.625 8.547 1 98.75 211 PHE B N 1
ATOM 4026 C CA . PHE B 1 211 ? -4.785 15.562 7.391 1 98.75 211 PHE B CA 1
ATOM 4027 C C . PHE B 1 211 ? -4.508 14.117 7 1 98.75 211 PHE B C 1
ATOM 4029 O O . PHE B 1 211 ? -4.395 13.797 5.812 1 98.75 211 PHE B O 1
ATOM 4036 N N . LEU B 1 212 ? -4.355 13.227 8.016 1 98.5 212 LEU B N 1
ATOM 4037 C CA . LEU B 1 212 ? -4.051 11.836 7.707 1 98.5 212 LEU B CA 1
ATOM 4038 C C . LEU B 1 212 ? -5.215 11.18 6.977 1 98.5 212 LEU B C 1
ATOM 4040 O O . LEU B 1 212 ? -5.004 10.352 6.082 1 98.5 212 LEU B O 1
ATOM 4044 N N . ILE B 1 213 ? -6.375 11.5 7.355 1 98.12 213 ILE B N 1
ATOM 4045 C CA . ILE B 1 213 ? -7.555 10.984 6.668 1 98.12 213 ILE B CA 1
ATOM 4046 C C . ILE B 1 213 ? -7.59 11.516 5.238 1 98.12 213 ILE B C 1
ATOM 4048 O O . ILE B 1 213 ? -7.887 10.766 4.301 1 98.12 213 ILE B O 1
ATOM 4052 N N . GLN B 1 214 ? -7.312 12.766 5.086 1 98.31 214 GLN B N 1
ATOM 4053 C CA . GLN B 1 214 ? -7.246 13.359 3.752 1 98.31 214 GLN B CA 1
ATOM 4054 C C . GLN B 1 214 ? -6.168 12.68 2.906 1 98.31 214 GLN B C 1
ATOM 4056 O O . GLN B 1 214 ? -6.387 12.406 1.726 1 98.31 214 GLN B O 1
ATOM 4061 N N . ALA B 1 215 ? -5.02 12.484 3.514 1 98.06 215 ALA B N 1
ATOM 4062 C CA . ALA B 1 215 ? -3.898 11.859 2.812 1 98.06 215 ALA B CA 1
ATOM 4063 C C . ALA B 1 215 ? -4.258 10.445 2.357 1 98.06 215 ALA B C 1
ATOM 4065 O O . ALA B 1 215 ? -3.922 10.039 1.24 1 98.06 215 ALA B O 1
ATOM 4066 N N . PHE B 1 216 ? -4.906 9.734 3.248 1 96.19 216 PHE B N 1
ATOM 4067 C CA . PHE B 1 216 ? -5.32 8.375 2.914 1 96.19 216 PHE B CA 1
ATOM 4068 C C . PHE B 1 216 ?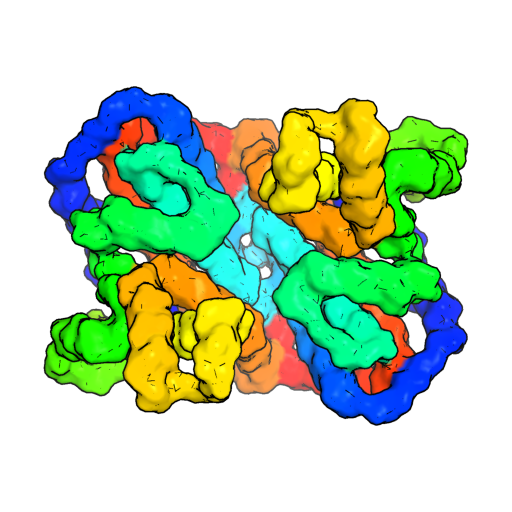 -6.309 8.383 1.754 1 96.19 216 PHE B C 1
ATOM 4070 O O . PHE B 1 216 ? -6.207 7.559 0.843 1 96.19 216 PHE B O 1
ATOM 4077 N N . ARG B 1 217 ? -7.262 9.219 1.811 1 95.31 217 ARG B N 1
ATOM 4078 C CA . ARG B 1 217 ? -8.219 9.352 0.717 1 95.31 217 ARG B CA 1
ATOM 4079 C C . ARG B 1 217 ? -7.512 9.727 -0.583 1 95.31 217 ARG B C 1
ATOM 4081 O O . ARG B 1 217 ? -7.848 9.203 -1.648 1 95.31 217 ARG B O 1
ATOM 4088 N N . TYR B 1 218 ? -6.613 10.656 -0.483 1 94.75 218 TYR B N 1
ATOM 4089 C CA . TYR B 1 218 ? -5.879 11.117 -1.654 1 94.75 218 TYR B CA 1
ATOM 4090 C C . TYR B 1 218 ? -5.121 9.969 -2.312 1 94.75 218 TYR B C 1
ATOM 4092 O O . TYR B 1 218 ? -5.125 9.844 -3.539 1 94.75 218 TYR B O 1
ATOM 4100 N N . ARG B 1 219 ? -4.465 9.188 -1.555 1 93.12 219 ARG B N 1
ATOM 4101 C CA . ARG B 1 219 ? -3.74 8.031 -2.062 1 93.12 219 ARG B CA 1
ATOM 4102 C C . ARG B 1 219 ? -4.664 7.105 -2.85 1 93.12 219 ARG B C 1
ATOM 4104 O O . ARG B 1 219 ? -4.297 6.613 -3.916 1 93.12 219 ARG B O 1
ATOM 4111 N N . GLY B 1 220 ? -5.836 6.82 -2.359 1 86.62 220 GLY B N 1
ATOM 4112 C CA . GLY B 1 220 ? -6.805 5.977 -3.037 1 86.62 220 GLY B CA 1
ATOM 4113 C C . GLY B 1 220 ? -7.309 6.57 -4.34 1 86.62 220 GLY B C 1
ATOM 4114 O O . GLY B 1 220 ? -7.383 5.879 -5.355 1 86.62 220 GLY B O 1
ATOM 4115 N N . LYS B 1 221 ? -7.57 7.793 -4.34 1 84.25 221 LYS B N 1
ATOM 4116 C CA . LYS B 1 221 ? -8.109 8.484 -5.508 1 84.25 221 LYS B CA 1
ATOM 4117 C C . LYS B 1 221 ? -7.059 8.617 -6.605 1 84.25 221 LYS B C 1
ATOM 4119 O O . LYS B 1 221 ? -7.34 8.375 -7.777 1 84.25 221 LYS B O 1
ATOM 4124 N N . ALA B 1 222 ? -5.984 9.062 -6.18 1 74.44 222 ALA B N 1
ATOM 4125 C CA . ALA B 1 222 ? -4.914 9.336 -7.133 1 74.44 222 ALA B CA 1
ATOM 4126 C C . ALA B 1 222 ? -4.379 8.039 -7.738 1 74.44 222 ALA B C 1
ATOM 4128 O O . ALA B 1 222 ? -4.043 7.996 -8.922 1 74.44 222 ALA B O 1
ATOM 4129 N N . ASN B 1 223 ? -4.312 7.012 -6.957 1 68.19 223 ASN B N 1
ATOM 4130 C CA . ASN B 1 223 ? -3.812 5.719 -7.414 1 68.19 223 ASN B CA 1
ATOM 4131 C C . ASN B 1 223 ? -4.773 5.062 -8.398 1 68.19 223 ASN B C 1
ATOM 4133 O O . ASN B 1 223 ? -4.348 4.395 -9.344 1 68.19 223 ASN B O 1
ATOM 4137 N N . TYR B 1 224 ? -5.961 5.23 -8.25 1 63.12 224 TYR B N 1
ATOM 4138 C CA . TYR B 1 224 ? -6.906 4.477 -9.07 1 63.12 224 TYR B CA 1
ATOM 4139 C C . TYR B 1 224 ? -7.398 5.312 -10.242 1 63.12 224 TYR B C 1
ATOM 4141 O O . TYR B 1 224 ? -7.496 4.816 -11.367 1 63.12 224 TYR B O 1
ATOM 4149 N N . ARG B 1 225 ? -7.68 6.434 -10.031 1 61.25 225 ARG B N 1
ATOM 4150 C CA . ARG B 1 225 ? -8.359 7.18 -11.078 1 61.25 225 ARG B CA 1
ATOM 4151 C C . ARG B 1 225 ? -7.398 8.117 -11.805 1 61.25 225 ARG B C 1
ATOM 4153 O O . ARG B 1 225 ? -7.258 8.055 -13.023 1 61.25 225 ARG B O 1
ATOM 4160 N N . ASP B 1 226 ? -6.75 8.766 -11.07 1 60.66 226 ASP B N 1
ATOM 4161 C CA . ASP B 1 226 ? -5.965 9.859 -11.641 1 60.66 226 ASP B CA 1
ATOM 4162 C C . ASP B 1 226 ? -4.746 9.32 -12.391 1 60.66 226 ASP B C 1
ATOM 4164 O O . ASP B 1 226 ? -4.438 9.781 -13.492 1 60.66 226 ASP B O 1
ATOM 4168 N N . SER B 1 227 ? -4.246 8.32 -11.852 1 57.09 227 SER B N 1
ATOM 4169 C CA .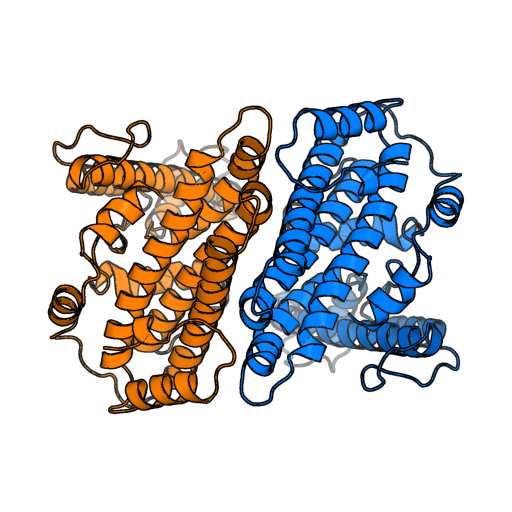 SER B 1 227 ? -3.033 7.816 -12.484 1 57.09 227 SER B CA 1
ATOM 4170 C C . SER B 1 227 ? -3.332 7.199 -13.844 1 57.09 227 SER B C 1
ATOM 4172 O O . SER B 1 227 ? -2.557 7.363 -14.789 1 57.09 227 SER B O 1
ATOM 4174 N N . ILE B 1 228 ? -4.359 6.609 -13.922 1 61.06 228 ILE B N 1
ATOM 4175 C CA . ILE B 1 228 ? -4.746 6.031 -15.203 1 61.06 228 ILE B CA 1
ATOM 4176 C C . ILE B 1 228 ? -5.012 7.148 -16.203 1 61.06 228 ILE B C 1
ATOM 4178 O O . ILE B 1 228 ? -4.512 7.109 -17.344 1 61.06 228 ILE B O 1
ATOM 4182 N N . PHE B 1 229 ? -5.598 8.062 -15.688 1 65.81 229 PHE B N 1
ATOM 4183 C CA . PHE B 1 229 ? -5.977 9.133 -16.594 1 65.81 229 PHE B CA 1
ATOM 4184 C C . PHE B 1 229 ? -4.766 9.969 -16.984 1 65.81 229 PHE B C 1
ATOM 4186 O O . PHE B 1 229 ? -4.676 10.461 -18.109 1 65.81 229 PHE B O 1
ATOM 4193 N N . LEU B 1 230 ? -3.916 9.914 -16.141 1 71.25 230 LEU B N 1
ATOM 4194 C CA . LEU B 1 230 ? -2.748 10.742 -16.422 1 71.25 230 LEU B CA 1
ATOM 4195 C C . LEU B 1 230 ? -1.8 10.039 -17.391 1 71.25 230 LEU B C 1
ATOM 4197 O O . LEU B 1 230 ? -1.046 10.695 -18.109 1 71.25 230 LEU B O 1
ATOM 4201 N N . SER B 1 231 ? -1.926 8.758 -17.344 1 75.5 231 SER B N 1
ATOM 4202 C CA . SER B 1 231 ? -0.956 8.031 -18.156 1 75.5 231 SER B CA 1
ATOM 4203 C C . SER B 1 231 ? -1.593 7.504 -19.438 1 75.5 231 SER B C 1
ATOM 4205 O O . SER B 1 231 ? -1.124 6.52 -20.016 1 75.5 231 SER B O 1
ATOM 4207 N N . TYR B 1 232 ? -2.744 8.148 -19.766 1 81.19 232 TYR B N 1
ATOM 4208 C CA . TYR B 1 232 ? -3.453 7.688 -20.953 1 81.19 232 TYR B CA 1
ATOM 4209 C C . TYR B 1 232 ? -3.945 8.867 -21.781 1 81.19 232 TYR B C 1
ATOM 4211 O O . TYR B 1 232 ? -4.562 9.797 -21.25 1 81.19 232 TYR B O 1
ATOM 4219 N N . GLY B 1 233 ? -3.686 8.875 -23.125 1 81.19 233 GLY B N 1
ATOM 4220 C CA . GLY B 1 233 ? -4.195 9.883 -24.031 1 81.19 233 GLY B CA 1
ATOM 4221 C C . GLY B 1 233 ? -3.285 11.086 -24.156 1 81.19 233 GLY B C 1
ATOM 4222 O O . GLY B 1 233 ? -2.127 10.961 -24.562 1 81.19 233 GLY B O 1
ATOM 4223 N N . ASP B 1 234 ? -3.689 12.195 -23.578 1 81.81 234 ASP B N 1
ATOM 4224 C CA . ASP B 1 234 ? -3.012 13.477 -23.734 1 81.81 234 ASP B CA 1
ATOM 4225 C C . ASP B 1 234 ? -1.662 13.477 -23.031 1 81.81 234 ASP B C 1
ATOM 4227 O O . ASP B 1 234 ? -1.472 12.758 -22.047 1 81.81 234 ASP B O 1
ATOM 4231 N N . ASN B 1 235 ? -0.796 14.289 -23.625 1 86.38 235 ASN B N 1
ATOM 4232 C CA . ASN B 1 235 ? 0.516 14.453 -23.016 1 86.38 235 ASN B CA 1
ATOM 4233 C C . ASN B 1 235 ? 0.473 15.43 -21.844 1 86.38 235 ASN B C 1
ATOM 4235 O O . ASN B 1 235 ? 0.214 16.625 -22.047 1 86.38 235 ASN B O 1
ATOM 4239 N N . ASN B 1 236 ? 0.722 14.945 -20.703 1 88.88 236 ASN B N 1
ATOM 4240 C CA . ASN B 1 236 ? 0.72 15.727 -19.469 1 88.88 236 ASN B CA 1
ATOM 4241 C C . ASN B 1 236 ? 2.074 15.664 -18.766 1 88.88 236 ASN B C 1
ATOM 4243 O O . ASN B 1 236 ? 2.139 15.656 -17.531 1 88.88 236 ASN B O 1
ATOM 4247 N N . GLU B 1 237 ? 3.119 15.617 -19.5 1 89.81 237 GLU B N 1
ATOM 4248 C CA . GLU B 1 237 ? 4.457 15.383 -18.984 1 89.81 237 GLU B CA 1
ATOM 4249 C C . GLU B 1 237 ? 4.855 16.469 -17.984 1 89.81 237 GLU B C 1
ATOM 4251 O O . GLU B 1 237 ? 5.348 16.156 -16.891 1 89.81 237 GLU B O 1
ATOM 4256 N N . ALA B 1 238 ? 4.66 17.734 -18.328 1 91.81 238 ALA B N 1
ATOM 4257 C CA . ALA B 1 238 ? 5.027 18.828 -17.453 1 91.81 238 ALA B CA 1
ATOM 4258 C C . ALA B 1 238 ? 4.238 18.766 -16.141 1 91.81 238 ALA B C 1
ATOM 4260 O O . ALA B 1 238 ? 4.785 19.031 -15.062 1 91.81 238 ALA B O 1
ATOM 4261 N N . THR B 1 239 ? 2.982 18.422 -16.25 1 90.75 239 THR B N 1
ATOM 4262 C CA . THR B 1 239 ? 2.111 18.328 -15.086 1 90.75 239 THR B CA 1
ATOM 4263 C C . THR B 1 239 ? 2.561 17.203 -14.164 1 90.75 239 THR B C 1
ATOM 4265 O O . THR B 1 239 ? 2.602 17.375 -12.945 1 90.75 239 THR B O 1
ATOM 4268 N N . ILE B 1 240 ? 2.934 16.125 -14.711 1 92.38 240 ILE B N 1
ATOM 4269 C CA . ILE B 1 240 ? 3.332 14.961 -13.914 1 92.38 240 ILE B CA 1
ATOM 4270 C C . ILE B 1 240 ? 4.676 15.234 -13.242 1 92.38 240 ILE B C 1
ATOM 4272 O O . ILE B 1 240 ? 4.906 14.812 -12.109 1 92.38 240 ILE B O 1
ATOM 4276 N N . GLU B 1 241 ? 5.516 15.891 -13.953 1 94.5 241 GLU B N 1
ATOM 4277 C CA . GLU B 1 241 ? 6.805 16.25 -13.375 1 94.5 241 GLU B CA 1
ATOM 4278 C C . GLU B 1 241 ? 6.633 17.156 -12.156 1 94.5 241 GLU B C 1
ATOM 4280 O O . GLU B 1 241 ? 7.254 16.938 -11.117 1 94.5 241 GLU B O 1
ATOM 4285 N N . GLU B 1 242 ? 5.84 18.156 -12.312 1 95.25 242 GLU B N 1
ATOM 4286 C CA . GLU B 1 242 ? 5.559 19.047 -11.188 1 95.25 242 GLU B CA 1
ATOM 4287 C C . GLU B 1 242 ? 4.883 18.297 -10.039 1 95.25 242 GLU B C 1
ATOM 4289 O O . GLU B 1 242 ? 5.18 18.547 -8.875 1 95.25 242 GLU B O 1
ATOM 4294 N N . PHE B 1 243 ? 4.012 17.422 -10.422 1 94.69 243 PHE B N 1
ATOM 4295 C CA . PHE B 1 243 ? 3.27 16.641 -9.438 1 94.69 243 PHE B CA 1
ATOM 4296 C C . PHE B 1 243 ? 4.215 15.82 -8.578 1 94.69 243 PHE B C 1
ATOM 4298 O O . PHE B 1 243 ? 4.098 15.812 -7.348 1 94.69 243 PHE B O 1
ATOM 4305 N N . ILE B 1 244 ? 5.137 15.156 -9.18 1 96.25 244 ILE B N 1
ATOM 4306 C CA . ILE B 1 244 ? 6.086 14.32 -8.453 1 96.25 244 ILE B CA 1
ATOM 4307 C C . ILE B 1 244 ? 6.957 15.195 -7.547 1 96.25 244 ILE B C 1
ATOM 4309 O O . ILE B 1 244 ? 7.23 14.836 -6.402 1 96.25 244 ILE B O 1
ATOM 4313 N N . GLN B 1 245 ? 7.398 16.297 -8.055 1 97.75 245 GLN B N 1
ATOM 4314 C CA . GLN B 1 245 ? 8.156 17.234 -7.238 1 97.75 245 GLN B CA 1
ATOM 4315 C C . GLN B 1 245 ? 7.332 17.719 -6.043 1 97.75 245 GLN B C 1
ATOM 4317 O O . GLN B 1 245 ? 7.859 17.844 -4.934 1 97.75 245 GLN B O 1
ATOM 4322 N N . ASP B 1 246 ? 6.066 18.016 -6.309 1 97.94 246 ASP B N 1
ATOM 4323 C CA . ASP B 1 246 ? 5.184 18.469 -5.23 1 97.94 246 ASP B CA 1
ATOM 4324 C C . ASP B 1 246 ? 5.074 17.406 -4.141 1 97.94 246 ASP B C 1
ATOM 4326 O O . ASP B 1 246 ? 5.078 17.734 -2.949 1 97.94 246 ASP B O 1
ATOM 4330 N N . LEU B 1 247 ? 4.938 16.141 -4.535 1 97.94 247 LEU B N 1
ATOM 4331 C CA . LEU B 1 247 ? 4.902 15.047 -3.564 1 97.94 247 LEU B CA 1
ATOM 4332 C C . LEU B 1 247 ? 6.148 15.062 -2.684 1 97.94 247 LEU B C 1
ATOM 4334 O O . LEU B 1 247 ? 6.051 14.906 -1.465 1 97.94 247 LEU B O 1
ATOM 4338 N N . TYR B 1 248 ? 7.246 15.289 -3.297 1 98.19 248 TYR B N 1
ATOM 4339 C CA . TYR B 1 248 ? 8.523 15.289 -2.596 1 98.19 248 TYR B CA 1
ATOM 4340 C C . TYR B 1 248 ? 8.609 16.453 -1.62 1 98.19 248 TYR B C 1
ATOM 4342 O O . TYR B 1 248 ? 8.953 16.281 -0.451 1 98.19 248 TYR B O 1
ATOM 4350 N N . ASP B 1 249 ? 8.242 17.625 -2.07 1 98.31 249 ASP B N 1
ATOM 4351 C CA . ASP B 1 249 ? 8.312 18.828 -1.25 1 98.31 249 ASP B CA 1
ATOM 4352 C C . ASP B 1 249 ? 7.41 18.703 -0.024 1 98.31 249 ASP B C 1
ATOM 4354 O O . ASP B 1 249 ? 7.816 19.062 1.086 1 98.31 249 ASP B O 1
ATOM 4358 N N . VAL B 1 250 ? 6.227 18.25 -0.256 1 98.69 250 VAL B N 1
ATOM 4359 C CA . VAL B 1 250 ? 5.27 18.109 0.838 1 98.69 250 VAL B CA 1
ATOM 4360 C C . VAL B 1 250 ? 5.789 17.109 1.858 1 98.69 250 VAL B C 1
ATOM 4362 O O . VAL B 1 250 ? 5.66 17.312 3.066 1 98.69 250 VAL B O 1
ATOM 4365 N N . SER B 1 251 ? 6.406 16.031 1.388 1 98.44 251 SER B N 1
ATOM 4366 C CA . SER B 1 251 ? 6.977 15.031 2.279 1 98.44 251 SER B CA 1
ATOM 4367 C C . SER B 1 251 ? 8.102 15.617 3.127 1 98.44 251 SER B C 1
ATOM 4369 O O . SER B 1 251 ? 8.188 15.352 4.328 1 98.44 251 SER B O 1
ATOM 4371 N N . ILE B 1 252 ? 8.922 16.406 2.506 1 97.94 252 ILE B N 1
ATOM 4372 C CA . ILE B 1 252 ? 10.023 17.047 3.221 1 97.94 252 ILE B CA 1
ATOM 4373 C C . ILE B 1 252 ? 9.477 17.938 4.336 1 97.94 252 ILE B C 1
ATOM 4375 O O . ILE B 1 252 ? 9.93 17.859 5.48 1 97.94 252 ILE B O 1
ATOM 4379 N N . GLY B 1 253 ? 8.539 18.75 3.947 1 98.12 253 GLY B N 1
ATOM 4380 C CA . GLY B 1 253 ? 7.949 19.641 4.941 1 98.12 253 GLY B CA 1
ATOM 4381 C C . GLY B 1 253 ? 7.355 18.891 6.125 1 98.12 253 GLY B C 1
ATOM 4382 O O . GLY B 1 253 ? 7.555 19.297 7.273 1 98.12 253 GLY B O 1
ATOM 4383 N N . PHE B 1 254 ? 6.645 17.844 5.859 1 98.62 254 PHE B N 1
ATOM 4384 C CA . PHE B 1 254 ? 6 17.062 6.918 1 98.62 254 PHE B CA 1
ATOM 4385 C C . PHE B 1 254 ? 7.035 16.391 7.805 1 98.62 254 PHE B C 1
ATOM 4387 O O . PHE B 1 254 ? 6.914 16.406 9.031 1 98.62 254 PHE B O 1
ATOM 4394 N N . ILE B 1 255 ? 8.062 15.828 7.215 1 98 255 ILE B N 1
ATOM 4395 C CA . ILE B 1 255 ? 9.094 15.117 7.961 1 98 255 ILE B CA 1
ATOM 4396 C C . ILE B 1 255 ? 9.891 16.109 8.805 1 98 255 ILE B C 1
ATOM 4398 O O . ILE B 1 255 ? 10.281 15.805 9.938 1 98 255 ILE B O 1
ATOM 4402 N N . ARG B 1 256 ? 10.109 17.297 8.273 1 97.94 256 ARG B N 1
ATOM 4403 C CA . ARG B 1 256 ? 10.781 18.328 9.062 1 97.94 256 ARG B CA 1
ATOM 4404 C C . ARG B 1 256 ? 9.992 18.656 10.328 1 97.94 256 ARG B C 1
ATOM 4406 O O . ARG B 1 256 ? 10.57 18.766 11.414 1 97.94 256 ARG B O 1
ATOM 4413 N N . SER B 1 257 ? 8.719 18.797 10.125 1 98.12 257 SER B N 1
ATOM 4414 C CA . SER B 1 257 ? 7.852 19.047 11.273 1 98.12 257 SER B CA 1
ATOM 4415 C C . SER B 1 257 ? 7.93 17.922 12.281 1 98.12 257 SER B C 1
ATOM 4417 O O . SER B 1 257 ? 8.039 18.156 13.492 1 98.12 257 SER B O 1
ATOM 4419 N N . THR B 1 258 ? 7.91 16.734 11.789 1 97.69 258 THR B N 1
ATOM 4420 C CA . THR B 1 258 ? 7.973 15.547 12.625 1 97.69 258 THR B CA 1
ATOM 4421 C C . THR B 1 258 ? 9.305 15.469 13.367 1 97.69 258 THR B C 1
ATOM 4423 O O . THR B 1 258 ? 9.344 15.141 14.555 1 97.69 258 THR B O 1
ATOM 4426 N N . SER B 1 259 ? 10.352 15.797 12.703 1 98 259 SER B N 1
ATOM 4427 C CA . SER B 1 259 ? 11.68 15.758 13.297 1 98 259 SER B CA 1
ATOM 4428 C C . SER B 1 259 ? 11.789 16.734 14.461 1 98 259 SER B C 1
ATOM 4430 O O . SER B 1 259 ? 12.312 16.391 15.523 1 98 259 SER B O 1
ATOM 4432 N N . HIS B 1 260 ? 11.32 17.938 14.266 1 98.25 260 HIS B N 1
ATOM 4433 C CA . HIS B 1 260 ? 11.359 18.953 15.32 1 98.25 260 HIS B CA 1
ATOM 4434 C C . HIS B 1 260 ? 10.539 18.516 16.531 1 98.25 260 HIS B C 1
ATOM 4436 O O . HIS B 1 260 ? 11 18.625 17.672 1 98.25 260 HIS B O 1
ATOM 4442 N N . TYR B 1 261 ? 9.383 18.016 16.281 1 98.56 261 TYR B N 1
ATOM 4443 C CA . TYR B 1 261 ? 8.508 17.594 17.359 1 98.56 261 TYR B CA 1
ATOM 4444 C C . TYR B 1 261 ? 9.109 16.422 18.125 1 98.56 261 TYR B C 1
ATOM 4446 O O . TYR B 1 261 ? 9.211 16.453 19.359 1 98.56 261 TYR B O 1
ATOM 4454 N N . CYS B 1 262 ? 9.477 15.398 17.391 1 98.31 262 CYS B N 1
ATOM 4455 C CA . CYS B 1 262 ? 9.984 14.18 18 1 98.31 262 CYS B CA 1
ATOM 4456 C C . CYS B 1 262 ? 11.273 14.453 18.766 1 98.31 262 CYS B C 1
ATOM 4458 O O . CYS B 1 262 ? 11.492 13.891 19.844 1 98.31 262 CYS B O 1
ATOM 4460 N N . SER B 1 263 ? 12.086 15.336 18.297 1 97.88 263 SER B N 1
ATOM 4461 C CA . SER B 1 263 ? 13.352 15.672 18.953 1 97.88 263 SER B CA 1
ATOM 4462 C C . SER B 1 263 ? 13.109 16.281 20.328 1 97.88 263 SER B C 1
ATOM 4464 O O . SER B 1 263 ? 13.93 16.109 21.234 1 97.88 263 SER B O 1
ATOM 4466 N N . ARG B 1 264 ? 11.969 16.922 20.469 1 97.81 264 ARG B N 1
ATOM 4467 C CA . ARG B 1 264 ? 11.641 17.547 21.75 1 97.81 264 ARG B CA 1
ATOM 4468 C C . ARG B 1 264 ? 11.078 16.516 22.734 1 97.81 264 ARG B C 1
ATOM 4470 O O . ARG B 1 264 ? 11.156 16.719 23.953 1 97.81 264 ARG B O 1
ATOM 4477 N N . ARG B 1 265 ? 10.602 15.461 22.188 1 98.31 265 ARG B N 1
ATOM 4478 C CA . ARG B 1 265 ? 9.805 14.562 23.016 1 98.31 265 ARG B CA 1
ATOM 4479 C C . ARG B 1 265 ? 10.633 13.383 23.516 1 98.31 265 ARG B C 1
ATOM 4481 O O . ARG B 1 265 ? 10.375 12.836 24.594 1 98.31 265 ARG B O 1
ATOM 4488 N N . VAL B 1 266 ? 11.609 13 22.734 1 98 266 VAL B N 1
ATOM 4489 C CA . VAL B 1 266 ? 12.398 11.828 23.078 1 98 266 VAL B CA 1
ATOM 4490 C C . VAL B 1 266 ? 13.422 12.203 24.156 1 98 266 VAL B C 1
ATOM 4492 O O . VAL B 1 266 ? 13.602 13.375 24.469 1 98 266 VAL B O 1
ATOM 4495 N N . GLU B 1 267 ? 14.094 11.18 24.734 1 97.62 267 GLU B N 1
ATOM 4496 C CA . GLU B 1 267 ? 15.117 11.375 25.75 1 97.62 267 GLU B CA 1
ATOM 4497 C C . GLU B 1 267 ? 16.188 12.359 25.281 1 97.62 267 GLU B C 1
ATOM 4499 O O . GLU B 1 267 ? 16.547 12.367 24.109 1 97.62 267 GLU B O 1
ATOM 4504 N N . ARG B 1 268 ? 16.641 13.125 26.25 1 96.44 268 ARG B N 1
ATOM 4505 C CA . ARG B 1 268 ? 17.641 14.148 25.922 1 96.44 268 ARG B CA 1
ATOM 4506 C C . ARG B 1 268 ? 18.859 13.531 25.25 1 96.44 268 ARG B C 1
ATOM 4508 O O . ARG B 1 268 ? 19.422 12.547 25.75 1 96.44 268 ARG B O 1
ATOM 4515 N N . GLY B 1 269 ? 19.188 14.07 24.062 1 96.19 269 GLY B N 1
ATOM 4516 C CA . GLY B 1 269 ? 20.375 13.625 23.359 1 96.19 269 GLY B CA 1
ATOM 4517 C C . GLY B 1 269 ? 20.094 12.469 22.406 1 96.19 269 GLY B C 1
ATOM 4518 O O . GLY B 1 269 ? 20.891 12.203 21.5 1 96.19 269 GLY B O 1
ATOM 4519 N N . ALA B 1 270 ? 19 11.797 22.594 1 97.44 270 ALA B N 1
ATOM 4520 C CA . ALA B 1 270 ? 18.703 10.578 21.828 1 97.44 270 ALA B CA 1
ATOM 4521 C C . ALA B 1 270 ? 18.469 10.891 20.359 1 97.44 270 ALA B C 1
ATOM 4523 O O . ALA B 1 270 ? 18.844 10.102 19.484 1 97.44 270 ALA B O 1
ATOM 4524 N N . TRP B 1 271 ? 17.812 11.992 20.094 1 97.62 271 TRP B N 1
ATOM 4525 C CA . TRP B 1 271 ? 17.547 12.328 18.703 1 97.62 271 TRP B CA 1
ATOM 4526 C C . TRP B 1 271 ? 18.844 12.578 17.938 1 97.62 271 TRP B C 1
ATOM 4528 O O . TRP B 1 271 ? 19 12.117 16.797 1 97.62 271 TRP B O 1
ATOM 4538 N N . ALA B 1 272 ? 19.734 13.336 18.531 1 96.81 272 ALA B N 1
ATOM 4539 C CA . ALA B 1 272 ? 21.016 13.609 17.891 1 96.81 272 ALA B CA 1
ATOM 4540 C C . ALA B 1 272 ? 21.797 12.312 17.641 1 96.81 272 ALA B C 1
ATOM 4542 O O . ALA B 1 272 ? 22.438 12.156 16.594 1 96.81 272 ALA B O 1
ATOM 4543 N N . GLU B 1 273 ? 21.734 11.422 18.547 1 96.88 273 GLU B N 1
ATOM 4544 C CA . GLU B 1 273 ? 22.391 10.117 18.391 1 96.88 273 GLU B CA 1
ATOM 4545 C C . GLU B 1 273 ? 21.75 9.328 17.25 1 96.88 273 GLU B C 1
ATOM 4547 O O . GLU B 1 273 ? 22.469 8.664 16.484 1 96.88 273 GLU B O 1
ATOM 4552 N N . PHE B 1 274 ? 20.453 9.422 17.25 1 96.31 274 PHE B N 1
ATOM 4553 C CA . PHE B 1 274 ? 19.719 8.742 16.203 1 96.31 274 PHE B CA 1
ATOM 4554 C C . PHE B 1 274 ? 20.125 9.281 14.828 1 96.31 274 PHE B C 1
ATOM 4556 O O . PHE B 1 274 ? 20.422 8.508 13.914 1 96.31 274 PHE B O 1
ATOM 4563 N N . VAL B 1 275 ? 20.172 10.562 14.672 1 96.44 275 VAL B N 1
ATOM 4564 C CA . VAL B 1 275 ? 20.516 11.203 13.398 1 96.44 275 VAL B CA 1
ATOM 4565 C C . VAL B 1 275 ? 21.953 10.844 13.016 1 96.44 275 VAL B C 1
ATOM 4567 O O . VAL B 1 275 ? 22.234 10.547 11.852 1 96.44 275 VAL B O 1
ATOM 4570 N N . GLU B 1 276 ? 22.859 10.852 13.938 1 95 276 GLU B N 1
ATOM 4571 C CA . GLU B 1 276 ? 24.234 10.461 13.695 1 95 276 GLU B CA 1
ATOM 4572 C C . GLU B 1 276 ? 24.328 9 13.266 1 95 276 GLU B C 1
ATOM 4574 O O . GLU B 1 276 ? 25.109 8.664 12.367 1 95 276 GLU B O 1
ATOM 4579 N N . ASP B 1 277 ? 23.547 8.219 13.922 1 93.44 277 ASP B N 1
ATOM 4580 C CA . ASP B 1 277 ? 23.531 6.793 13.594 1 93.44 277 ASP B CA 1
ATOM 4581 C C . ASP B 1 277 ? 23.062 6.57 12.156 1 93.44 277 ASP B C 1
ATOM 4583 O O . ASP B 1 277 ? 23.625 5.734 11.438 1 93.44 277 ASP B O 1
ATOM 4587 N N . ILE B 1 278 ? 22.047 7.258 11.781 1 92.12 278 ILE B N 1
ATOM 4588 C CA . ILE B 1 278 ? 21.531 7.164 10.414 1 92.12 278 ILE B CA 1
ATOM 4589 C C . ILE B 1 278 ? 22.609 7.633 9.43 1 92.12 278 ILE B C 1
ATOM 4591 O O . ILE B 1 278 ? 22.828 6.996 8.398 1 92.12 278 ILE B O 1
ATOM 4595 N N . SER B 1 279 ? 23.234 8.695 9.734 1 91.5 279 SER B N 1
ATOM 4596 C CA . SER B 1 279 ? 24.266 9.25 8.883 1 91.5 279 SER B CA 1
ATOM 4597 C C . SER B 1 279 ? 25.422 8.266 8.703 1 91.5 279 SER B C 1
ATOM 4599 O O . SER B 1 279 ? 26 8.164 7.621 1 91.5 279 SER B O 1
ATOM 4601 N N . ASP B 1 280 ? 25.703 7.5 9.664 1 91.12 280 ASP B N 1
ATOM 4602 C CA . ASP B 1 280 ? 26.875 6.629 9.68 1 91.12 280 ASP B CA 1
ATOM 4603 C C . ASP B 1 280 ? 26.547 5.262 9.086 1 91.12 280 ASP B C 1
ATOM 4605 O O . ASP B 1 280 ? 27.422 4.602 8.508 1 91.12 280 ASP B O 1
ATOM 4609 N N . ASN B 1 281 ? 25.281 4.895 9.25 1 90.12 281 ASN B N 1
ATOM 4610 C CA . ASN B 1 281 ? 25.031 3.471 9.039 1 90.12 281 ASN B CA 1
ATOM 4611 C C . ASN B 1 281 ? 23.984 3.234 7.961 1 90.12 281 ASN B C 1
ATOM 4613 O O . ASN B 1 281 ? 23.859 2.127 7.43 1 90.12 281 ASN B O 1
ATOM 4617 N N . SER B 1 282 ? 23.203 4.227 7.691 1 89.69 282 SER B N 1
ATOM 4618 C CA . SER B 1 282 ? 22.188 4.047 6.656 1 89.69 282 SER B CA 1
ATOM 4619 C C . SER B 1 282 ? 22.828 3.955 5.273 1 89.69 282 SER B C 1
ATOM 4621 O O . SER B 1 282 ? 23.797 4.648 4.984 1 89.69 282 SER B O 1
ATOM 4623 N N . ARG B 1 283 ? 22.266 3.125 4.41 1 91.25 283 ARG B N 1
ATOM 4624 C CA . ARG B 1 283 ? 22.75 2.988 3.037 1 91.25 283 ARG B CA 1
ATOM 4625 C C . ARG B 1 283 ? 21.891 3.82 2.078 1 91.25 283 ARG B C 1
ATOM 4627 O O . ARG B 1 283 ? 22.156 3.84 0.873 1 91.25 283 ARG B O 1
ATOM 4634 N N . LEU B 1 284 ? 20.906 4.504 2.627 1 91.69 284 LEU B N 1
ATOM 4635 C CA . LEU B 1 284 ? 20.094 5.395 1.807 1 91.69 284 LEU B CA 1
ATOM 4636 C C . LEU B 1 284 ? 20.906 6.605 1.352 1 91.69 284 LEU B C 1
ATOM 4638 O O . LEU B 1 284 ? 21.766 7.09 2.086 1 91.69 284 LEU B O 1
ATOM 4642 N N . SER B 1 285 ? 20.594 7.059 0.19 1 91.12 285 SER B N 1
ATOM 4643 C CA . SER B 1 285 ? 21.344 8.18 -0.367 1 91.12 285 SER B CA 1
ATOM 4644 C C . SER B 1 285 ? 20.812 9.516 0.148 1 91.12 285 SER B C 1
ATOM 4646 O O . SER B 1 285 ? 21.438 10.555 -0.052 1 91.12 285 SER B O 1
ATOM 4648 N N . ILE B 1 286 ? 19.734 9.484 0.782 1 89.12 286 ILE B N 1
ATOM 4649 C CA . ILE B 1 286 ? 19.125 10.727 1.229 1 89.12 286 ILE B CA 1
ATOM 4650 C C . ILE B 1 286 ? 19.938 11.32 2.377 1 89.12 286 ILE B C 1
ATOM 4652 O O . ILE B 1 286 ? 20.469 10.586 3.219 1 89.12 286 ILE B O 1
ATOM 4656 N N . ASP B 1 287 ? 20.125 12.633 2.236 1 83.25 287 ASP B N 1
ATOM 4657 C CA . ASP B 1 287 ? 20.812 13.359 3.297 1 83.25 287 ASP B CA 1
ATOM 4658 C C . ASP B 1 287 ? 19.938 13.484 4.543 1 83.25 287 ASP B C 1
ATOM 4660 O O . ASP B 1 287 ? 18.766 13.867 4.453 1 83.25 287 ASP B O 1
ATOM 4664 N N . PRO B 1 288 ? 20.531 13.172 5.625 1 84.56 288 PRO B N 1
ATOM 4665 C CA . PRO B 1 288 ? 19.719 13.227 6.848 1 84.56 288 PRO B CA 1
ATOM 4666 C C . PRO B 1 288 ? 19.375 14.656 7.266 1 84.56 288 PRO B C 1
ATOM 4668 O O . PRO B 1 288 ? 18.812 14.867 8.344 1 84.56 288 PRO B O 1
ATOM 4671 N N . ILE B 1 289 ? 19.562 15.617 6.41 1 84.69 289 ILE B N 1
ATOM 4672 C CA . ILE B 1 289 ? 19.297 17.016 6.711 1 84.69 289 ILE B CA 1
ATOM 4673 C C . ILE B 1 289 ? 17.828 17.188 7.082 1 84.69 289 ILE B C 1
ATOM 4675 O O . ILE B 1 289 ? 17.484 18.047 7.898 1 84.69 289 ILE B O 1
ATOM 4679 N N . VAL B 1 290 ? 17 16.359 6.582 1 90.56 290 VAL B N 1
ATOM 4680 C CA . VAL B 1 290 ? 15.57 16.438 6.84 1 90.56 290 VAL B CA 1
ATOM 4681 C C . VAL B 1 290 ? 15.289 16.078 8.297 1 90.56 290 VAL B C 1
ATOM 4683 O O . VAL B 1 290 ? 14.234 16.438 8.836 1 90.56 290 VAL B O 1
ATOM 4686 N N . LEU B 1 291 ? 16.25 15.422 8.938 1 94.88 291 LEU B N 1
ATOM 4687 C CA . LEU B 1 291 ? 16.078 15.016 10.328 1 94.88 291 LEU B CA 1
ATOM 4688 C C . LEU B 1 291 ? 16.797 15.969 11.273 1 94.88 291 LEU B C 1
ATOM 4690 O O . LEU B 1 291 ? 16.578 15.938 12.484 1 94.88 291 LEU B O 1
ATOM 4694 N N . GLU B 1 292 ? 17.656 16.797 10.727 1 92.75 292 GLU B N 1
ATOM 4695 C CA . GLU B 1 292 ? 18.469 17.672 11.555 1 92.75 292 GLU B CA 1
ATOM 4696 C C . GLU B 1 292 ? 17.672 18.844 12.094 1 92.75 292 GLU B C 1
ATOM 4698 O O . GLU B 1 292 ? 16.797 19.375 11.398 1 92.75 292 GLU B O 1
ATOM 4703 N N . ILE B 1 293 ? 18 19.172 13.312 1 91.5 293 ILE B N 1
ATOM 4704 C CA . ILE B 1 293 ? 17.281 20.266 13.969 1 91.5 293 ILE B CA 1
ATOM 4705 C C . ILE B 1 293 ? 18.234 21.406 14.266 1 91.5 293 ILE B C 1
ATOM 4707 O O . ILE B 1 293 ? 19.406 21.188 14.562 1 91.5 293 ILE B O 1
#

Secondary structure (DSSP, 8-state):
-HHHHHHIIIIIT-HHHHHHHTTTPPPPPP-HHHHHHHHHHHHHHHHHHHHHHHHHHH-S-GGGGHHHHHHHHHHHHHHHHHHHHHHHH----SSHHHHHHHHIIIIITTT-S-TTTT--BS-S-HHHHHHHHHHHHTT----TTS---SHHHHHHHHHHHHHHHHHHHHHHHHHHHHTSHHHHTTT-SSS-SHHHHHHHHHHHHT--B-HHHHHHHHHHHIIIIIHHHHTBSS--HHHHHHHHHHHHHHHHHHHHHHHHHHHHHSSTTHHHHHHHHHHHHB---S-GGGG--/-HHHHHHIIIIIT-HHHHHHHTTTPPPPPP-HHHHHHHHHHHHHHHHHHHHHHHHHHH-S-GGGGHHHHHHHHHHHHHHHHHHHHHHHH----SSHHHHHHHHIIIIITTT-S-TTTT--BS-S-HHHHHHHHHHHHTT----TTS---SHHHHHHHHHHHHHHHHHHHHHHHHHHHHTSHHHHTTT-SSS-SHHHHHHHHHHHHT--B-HHHHHHHHHHHIIIIIHHHHTBSS--HHHHHHHHHHHHHHHHHHHHHHHHHHHHHSSTTHHHHHHHHHHHHB---S-GGGG--